Protein AF-A0A6J4IC60-F1 (afdb_monomer)

Mean predicted aligned error: 7.6 Å

Sequence (404 aa):
MDLVFTTGAVGAVRIEGGGDAAIGLRSAAPAVGDGVALHFEGAGRDWSAGQCLAFTLRANGAHRLRVRIEHGRGHWVLYLVPRPGLSARVVLPFADLRERPHNSSHPGYSRFGGGPHPVDLADVHSLTLTFNQVSPEDKTLTLADFGLHDTVMESAVLDPRVVVDAWGQWTGERGALLAEAQVRAAWAAEPAAFDGFPGHTDATGAEAAARLGEGTGFFRVARDGGRWWLVDPEGYRFFSAGCDCVRPKSEGPLDGRETLFADLTHAEEREPTVAGRWHSRLWADFHARNLRRRHGEDGDWHERWSRHTAARLRRWGFNTIANWSEDTLTRRGLMPYVTNIQSLGPLCGHLPDVFAPDFPRRVRDLVEPEVAPYRGDRMLIGFFVGNEPHWTFGGVAHPFNAVF

Secondary structure (DSSP, 8-state):
-B--EEEEEESS-EEE--SSSEEEEEESSPPTT-EEEEEESSS-B--TT-SEEEEEEEESS---EEEEEEETTEEEEEEEEEPTT-EEEEEEESHHHHS-PPPEEETTEEEEE--SS---TTSEEEEEEEE-S--SS-EEEEEEEEEEESS-PPPEESS----B-TTS-B-STT-PPPPHHHHHHHHHHS-------TT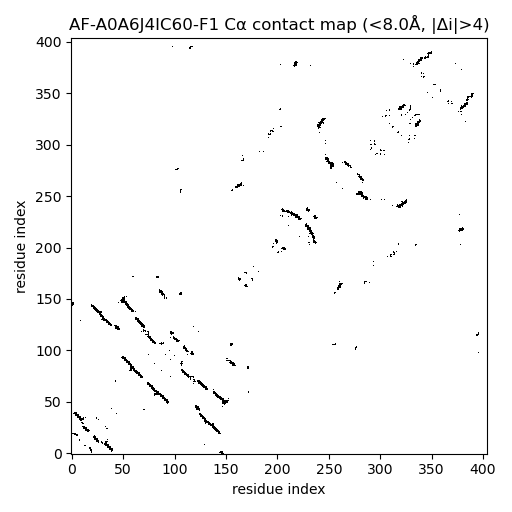B-TTT--BTT-B-SS--SS-EEEEETTEEEEE-TTSBEE-----S---S---EE-TTTGGGBS--TT-EE----TT-SS--SEEE-HHHHHHHHHH-SSTTHHHHHHHHHHHHHHHTT---B-TT--HHHHTTTSS-EEEEEGGGGGGGT----TTSTTHHHHHHHHHHHHHGGGTT-TTEEEEEESSS---S--SS--TTTT--

Solvent-accessible surface area (backbone atoms only — not comparable to full-atom values): 22034 Å² total; per-residue (Å²): 86,78,55,70,52,49,81,42,72,29,71,83,37,46,76,44,72,76,58,75,69,39,40,33,37,43,23,76,40,36,51,65,55,23,27,42,34,38,39,41,72,68,97,39,40,69,48,65,84,39,33,19,44,35,28,37,41,32,26,66,41,70,49,45,29,37,38,36,39,39,27,81,84,48,60,29,40,36,34,41,29,41,40,41,62,40,36,12,40,46,60,45,45,47,66,52,44,55,42,72,50,74,57,38,77,48,49,26,32,35,39,36,63,48,40,66,47,54,59,41,42,66,27,32,38,33,43,31,45,19,34,65,49,78,41,91,54,70,46,45,39,39,40,28,59,46,28,43,30,77,53,72,70,81,53,30,48,73,64,77,48,69,36,23,44,81,71,60,50,68,57,40,82,81,54,84,77,80,53,70,71,55,55,52,48,54,61,72,70,51,80,82,77,61,93,65,43,90,75,27,33,68,78,53,47,22,36,64,86,42,67,78,56,80,42,79,56,38,45,45,78,48,74,56,97,93,41,83,37,39,25,38,27,71,12,23,38,28,74,90,36,55,56,61,57,52,51,82,59,58,73,42,76,31,60,75,38,64,62,30,43,67,56,64,91,76,47,43,80,46,83,66,54,93,85,46,75,63,86,36,45,34,33,38,37,44,52,32,53,50,47,28,73,71,48,41,85,56,97,57,20,68,56,52,47,38,56,51,49,54,34,50,40,45,66,73,67,30,35,27,47,24,43,72,37,41,63,76,46,48,82,64,50,78,35,24,20,40,41,62,45,67,85,43,44,62,37,29,80,47,80,74,69,80,79,45,91,58,37,71,58,54,53,45,73,59,44,47,80,70,53,57,84,54,68,86,51,47,36,48,60,50,73,43,76,41,57,84,44,66,87,59,84,63,73,60,90,58,93,61,78,80,76,118

pLDDT: mean 87.03, std 12.75, range [31.19, 98.44]

Structure (mmCIF, N/CA/C/O backbone):
data_AF-A0A6J4IC60-F1
#
_entry.id   AF-A0A6J4IC60-F1
#
loop_
_atom_site.group_PDB
_atom_site.id
_atom_site.type_symbol
_atom_site.label_atom_id
_atom_site.label_alt_id
_atom_site.label_comp_id
_atom_site.label_asym_id
_atom_site.label_entity_id
_atom_site.label_seq_id
_atom_site.pdbx_PDB_ins_code
_atom_site.Cartn_x
_atom_site.Cartn_y
_atom_site.Cartn_z
_atom_site.occupancy
_atom_site.B_iso_or_equiv
_atom_site.auth_seq_id
_atom_site.auth_comp_id
_atom_site.auth_asym_id
_atom_site.auth_atom_id
_atom_site.pdbx_PDB_model_num
ATOM 1 N N . MET A 1 1 ? 21.496 -11.148 -26.495 1.00 74.56 1 MET A N 1
ATOM 2 C CA . MET A 1 1 ? 20.948 -11.348 -27.851 1.00 74.56 1 MET A CA 1
ATOM 3 C C . MET A 1 1 ? 19.733 -10.461 -27.990 1.00 74.56 1 MET A C 1
ATOM 5 O O . MET A 1 1 ? 18.814 -10.605 -27.186 1.00 74.56 1 MET A O 1
ATOM 9 N N . ASP A 1 2 ? 19.743 -9.567 -28.973 1.00 75.25 2 ASP A N 1
ATOM 10 C CA . ASP A 1 2 ? 18.616 -8.668 -29.221 1.00 75.25 2 ASP A CA 1
ATOM 11 C C . ASP A 1 2 ? 17.401 -9.462 -29.719 1.00 75.25 2 ASP A C 1
ATOM 13 O O . ASP A 1 2 ? 17.513 -10.465 -30.441 1.00 75.25 2 ASP A O 1
ATOM 17 N N . LEU A 1 3 ? 16.219 -9.061 -29.257 1.00 76.75 3 LEU A N 1
ATOM 18 C CA . LEU A 1 3 ? 14.969 -9.723 -29.598 1.00 76.75 3 LEU A CA 1
ATOM 19 C C . LEU A 1 3 ? 14.316 -9.050 -30.803 1.00 76.75 3 LEU A C 1
ATOM 21 O O . LEU A 1 3 ? 13.778 -7.964 -30.672 1.00 76.75 3 LEU A O 1
ATOM 25 N N . VAL A 1 4 ? 14.265 -9.757 -31.933 1.00 76.88 4 VAL A N 1
ATOM 26 C CA . VAL A 1 4 ? 13.402 -9.392 -33.070 1.00 76.88 4 VAL A CA 1
ATOM 27 C C . VAL A 1 4 ? 11.936 -9.748 -32.779 1.00 76.88 4 VAL A C 1
ATOM 29 O O . VAL A 1 4 ? 11.639 -10.886 -32.388 1.00 76.88 4 VAL A O 1
ATOM 32 N N . PHE A 1 5 ? 11.021 -8.793 -32.963 1.00 79.69 5 PHE A N 1
ATOM 33 C CA . PHE A 1 5 ? 9.572 -8.970 -32.801 1.00 79.69 5 PHE A CA 1
ATOM 34 C C . PHE A 1 5 ? 8.766 -7.978 -33.655 1.00 79.69 5 PHE A C 1
ATOM 36 O O . PHE A 1 5 ? 9.258 -6.931 -34.071 1.00 79.69 5 PHE A O 1
ATOM 43 N N . THR A 1 6 ? 7.482 -8.277 -33.856 1.00 81.56 6 THR A N 1
ATOM 44 C CA . THR A 1 6 ? 6.499 -7.335 -34.415 1.00 81.56 6 THR A CA 1
ATOM 45 C C . THR A 1 6 ? 5.609 -6.764 -33.313 1.00 81.56 6 THR A C 1
ATOM 47 O O . THR A 1 6 ? 5.351 -7.425 -32.304 1.00 81.56 6 THR A O 1
ATOM 50 N N . THR A 1 7 ? 5.151 -5.521 -33.479 1.00 84.81 7 THR A N 1
ATOM 51 C CA . THR A 1 7 ? 4.297 -4.834 -32.501 1.00 84.81 7 THR A CA 1
ATOM 52 C C . THR A 1 7 ? 2.845 -4.781 -32.969 1.00 84.81 7 THR A C 1
ATOM 54 O O . THR A 1 7 ? 2.555 -4.496 -34.129 1.00 84.81 7 THR A O 1
ATOM 57 N N . GLY A 1 8 ? 1.918 -5.031 -32.047 1.00 82.62 8 GLY A N 1
ATOM 58 C CA . GLY A 1 8 ? 0.478 -4.909 -32.262 1.00 82.62 8 GLY A CA 1
ATOM 59 C C . GLY A 1 8 ? -0.169 -4.082 -31.158 1.00 82.62 8 GLY A C 1
ATOM 60 O O . GLY A 1 8 ? 0.149 -4.251 -29.980 1.00 82.62 8 GLY A O 1
ATOM 61 N N . ALA A 1 9 ? -1.073 -3.174 -31.522 1.00 83.31 9 ALA A N 1
ATOM 62 C CA . ALA A 1 9 ? -1.873 -2.455 -30.537 1.00 83.31 9 ALA A CA 1
ATOM 63 C C . ALA A 1 9 ? -2.918 -3.399 -29.929 1.00 83.31 9 ALA A C 1
ATOM 65 O O . ALA A 1 9 ? -3.572 -4.163 -30.640 1.00 83.31 9 ALA A O 1
ATOM 66 N N . VAL A 1 10 ? -3.092 -3.318 -28.615 1.00 82.12 10 VAL A N 1
ATOM 67 C CA . VAL A 1 10 ? -4.183 -3.959 -27.885 1.00 82.12 10 VAL A CA 1
ATOM 68 C C . VAL A 1 10 ? -5.088 -2.845 -27.385 1.00 82.12 10 VAL A C 1
ATOM 70 O O . VAL A 1 10 ? -4.645 -1.982 -26.632 1.00 82.12 10 VAL A O 1
ATOM 73 N N . GLY A 1 11 ? -6.342 -2.833 -27.831 1.00 80.00 11 GLY A N 1
ATOM 74 C CA . GLY A 1 11 ? -7.282 -1.770 -27.481 1.00 80.00 11 GLY A CA 1
ATOM 75 C C . GLY A 1 11 ? -6.927 -0.410 -28.097 1.00 80.00 11 GLY A C 1
ATOM 76 O O . GLY A 1 11 ? -6.337 -0.333 -29.176 1.00 80.00 11 GLY A O 1
ATOM 77 N N . ALA A 1 12 ? -7.332 0.672 -27.435 1.00 79.00 12 ALA A N 1
ATOM 78 C CA . ALA A 1 12 ? -7.324 2.025 -27.991 1.00 79.00 12 ALA A CA 1
ATOM 79 C C . ALA A 1 12 ? -6.014 2.791 -27.719 1.00 79.00 12 ALA A C 1
ATOM 81 O O . ALA A 1 12 ? -6.036 3.928 -27.249 1.00 79.00 12 ALA A O 1
ATOM 82 N N . VAL A 1 13 ? -4.862 2.191 -28.038 1.00 80.62 13 VAL A N 1
ATOM 83 C CA . VAL A 1 13 ? -3.557 2.868 -27.932 1.00 80.62 13 VAL A CA 1
ATOM 84 C C . VAL A 1 13 ? -2.986 3.246 -29.289 1.00 80.62 13 VAL A C 1
ATOM 86 O O . VAL A 1 13 ? -3.130 2.527 -30.278 1.00 80.62 13 VAL A O 1
ATOM 89 N N . ARG A 1 14 ? -2.250 4.358 -29.320 1.00 79.94 14 ARG A N 1
ATOM 90 C CA . ARG A 1 14 ? -1.396 4.708 -30.451 1.00 79.94 14 ARG A CA 1
ATOM 91 C C . ARG A 1 14 ? 0.027 4.243 -30.170 1.00 79.94 14 ARG A C 1
ATOM 93 O O . ARG A 1 14 ? 0.624 4.667 -29.182 1.00 79.94 14 ARG A O 1
ATOM 100 N N . ILE A 1 15 ? 0.562 3.408 -31.057 1.00 81.19 15 ILE A N 1
ATOM 101 C CA . ILE A 1 15 ? 1.980 3.038 -31.068 1.00 81.19 15 ILE A CA 1
ATOM 102 C C . ILE A 1 15 ? 2.749 4.093 -31.875 1.00 81.19 15 ILE A C 1
ATOM 104 O O . ILE A 1 15 ? 2.363 4.439 -32.992 1.00 81.19 15 ILE A O 1
ATOM 108 N N . GLU A 1 16 ? 3.816 4.629 -31.295 1.00 80.75 16 GLU A N 1
ATOM 109 C CA . GLU A 1 16 ? 4.742 5.587 -31.897 1.00 80.75 16 GLU A CA 1
ATOM 110 C C . GLU A 1 16 ? 6.129 4.927 -31.998 1.00 80.75 16 GLU A C 1
ATOM 112 O O . GLU A 1 16 ? 6.705 4.545 -30.983 1.00 80.75 16 GLU A O 1
ATOM 117 N N . GLY A 1 17 ? 6.667 4.774 -33.213 1.00 67.12 17 GLY A N 1
ATOM 118 C CA . GLY A 1 17 ? 7.867 3.956 -33.466 1.00 67.12 17 GLY A CA 1
ATOM 119 C C . GLY A 1 17 ? 7.556 2.464 -33.679 1.00 67.12 17 GLY A C 1
ATOM 120 O O . GLY A 1 17 ? 6.417 2.030 -33.513 1.00 67.12 17 GLY A O 1
ATOM 121 N N . GLY A 1 18 ? 8.552 1.677 -34.099 1.00 53.69 18 GLY A N 1
ATOM 122 C CA . GLY A 1 18 ? 8.403 0.237 -34.346 1.00 53.69 18 GLY A CA 1
ATOM 123 C C . GLY A 1 18 ? 9.704 -0.425 -34.817 1.00 53.69 18 GLY A C 1
ATOM 124 O O . GLY A 1 18 ? 10.389 0.122 -35.678 1.00 53.69 18 GLY A O 1
ATOM 125 N N . GLY A 1 19 ? 10.035 -1.581 -34.230 1.00 55.31 19 GLY A N 1
ATOM 126 C CA . GLY A 1 19 ? 11.294 -2.320 -34.423 1.00 55.31 19 GLY A CA 1
ATOM 127 C C . GLY A 1 19 ? 12.190 -2.328 -33.172 1.00 55.31 19 GLY A C 1
ATOM 128 O O . GLY A 1 19 ? 11.787 -1.827 -32.122 1.00 55.31 19 GLY A O 1
ATOM 129 N N . ASP A 1 20 ? 13.408 -2.868 -33.293 1.00 54.16 20 ASP A N 1
ATOM 130 C CA . ASP A 1 20 ? 14.311 -3.226 -32.176 1.00 54.16 20 ASP A CA 1
ATOM 131 C C . ASP A 1 20 ? 14.808 -2.046 -31.300 1.00 54.16 20 ASP A C 1
ATOM 133 O O . ASP A 1 20 ? 15.417 -2.272 -30.258 1.00 54.16 20 ASP A O 1
ATOM 137 N N . ALA A 1 21 ? 14.553 -0.784 -31.678 1.00 64.69 21 ALA A N 1
ATOM 138 C CA . ALA A 1 21 ? 15.148 0.389 -31.023 1.00 64.69 21 ALA A CA 1
ATOM 139 C C . ALA A 1 21 ? 14.300 1.000 -29.886 1.00 64.69 21 ALA A C 1
ATOM 141 O O . ALA A 1 21 ? 14.810 1.206 -28.789 1.00 64.69 21 ALA A O 1
ATOM 142 N N . ALA A 1 22 ? 13.023 1.331 -30.124 1.00 83.69 22 ALA A N 1
ATOM 143 C CA . ALA A 1 22 ? 12.124 1.885 -29.103 1.00 83.69 22 ALA A CA 1
ATOM 144 C C . ALA A 1 22 ? 10.651 1.858 -29.549 1.00 83.69 22 ALA A C 1
ATOM 146 O O . ALA A 1 22 ? 10.323 2.153 -30.699 1.00 83.69 22 ALA A O 1
ATOM 147 N N . ILE A 1 23 ? 9.756 1.581 -28.603 1.00 87.44 23 ILE A N 1
ATOM 148 C CA . ILE A 1 23 ? 8.301 1.573 -28.743 1.00 87.44 23 ILE A CA 1
ATOM 149 C C . ILE A 1 23 ? 7.727 2.638 -27.811 1.00 87.44 23 ILE A C 1
ATOM 151 O O . ILE A 1 23 ? 7.794 2.510 -26.588 1.00 87.44 23 ILE A O 1
ATOM 155 N N . GLY A 1 24 ? 7.127 3.676 -28.377 1.00 87.69 24 GLY A N 1
ATOM 156 C CA . GLY A 1 24 ? 6.281 4.618 -27.657 1.00 87.69 24 GLY A CA 1
ATOM 157 C C . GLY A 1 24 ? 4.825 4.163 -27.679 1.00 87.69 24 GLY A C 1
ATOM 158 O O . GLY A 1 24 ? 4.324 3.745 -28.716 1.00 87.69 24 GLY A O 1
ATOM 159 N N . LEU A 1 25 ? 4.120 4.277 -26.558 1.00 87.44 25 LEU A N 1
ATOM 160 C CA . LEU A 1 25 ? 2.666 4.175 -26.495 1.00 87.44 25 LEU A CA 1
ATOM 161 C C . LEU A 1 25 ? 2.103 5.469 -25.936 1.00 87.44 25 LEU A C 1
ATOM 163 O O . LEU A 1 25 ? 2.593 5.980 -24.925 1.00 87.44 25 LEU A O 1
ATOM 167 N N . ARG A 1 26 ? 1.025 5.951 -26.549 1.00 86.25 26 ARG A N 1
ATOM 168 C CA . ARG A 1 26 ? 0.187 7.014 -25.997 1.00 86.25 26 ARG A CA 1
ATOM 169 C C . ARG A 1 26 ? -1.260 6.567 -25.967 1.00 86.25 26 ARG A C 1
ATOM 171 O O . ARG A 1 26 ? -1.766 6.020 -26.946 1.00 86.25 26 ARG A O 1
ATOM 178 N N . SER A 1 27 ? -1.923 6.839 -24.853 1.00 81.06 27 SER A N 1
ATOM 179 C CA . SER A 1 27 ? -3.356 6.626 -24.703 1.00 81.06 27 SER A CA 1
ATOM 180 C C . SER A 1 27 ? -3.966 7.776 -23.926 1.00 81.06 27 SER A C 1
ATOM 182 O O . SER A 1 27 ? -3.519 8.068 -22.816 1.00 81.06 27 SER A O 1
ATOM 184 N N . ALA A 1 28 ? -5.002 8.390 -24.491 1.00 80.75 28 ALA A N 1
ATOM 185 C CA . ALA A 1 28 ? -5.852 9.307 -23.749 1.00 80.75 28 ALA A CA 1
ATOM 186 C C . ALA A 1 28 ? -6.798 8.477 -22.875 1.00 80.75 28 ALA A C 1
ATOM 188 O O . ALA A 1 28 ? -7.523 7.642 -23.411 1.00 80.75 28 ALA A O 1
ATOM 189 N N . ALA A 1 29 ? -6.732 8.646 -21.552 1.00 74.56 29 ALA A N 1
ATOM 190 C CA . ALA A 1 29 ? -7.558 7.927 -20.573 1.00 74.56 29 ALA A CA 1
ATOM 191 C C . ALA A 1 29 ? -7.764 6.412 -20.869 1.00 74.56 29 ALA A C 1
ATOM 193 O O . ALA A 1 29 ? -8.896 5.978 -21.097 1.00 74.56 29 ALA A O 1
ATOM 194 N N . PRO A 1 30 ? -6.693 5.589 -20.893 1.00 75.56 30 PRO A N 1
ATOM 195 C CA . PRO A 1 30 ? -6.789 4.185 -21.294 1.00 75.56 30 PRO A CA 1
ATOM 196 C C . PRO A 1 30 ? -7.757 3.387 -20.424 1.00 75.56 30 PRO A C 1
ATOM 198 O O . PRO A 1 30 ? -7.740 3.477 -19.187 1.00 75.56 30 PRO A O 1
ATOM 201 N N . ALA A 1 31 ? -8.520 2.524 -21.085 1.00 81.31 31 ALA A N 1
ATOM 202 C CA . ALA A 1 31 ? -9.281 1.470 -20.449 1.00 81.31 31 ALA A CA 1
ATOM 203 C C . ALA A 1 31 ? -8.347 0.374 -19.911 1.00 81.31 31 ALA A C 1
ATOM 205 O O . ALA A 1 31 ? -7.180 0.233 -20.289 1.00 81.31 31 ALA A O 1
ATOM 206 N N . VAL A 1 32 ? -8.873 -0.443 -18.998 1.00 84.94 32 VAL A N 1
ATOM 207 C CA . VAL A 1 32 ? -8.181 -1.666 -18.580 1.00 84.94 32 VAL A CA 1
ATOM 208 C C . VAL A 1 32 ? -8.055 -2.591 -19.793 1.00 84.94 32 VAL A C 1
ATOM 210 O O . VAL A 1 32 ? -9.062 -2.935 -20.405 1.00 84.94 32 VAL A O 1
ATOM 213 N N . GLY A 1 33 ? -6.829 -3.014 -20.107 1.00 85.00 33 GLY A N 1
ATOM 214 C CA . GLY A 1 33 ? -6.522 -3.876 -21.254 1.00 85.00 33 GLY A CA 1
ATOM 215 C C . GLY A 1 33 ? -5.870 -3.159 -22.438 1.00 85.00 33 GLY A C 1
ATOM 216 O O . GLY A 1 33 ? -5.273 -3.834 -23.269 1.00 85.00 33 GLY A O 1
ATOM 217 N N . ASP A 1 34 ? -5.892 -1.826 -22.477 1.00 87.94 34 ASP A N 1
ATOM 218 C CA . ASP A 1 34 ? -5.198 -1.047 -23.507 1.00 87.94 34 ASP A CA 1
ATOM 219 C C . ASP A 1 34 ? -3.671 -1.198 -23.375 1.00 87.94 34 ASP A C 1
ATOM 221 O O . ASP A 1 34 ? -3.129 -1.117 -22.269 1.00 87.94 34 ASP A O 1
ATOM 225 N N . GLY A 1 35 ? -2.946 -1.415 -24.474 1.00 89.69 35 GLY A N 1
ATOM 226 C CA . GLY A 1 35 ? -1.499 -1.620 -24.439 1.00 89.69 35 GLY A CA 1
ATOM 227 C C . GLY A 1 35 ? -0.880 -2.143 -25.730 1.00 89.69 35 GLY A C 1
ATOM 228 O O . GLY A 1 35 ? -1.400 -1.940 -26.820 1.00 89.69 35 GLY A O 1
ATOM 229 N N . VAL A 1 36 ? 0.254 -2.826 -25.606 1.00 89.44 36 VAL A N 1
ATOM 230 C CA . VAL A 1 36 ? 1.028 -3.344 -26.741 1.00 89.44 36 VAL A CA 1
ATOM 231 C C . VAL A 1 36 ? 1.294 -4.834 -26.595 1.00 89.44 36 VAL A C 1
ATOM 233 O O . VAL A 1 36 ? 1.626 -5.310 -25.511 1.00 89.44 36 VAL A O 1
ATOM 236 N N . ALA A 1 37 ? 1.173 -5.562 -27.697 1.00 89.06 37 ALA A N 1
ATOM 237 C CA . ALA A 1 37 ? 1.627 -6.935 -27.842 1.00 89.06 37 ALA A CA 1
ATOM 238 C C . ALA A 1 37 ? 2.909 -6.968 -28.679 1.00 89.06 37 ALA A C 1
ATOM 240 O O . ALA A 1 37 ? 2.988 -6.327 -29.727 1.00 89.06 37 ALA A O 1
ATOM 241 N N . LEU A 1 38 ? 3.905 -7.714 -28.207 1.00 87.31 38 LEU A N 1
ATOM 242 C CA . LEU A 1 38 ? 5.136 -8.036 -28.917 1.00 87.31 38 LEU A CA 1
ATOM 243 C C . LEU A 1 38 ? 5.059 -9.508 -29.327 1.00 87.31 38 LEU A C 1
ATOM 245 O O . LEU A 1 38 ? 5.005 -10.389 -28.464 1.00 87.31 38 LEU A O 1
ATOM 249 N N . HIS A 1 39 ? 5.026 -9.768 -30.631 1.00 84.50 39 HIS A N 1
ATOM 250 C CA . HIS A 1 39 ? 4.991 -11.115 -31.198 1.00 84.50 39 HIS A CA 1
ATOM 251 C C . HIS A 1 39 ? 6.379 -11.479 -31.723 1.00 84.50 39 HIS A C 1
ATOM 253 O O . HIS A 1 39 ? 6.900 -10.805 -32.614 1.00 84.50 39 HIS A O 1
ATOM 259 N N . PHE A 1 40 ? 6.984 -12.527 -31.164 1.00 81.06 40 PHE A N 1
ATOM 260 C CA . PHE A 1 40 ? 8.301 -12.998 -31.593 1.00 81.06 40 PHE A CA 1
ATOM 261 C C . PHE A 1 40 ? 8.187 -13.763 -32.919 1.00 81.06 40 PHE A C 1
ATOM 263 O O . PHE A 1 40 ? 7.173 -14.406 -33.178 1.00 81.06 40 PHE A O 1
ATOM 270 N N . GLU A 1 41 ? 9.204 -13.680 -33.779 1.00 70.25 41 GLU A N 1
ATOM 271 C CA . GLU A 1 41 ? 9.197 -14.407 -35.055 1.00 70.25 41 GLU A CA 1
ATOM 272 C C . GLU A 1 41 ? 9.237 -15.935 -34.841 1.00 70.25 41 GLU A C 1
ATOM 274 O O . GLU A 1 41 ? 10.085 -16.438 -34.103 1.00 70.25 41 GLU A O 1
ATOM 279 N N . GLY A 1 42 ? 8.340 -16.673 -35.515 1.00 63.91 42 GLY A N 1
ATOM 280 C CA . GLY A 1 42 ? 8.216 -18.138 -35.438 1.00 63.91 42 GLY A CA 1
ATOM 281 C C . GLY A 1 42 ? 6.997 -18.629 -34.640 1.00 63.91 42 GLY A C 1
ATOM 282 O O . GLY A 1 42 ? 6.267 -17.843 -34.048 1.00 63.91 42 GLY A O 1
ATOM 283 N N . ALA A 1 43 ? 6.753 -19.948 -34.636 1.00 61.28 43 ALA A N 1
ATOM 284 C CA . ALA A 1 43 ? 5.673 -20.571 -33.850 1.00 61.28 43 ALA A CA 1
ATOM 285 C C . ALA A 1 43 ? 5.937 -20.554 -32.326 1.00 61.28 43 ALA A C 1
ATOM 287 O O . ALA A 1 43 ? 5.033 -20.843 -31.551 1.00 61.28 43 ALA A O 1
ATOM 288 N N . GLY A 1 44 ? 7.158 -20.182 -31.927 1.00 73.81 44 GLY A N 1
ATOM 289 C CA . GLY A 1 44 ? 7.633 -19.995 -30.561 1.00 73.81 44 GLY A CA 1
ATOM 290 C C . GLY A 1 44 ? 9.137 -19.712 -30.557 1.00 73.81 44 GLY A C 1
ATOM 291 O O . GLY A 1 44 ? 9.847 -20.101 -31.488 1.00 73.81 44 GLY A O 1
ATOM 292 N N . ARG A 1 45 ? 9.623 -18.989 -29.542 1.00 85.62 45 ARG A N 1
ATOM 293 C CA . ARG A 1 45 ? 11.032 -18.612 -29.386 1.00 85.62 45 ARG A CA 1
ATOM 294 C C . ARG A 1 45 ? 11.622 -19.251 -28.138 1.00 85.62 45 ARG A C 1
ATOM 296 O O . ARG A 1 45 ? 11.080 -19.105 -27.044 1.00 85.62 45 ARG A O 1
ATOM 303 N N . ASP A 1 46 ? 12.771 -19.891 -28.317 1.00 90.62 46 ASP A N 1
ATOM 304 C CA . ASP A 1 46 ? 13.525 -20.508 -27.233 1.00 90.62 46 ASP A CA 1
ATOM 305 C C . ASP A 1 46 ? 14.320 -19.448 -26.451 1.00 90.62 46 ASP A C 1
ATOM 307 O O . ASP A 1 46 ? 15.206 -18.771 -26.980 1.00 90.62 46 ASP A O 1
ATOM 311 N N . TRP A 1 47 ? 13.962 -19.275 -25.183 1.00 92.50 47 TRP A N 1
ATOM 312 C CA . TRP A 1 47 ? 14.631 -18.428 -24.197 1.00 92.50 47 TRP A CA 1
ATOM 313 C C . TRP A 1 47 ? 15.543 -19.240 -23.267 1.00 92.50 47 TRP A C 1
ATOM 315 O O . TRP A 1 47 ? 16.241 -18.656 -22.444 1.00 92.50 47 TRP A O 1
ATOM 325 N N . SER A 1 48 ? 15.564 -20.572 -23.361 1.00 90.12 48 SER A N 1
ATOM 326 C CA . SER A 1 48 ? 16.214 -21.458 -22.385 1.00 90.12 48 SER A CA 1
ATOM 327 C C . SER A 1 48 ? 17.729 -21.269 -22.258 1.00 90.12 48 SER A C 1
ATOM 329 O O . SER A 1 48 ? 18.282 -21.557 -21.198 1.00 90.12 48 SER A O 1
ATOM 331 N N . ALA A 1 49 ? 18.388 -20.740 -23.294 1.00 88.56 49 ALA A N 1
ATOM 332 C CA . ALA A 1 49 ? 19.815 -20.418 -23.281 1.00 88.56 49 ALA A CA 1
ATOM 333 C C . ALA A 1 49 ? 20.163 -19.158 -22.458 1.00 88.56 49 ALA A C 1
ATOM 335 O O . ALA A 1 49 ? 21.332 -18.934 -22.150 1.00 88.56 49 ALA A O 1
ATOM 336 N N . GLY A 1 50 ? 19.175 -18.320 -22.124 1.00 92.62 50 GLY A N 1
ATOM 337 C CA . GLY A 1 50 ? 19.356 -17.122 -21.303 1.00 92.62 50 GLY A CA 1
ATOM 338 C C . GLY A 1 50 ? 19.109 -17.360 -19.811 1.00 92.62 50 GLY A C 1
ATOM 339 O O . GLY A 1 50 ? 18.635 -18.409 -19.377 1.00 92.62 50 GLY A O 1
ATOM 340 N N . GLN A 1 51 ? 19.384 -16.333 -19.015 1.00 95.62 51 GLN A N 1
ATOM 341 C CA . GLN A 1 51 ? 19.089 -16.249 -17.586 1.00 95.62 51 GLN A CA 1
ATOM 342 C C . GLN A 1 51 ? 18.108 -15.123 -17.243 1.00 95.62 51 GLN A C 1
ATOM 344 O O . GLN A 1 51 ? 17.443 -15.199 -16.206 1.00 95.62 51 GLN A O 1
ATOM 349 N N . CYS A 1 52 ? 17.974 -14.095 -18.086 1.00 95.75 52 CYS A N 1
ATOM 350 C CA . CYS A 1 52 ? 16.936 -13.082 -17.923 1.00 95.75 52 CYS A CA 1
ATOM 351 C C . CYS A 1 52 ? 16.510 -12.425 -19.243 1.00 95.75 52 CYS A C 1
ATOM 353 O O . CYS A 1 52 ? 17.242 -12.424 -20.236 1.00 95.75 52 CYS A O 1
ATOM 355 N N . LEU A 1 53 ? 15.319 -11.822 -19.205 1.00 95.12 53 LEU A N 1
ATOM 356 C CA . LEU A 1 53 ? 14.890 -10.784 -20.140 1.00 95.12 53 LEU A CA 1
ATOM 357 C C . LEU A 1 53 ? 15.161 -9.421 -19.495 1.00 95.12 53 LEU A C 1
ATOM 359 O O . LEU A 1 53 ? 14.728 -9.192 -18.361 1.00 95.12 53 LEU A O 1
ATOM 363 N N . ALA A 1 54 ? 15.814 -8.513 -20.215 1.00 96.00 54 ALA A N 1
ATOM 364 C CA . ALA A 1 54 ? 15.962 -7.122 -19.804 1.00 96.00 54 ALA A CA 1
ATOM 365 C C . ALA A 1 54 ? 15.428 -6.169 -20.877 1.00 96.00 54 ALA A C 1
ATOM 367 O O . ALA A 1 54 ? 15.454 -6.489 -22.064 1.00 96.00 54 ALA A O 1
ATOM 368 N N . PHE A 1 55 ? 14.902 -5.025 -20.444 1.00 95.69 55 PHE A N 1
ATOM 369 C CA . PHE A 1 55 ? 14.466 -3.941 -21.325 1.00 95.69 55 PHE A CA 1
ATOM 370 C C . PHE A 1 55 ? 14.401 -2.613 -20.569 1.00 95.69 55 PHE A C 1
ATOM 372 O O . PHE A 1 55 ? 14.283 -2.574 -19.341 1.00 95.69 55 PHE A O 1
ATOM 379 N N . THR A 1 56 ? 14.452 -1.512 -21.303 1.00 96.12 56 THR A N 1
ATOM 380 C CA . THR A 1 56 ? 14.258 -0.160 -20.784 1.00 96.12 56 THR A CA 1
ATOM 381 C C . THR A 1 56 ? 12.767 0.170 -20.726 1.00 96.12 56 THR A C 1
ATOM 383 O O . THR A 1 56 ? 12.033 -0.057 -21.683 1.00 96.12 56 THR A O 1
ATOM 386 N N . LEU A 1 57 ? 12.314 0.734 -19.607 1.00 96.38 57 LEU A N 1
ATOM 387 C CA . LEU A 1 57 ? 10.939 1.169 -19.368 1.00 96.38 57 LEU A CA 1
ATOM 388 C C . LEU A 1 57 ? 10.924 2.604 -18.835 1.00 96.38 57 LEU A C 1
ATOM 390 O O . LEU A 1 57 ? 11.538 2.885 -17.808 1.00 96.38 57 LEU A O 1
ATOM 394 N N . ARG A 1 58 ? 10.145 3.485 -19.466 1.00 94.56 58 ARG A N 1
ATOM 395 C CA . ARG A 1 58 ? 9.781 4.803 -18.927 1.00 94.56 58 ARG A CA 1
ATOM 396 C C . ARG A 1 58 ? 8.279 5.026 -19.038 1.00 94.56 58 ARG A C 1
ATOM 398 O O . ARG A 1 58 ? 7.663 4.649 -20.029 1.00 94.56 58 ARG A O 1
ATOM 405 N N . ALA A 1 59 ? 7.688 5.670 -18.039 1.00 92.75 59 ALA A N 1
ATOM 406 C CA . ALA A 1 59 ? 6.277 6.042 -18.044 1.00 92.75 59 ALA A CA 1
ATOM 407 C C . ALA A 1 59 ? 6.054 7.394 -17.364 1.00 92.75 59 ALA A C 1
ATOM 409 O O . ALA A 1 59 ? 6.754 7.708 -16.405 1.00 92.75 59 ALA A O 1
ATOM 410 N N . ASN A 1 60 ? 5.039 8.154 -17.782 1.00 90.25 60 ASN A N 1
ATOM 411 C CA . ASN A 1 60 ? 4.681 9.437 -17.148 1.00 90.25 60 ASN A CA 1
ATOM 412 C C . ASN A 1 60 ? 3.937 9.312 -15.800 1.00 90.25 60 ASN A C 1
ATOM 414 O O . ASN A 1 60 ? 3.555 10.298 -15.166 1.00 90.25 60 ASN A O 1
ATOM 418 N N . GLY A 1 61 ? 3.670 8.091 -15.345 1.00 88.75 61 GLY A N 1
ATOM 419 C CA . GLY A 1 61 ? 2.910 7.827 -14.132 1.00 88.75 61 GLY A CA 1
ATOM 420 C C . GLY A 1 61 ? 3.254 6.476 -13.532 1.00 88.75 61 GLY A C 1
ATOM 421 O O . GLY A 1 61 ? 3.944 5.662 -14.145 1.00 88.75 61 GLY A O 1
ATOM 422 N N . ALA A 1 62 ? 2.746 6.234 -12.325 1.00 89.06 62 ALA A N 1
ATOM 423 C CA . ALA A 1 62 ? 2.901 4.968 -11.615 1.00 89.06 62 ALA A CA 1
ATOM 424 C C . ALA A 1 62 ? 1.901 3.942 -12.171 1.00 89.06 62 ALA A C 1
ATOM 426 O O . ALA A 1 62 ? 1.036 3.431 -11.461 1.00 89.06 62 ALA A O 1
ATOM 427 N N . HIS A 1 63 ? 1.977 3.695 -13.477 1.00 90.12 63 HIS A N 1
ATOM 428 C CA . HIS A 1 63 ? 1.019 2.865 -14.190 1.00 90.12 63 HIS A CA 1
ATOM 429 C C . HIS A 1 63 ? 1.150 1.422 -13.737 1.00 90.12 63 HIS A C 1
ATOM 431 O O . HIS A 1 63 ? 2.214 0.827 -13.880 1.00 90.12 63 HIS A O 1
ATOM 437 N N . ARG A 1 64 ? 0.064 0.809 -13.262 1.00 92.19 64 ARG A N 1
ATOM 438 C CA . ARG A 1 64 ? 0.039 -0.647 -13.113 1.00 92.19 64 ARG A CA 1
ATOM 439 C C . ARG A 1 64 ? -0.039 -1.294 -14.491 1.00 92.19 64 ARG A C 1
ATOM 441 O O . ARG A 1 64 ? -1.118 -1.378 -15.075 1.00 92.19 64 ARG A O 1
ATOM 448 N N . LEU A 1 65 ? 1.100 -1.750 -14.994 1.00 93.62 65 LEU A N 1
ATOM 449 C CA . LEU A 1 65 ? 1.220 -2.495 -16.240 1.00 93.62 65 LEU A CA 1
ATOM 450 C C . LEU A 1 65 ? 1.062 -3.980 -15.938 1.00 93.62 65 LEU A C 1
ATOM 452 O O . LEU A 1 65 ? 1.795 -4.528 -15.121 1.00 93.62 65 LEU A O 1
ATOM 456 N N . ARG A 1 66 ? 0.105 -4.637 -16.583 1.00 93.25 66 ARG A N 1
ATOM 457 C CA . ARG A 1 66 ? 0.002 -6.092 -16.636 1.00 93.25 66 ARG A CA 1
ATOM 458 C C . ARG A 1 66 ? 0.904 -6.581 -17.758 1.00 93.25 66 ARG A C 1
ATOM 460 O O . ARG A 1 66 ? 0.715 -6.193 -18.903 1.00 93.25 66 ARG A O 1
ATOM 467 N N . VAL A 1 67 ? 1.851 -7.438 -17.415 1.00 93.88 67 VAL A N 1
ATOM 468 C CA . VAL A 1 67 ? 2.729 -8.129 -18.352 1.00 93.88 67 VAL A CA 1
ATOM 469 C C . VAL A 1 67 ? 2.250 -9.567 -18.462 1.00 93.88 67 VAL A C 1
ATOM 471 O O . VAL A 1 67 ? 2.216 -10.289 -17.463 1.00 93.88 67 VAL A O 1
ATOM 474 N N . ARG A 1 68 ? 1.849 -9.970 -19.662 1.00 93.38 68 ARG A N 1
ATOM 475 C CA . ARG A 1 68 ? 1.398 -11.320 -19.988 1.00 93.38 68 ARG A CA 1
ATOM 476 C C . ARG A 1 68 ? 2.414 -11.976 -20.913 1.00 93.38 68 ARG A C 1
ATOM 478 O O . ARG A 1 68 ? 2.759 -11.389 -21.930 1.00 93.38 68 ARG A O 1
ATOM 485 N N . ILE A 1 69 ? 2.875 -13.168 -20.554 1.00 92.94 69 ILE A N 1
ATOM 486 C CA . ILE A 1 69 ? 3.749 -13.999 -21.386 1.00 92.94 69 ILE A CA 1
ATOM 487 C C . ILE A 1 69 ? 2.919 -15.196 -21.841 1.00 92.94 69 ILE A C 1
ATOM 489 O O . ILE A 1 69 ? 2.453 -15.950 -20.988 1.00 92.94 69 ILE A O 1
ATOM 493 N N . GLU A 1 70 ? 2.718 -15.350 -23.146 1.00 92.75 70 GLU A N 1
ATOM 494 C CA . GLU A 1 70 ? 2.126 -16.561 -23.734 1.00 92.75 70 GLU A CA 1
ATOM 495 C C . GLU A 1 70 ? 3.240 -17.562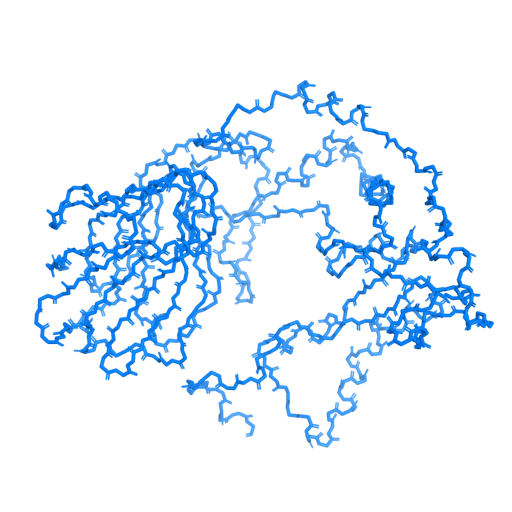 -24.046 1.00 92.75 70 GLU A C 1
ATOM 497 O O . GLU A 1 70 ? 4.286 -17.172 -24.572 1.00 92.75 70 GLU A O 1
ATOM 502 N N . HIS A 1 71 ? 3.029 -18.833 -23.717 1.00 91.56 71 HIS A N 1
ATOM 503 C CA . HIS A 1 71 ? 3.994 -19.910 -23.939 1.00 91.56 71 HIS A CA 1
ATOM 504 C C . HIS A 1 71 ? 3.292 -21.260 -24.160 1.00 91.56 71 HIS A C 1
ATOM 506 O O . HIS A 1 71 ? 2.100 -21.402 -23.887 1.00 91.56 71 HIS A O 1
ATOM 512 N N . GLY A 1 72 ? 4.033 -22.296 -24.559 1.00 89.62 72 GLY A N 1
ATOM 513 C CA . GLY A 1 72 ? 3.497 -23.621 -24.923 1.00 89.62 72 GLY A CA 1
ATOM 514 C C . GLY A 1 72 ? 2.627 -24.338 -23.880 1.00 89.62 72 GLY A C 1
ATOM 515 O O . GLY A 1 72 ? 1.892 -25.268 -24.207 1.00 89.62 72 GLY A O 1
ATOM 516 N N . ARG A 1 73 ? 2.656 -23.896 -22.615 1.00 86.50 73 ARG A N 1
ATOM 517 C CA . ARG A 1 73 ? 1.865 -24.463 -21.502 1.00 86.50 73 ARG A CA 1
ATOM 518 C C . ARG A 1 73 ? 0.765 -23.529 -20.986 1.00 86.50 73 ARG A C 1
ATOM 520 O O . ARG A 1 73 ? 0.178 -23.799 -19.941 1.00 86.50 73 ARG A O 1
ATOM 527 N N . GLY A 1 74 ? 0.493 -22.427 -21.682 1.00 89.12 74 GLY A N 1
ATOM 528 C CA . GLY A 1 74 ? -0.503 -21.433 -21.299 1.00 89.12 74 GLY A CA 1
ATOM 529 C C . GLY A 1 74 ? 0.113 -20.051 -21.143 1.00 89.12 74 GLY A C 1
ATOM 530 O O . GLY A 1 74 ? 0.756 -19.545 -22.055 1.00 89.12 74 GLY A O 1
ATOM 531 N N . HIS A 1 75 ? -0.121 -19.411 -19.997 1.00 88.88 75 HIS A N 1
ATOM 532 C CA . HIS A 1 75 ? 0.308 -18.033 -19.804 1.00 88.88 75 HIS A CA 1
ATOM 533 C C . HIS A 1 75 ? 0.783 -17.719 -18.393 1.00 88.88 75 HIS A C 1
ATOM 535 O O . HIS A 1 75 ? 0.277 -18.241 -17.397 1.00 88.88 75 HIS A O 1
ATOM 541 N N . TRP A 1 76 ? 1.663 -16.728 -18.320 1.00 88.31 76 TRP A N 1
ATOM 542 C CA . TRP A 1 76 ? 2.123 -16.113 -17.085 1.00 88.31 76 TRP A CA 1
ATOM 543 C C . TRP A 1 76 ? 1.702 -14.653 -17.022 1.00 88.31 76 TRP A C 1
ATOM 545 O O . TRP A 1 76 ? 1.716 -13.954 -18.034 1.00 88.31 76 TRP A O 1
ATOM 555 N N . VAL A 1 77 ? 1.322 -14.178 -15.834 1.00 89.12 77 VAL A N 1
ATOM 556 C CA . VAL A 1 77 ? 0.975 -12.770 -15.616 1.00 89.12 77 VAL A CA 1
ATOM 557 C C . VAL A 1 77 ? 1.738 -12.230 -14.423 1.00 89.12 77 VAL A C 1
ATOM 559 O O . VAL A 1 77 ? 1.620 -12.742 -13.313 1.00 89.12 77 VAL A O 1
ATOM 562 N N . LEU A 1 78 ? 2.448 -11.132 -14.648 1.00 90.88 78 LEU A N 1
ATOM 563 C CA . LEU A 1 78 ? 3.031 -10.302 -13.603 1.00 90.88 78 LEU A CA 1
ATOM 564 C C . LEU A 1 78 ? 2.623 -8.847 -13.812 1.00 90.88 78 LEU A C 1
ATOM 566 O O . LEU A 1 78 ? 2.071 -8.476 -14.847 1.00 90.88 78 LEU A O 1
ATOM 570 N N . TYR A 1 79 ? 2.883 -8.016 -12.815 1.00 92.88 79 TYR A N 1
ATOM 571 C CA . TYR A 1 79 ? 2.632 -6.589 -12.875 1.00 92.88 79 TYR A CA 1
ATOM 572 C C . TYR A 1 79 ? 3.922 -5.815 -12.652 1.00 92.88 79 TYR A C 1
ATOM 574 O O . TYR A 1 79 ? 4.718 -6.173 -11.784 1.00 92.88 79 TYR A O 1
ATOM 582 N N . LEU A 1 80 ? 4.084 -4.734 -13.408 1.00 95.12 80 LEU A N 1
ATOM 583 C CA . LEU A 1 80 ? 5.135 -3.742 -13.237 1.00 95.12 80 LEU A CA 1
ATOM 584 C C . LEU A 1 80 ? 4.498 -2.396 -12.893 1.00 95.12 80 LEU A C 1
ATOM 586 O O . LEU A 1 80 ? 3.475 -2.024 -13.465 1.00 95.12 80 LEU A O 1
ATOM 590 N N . VAL A 1 81 ? 5.110 -1.664 -11.968 1.00 94.75 81 VAL A N 1
ATOM 591 C CA . VAL A 1 81 ? 4.765 -0.273 -11.653 1.00 94.75 81 VAL A CA 1
ATOM 592 C C . VAL A 1 81 ? 6.047 0.556 -11.742 1.00 94.75 81 VAL A C 1
ATOM 594 O O . VAL A 1 81 ? 6.872 0.472 -10.829 1.00 94.75 81 VAL A O 1
ATOM 597 N N . PRO A 1 82 ? 6.267 1.313 -12.831 1.00 94.25 82 PRO A N 1
ATOM 598 C CA . PRO A 1 82 ? 7.453 2.148 -12.992 1.00 94.25 82 PRO A CA 1
ATOM 599 C C . PRO A 1 82 ? 7.430 3.353 -12.046 1.00 94.25 82 PRO A C 1
ATOM 601 O O . PRO A 1 82 ? 6.368 3.808 -11.608 1.00 94.25 82 PRO A O 1
ATOM 604 N N . ARG A 1 83 ? 8.611 3.903 -11.749 1.00 92.56 83 ARG A N 1
ATOM 605 C CA . ARG A 1 83 ? 8.722 5.203 -11.076 1.00 92.56 83 ARG A CA 1
ATOM 606 C C . ARG A 1 83 ? 8.380 6.325 -12.073 1.00 92.56 83 ARG A C 1
ATOM 608 O O . ARG A 1 83 ? 9.008 6.382 -13.130 1.00 92.56 83 ARG A O 1
ATOM 615 N N . PRO A 1 84 ? 7.410 7.211 -11.772 1.00 91.00 84 PRO A N 1
ATOM 616 C CA . PRO A 1 84 ? 6.939 8.219 -12.725 1.00 91.00 84 PRO A CA 1
ATOM 617 C C . PRO A 1 84 ? 8.056 9.124 -13.258 1.00 91.00 84 PRO A C 1
ATOM 619 O O . PRO A 1 84 ? 8.700 9.840 -12.499 1.00 91.00 84 PRO A O 1
ATOM 622 N N . GLY A 1 85 ? 8.249 9.148 -14.571 1.00 90.75 85 GLY A N 1
ATOM 623 C CA . GLY A 1 85 ? 9.191 10.032 -15.254 1.00 90.75 85 GLY A CA 1
ATOM 624 C C . GLY A 1 85 ? 10.654 9.592 -15.225 1.00 90.75 85 GLY A C 1
ATOM 625 O O . GLY A 1 85 ? 11.491 10.312 -15.770 1.00 90.75 85 GLY A O 1
ATOM 626 N N . LEU A 1 86 ? 10.971 8.439 -14.631 1.00 93.12 86 LEU A N 1
ATOM 627 C CA . LEU A 1 86 ? 12.301 7.833 -14.693 1.00 93.12 86 LEU A CA 1
ATOM 628 C C . LEU A 1 86 ? 12.337 6.714 -15.735 1.00 93.12 86 LEU A C 1
ATOM 630 O O . LEU A 1 86 ? 11.354 6.003 -15.950 1.00 93.12 86 LEU A O 1
ATOM 634 N N . SER A 1 87 ? 13.497 6.556 -16.354 1.00 95.44 87 SER A N 1
ATOM 635 C CA . SER A 1 87 ? 13.855 5.426 -17.200 1.00 95.44 87 SER A CA 1
ATOM 636 C C . SER A 1 87 ? 14.491 4.348 -16.331 1.00 95.44 87 SER A C 1
ATOM 638 O O . SER A 1 87 ? 15.413 4.610 -15.559 1.00 95.44 87 SER A O 1
ATOM 640 N N . ALA A 1 88 ? 14.006 3.120 -16.444 1.00 96.50 88 ALA A N 1
ATOM 641 C CA . ALA A 1 88 ? 14.463 1.997 -15.645 1.00 96.50 88 ALA A CA 1
ATOM 642 C C . ALA A 1 88 ? 14.882 0.834 -16.536 1.00 96.50 88 ALA A C 1
ATOM 644 O O . ALA A 1 88 ? 14.159 0.489 -17.468 1.00 96.50 88 ALA A O 1
ATOM 645 N N . ARG A 1 89 ? 15.990 0.171 -16.195 1.00 97.50 89 ARG A N 1
ATOM 646 C CA . ARG A 1 89 ? 16.256 -1.180 -16.691 1.00 97.50 89 ARG A CA 1
ATOM 647 C C . ARG A 1 89 ? 15.395 -2.148 -15.898 1.00 97.50 89 ARG A C 1
ATOM 649 O O . ARG A 1 89 ? 15.649 -2.388 -14.715 1.00 97.50 89 ARG A O 1
ATOM 656 N N . VAL A 1 90 ? 14.373 -2.680 -16.552 1.00 97.06 90 VAL A N 1
ATOM 657 C CA . VAL A 1 90 ? 13.562 -3.780 -16.046 1.00 97.06 90 VAL A CA 1
ATOM 658 C C . VAL A 1 90 ? 14.293 -5.077 -16.321 1.00 97.06 90 VAL A C 1
ATOM 660 O O . VAL A 1 90 ? 14.739 -5.309 -17.439 1.00 97.06 90 VAL A O 1
ATOM 663 N N . VAL A 1 91 ? 14.391 -5.923 -15.301 1.00 95.75 91 VAL A N 1
ATOM 664 C CA . VAL A 1 91 ? 14.952 -7.267 -15.411 1.00 95.75 91 VAL A CA 1
ATOM 665 C C . VAL A 1 91 ? 13.915 -8.275 -14.932 1.00 95.75 91 VAL A C 1
ATOM 667 O O . VAL A 1 91 ? 13.340 -8.141 -13.847 1.00 95.75 91 VAL A O 1
ATOM 670 N N . LEU A 1 92 ? 13.676 -9.295 -15.751 1.00 93.44 92 LEU A N 1
ATOM 671 C CA . LEU A 1 92 ? 12.885 -10.472 -15.419 1.00 93.44 92 LEU A CA 1
ATOM 672 C C . LEU A 1 92 ? 13.821 -11.690 -15.395 1.00 93.44 92 LEU A C 1
ATOM 674 O O . LEU A 1 92 ? 14.061 -12.292 -16.447 1.00 93.44 92 LEU A O 1
ATOM 678 N N . PRO A 1 93 ? 14.378 -12.047 -14.222 1.00 93.31 93 PRO A N 1
ATOM 679 C CA . PRO A 1 93 ? 15.132 -13.283 -14.060 1.00 93.31 93 PRO A CA 1
ATOM 680 C C . PRO A 1 93 ? 14.263 -14.490 -14.411 1.00 93.31 93 PRO A C 1
ATOM 682 O O . PRO A 1 93 ? 13.108 -14.577 -14.003 1.00 93.31 93 PRO A O 1
ATOM 685 N N . PHE A 1 94 ? 14.813 -15.454 -15.140 1.00 92.44 94 PHE A N 1
ATOM 686 C CA . PHE A 1 94 ? 14.069 -16.648 -15.543 1.00 92.44 94 PHE A CA 1
ATOM 687 C C . PHE A 1 94 ? 13.783 -17.604 -14.389 1.00 92.44 94 PHE A C 1
ATOM 689 O O . PHE A 1 94 ? 12.809 -18.351 -14.462 1.00 92.44 94 PHE A O 1
ATOM 696 N N . ALA A 1 95 ? 14.560 -17.538 -13.304 1.00 88.12 95 ALA A N 1
ATOM 697 C CA . ALA A 1 95 ? 14.218 -18.200 -12.046 1.00 88.12 95 ALA A CA 1
ATOM 698 C C . ALA A 1 95 ? 12.837 -17.741 -11.535 1.00 88.12 95 ALA A C 1
ATOM 700 O O . ALA A 1 95 ? 11.985 -18.573 -11.236 1.00 88.12 95 ALA A O 1
ATOM 701 N N . ASP A 1 96 ? 12.555 -16.437 -11.595 1.00 86.12 96 ASP A N 1
ATOM 702 C CA . ASP A 1 96 ? 11.276 -15.842 -11.175 1.00 86.12 96 ASP A CA 1
ATOM 703 C C . ASP A 1 96 ? 10.109 -16.136 -12.134 1.00 86.12 96 ASP A C 1
ATOM 705 O O . ASP A 1 96 ? 8.948 -15.863 -11.835 1.00 86.12 96 ASP A O 1
ATOM 709 N N . LEU A 1 97 ? 10.401 -16.631 -13.338 1.00 87.38 97 LEU A N 1
ATOM 710 C CA . LEU A 1 97 ? 9.376 -17.109 -14.268 1.00 87.38 97 LEU A CA 1
ATOM 711 C C . LEU A 1 97 ? 9.063 -18.595 -14.051 1.00 87.38 97 LEU A C 1
ATOM 713 O O . LEU A 1 97 ? 8.078 -19.099 -14.590 1.00 87.38 97 LEU A O 1
ATOM 717 N N . ARG A 1 98 ? 9.889 -19.298 -13.267 1.00 82.31 98 ARG A N 1
ATOM 718 C CA . ARG A 1 98 ? 9.683 -20.700 -12.884 1.00 82.31 98 ARG A CA 1
ATOM 719 C C . ARG A 1 98 ? 9.084 -20.824 -11.489 1.00 82.31 98 ARG A C 1
ATOM 721 O O . ARG A 1 98 ? 8.250 -21.693 -11.261 1.00 82.31 98 ARG A O 1
ATOM 728 N N . GLU A 1 99 ? 9.470 -19.932 -10.588 1.00 74.81 99 GLU A N 1
ATOM 729 C CA . GLU A 1 99 ? 8.970 -19.846 -9.222 1.00 74.81 99 GLU A CA 1
ATOM 730 C C . GLU A 1 99 ? 8.278 -18.499 -9.044 1.00 74.81 99 GLU A C 1
ATOM 732 O O . GLU A 1 99 ? 8.826 -17.469 -9.420 1.00 74.81 99 GLU A O 1
ATOM 737 N N . ARG A 1 100 ? 7.056 -18.479 -8.495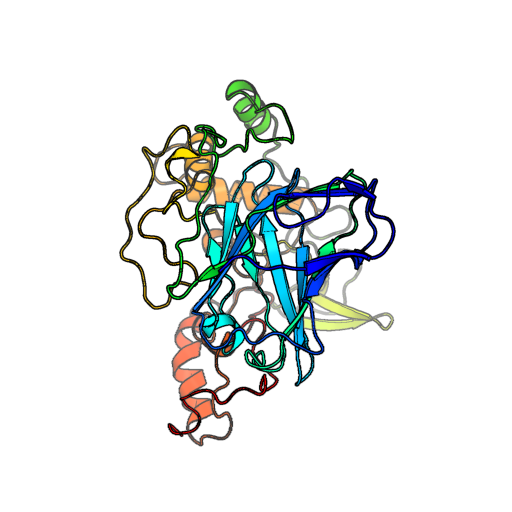 1.00 71.56 100 ARG A N 1
ATOM 738 C CA . ARG A 1 100 ? 6.349 -17.215 -8.247 1.00 71.56 100 ARG A CA 1
ATOM 739 C C . ARG A 1 100 ? 7.179 -16.371 -7.266 1.00 71.56 100 ARG A C 1
ATOM 741 O O . ARG A 1 100 ? 7.255 -16.750 -6.096 1.00 71.56 100 ARG A O 1
ATOM 748 N N . PRO A 1 101 ? 7.746 -15.224 -7.683 1.00 69.50 101 PRO A N 1
ATOM 749 C CA . PRO A 1 101 ? 8.613 -14.450 -6.817 1.00 69.50 101 PRO A CA 1
ATOM 750 C C . PRO A 1 101 ? 7.777 -13.679 -5.795 1.00 69.50 101 PRO A C 1
ATOM 752 O O . PRO A 1 101 ? 6.595 -13.376 -6.009 1.00 69.50 101 PRO A O 1
ATOM 755 N N . HIS A 1 102 ? 8.409 -13.284 -4.693 1.00 72.06 102 HIS A N 1
ATOM 756 C CA . HIS A 1 102 ? 7.821 -12.298 -3.797 1.00 72.06 102 HIS A CA 1
ATOM 757 C C . HIS A 1 102 ? 7.636 -10.954 -4.516 1.00 72.06 102 HIS A C 1
ATOM 759 O O . HIS A 1 102 ? 8.389 -10.587 -5.426 1.00 72.06 102 HIS A O 1
ATOM 765 N N . ASN A 1 103 ? 6.649 -10.176 -4.067 1.00 80.94 103 ASN A N 1
ATOM 766 C CA . ASN A 1 103 ? 6.524 -8.782 -4.484 1.00 80.94 103 ASN A CA 1
ATOM 767 C C . ASN A 1 103 ? 7.839 -8.051 -4.169 1.00 80.94 103 ASN A C 1
ATOM 769 O O . ASN A 1 103 ? 8.319 -8.114 -3.043 1.00 80.94 103 ASN A O 1
ATOM 773 N N . SER A 1 104 ? 8.421 -7.396 -5.171 1.00 82.56 104 SER A N 1
ATOM 774 C CA . SER A 1 104 ? 9.791 -6.877 -5.138 1.00 82.56 104 SER A CA 1
ATOM 775 C C . SER A 1 104 ? 9.842 -5.417 -5.585 1.00 82.56 104 SER A C 1
ATOM 777 O O . SER A 1 104 ? 9.057 -4.973 -6.427 1.00 82.56 104 SER A O 1
ATOM 779 N N . SER A 1 105 ? 10.748 -4.635 -4.994 1.00 87.19 105 SER A N 1
ATOM 780 C CA . SER A 1 105 ? 10.926 -3.212 -5.300 1.00 87.19 105 SER A CA 1
ATOM 781 C C . SER A 1 105 ? 12.334 -3.042 -5.821 1.00 87.19 105 SER A C 1
ATOM 783 O O . SER A 1 105 ? 13.299 -3.093 -5.063 1.00 87.19 105 SER A O 1
ATOM 785 N N . HIS A 1 106 ? 12.433 -2.804 -7.120 1.00 91.19 106 HIS A N 1
ATOM 786 C CA . HIS A 1 106 ? 13.673 -2.537 -7.832 1.00 91.19 106 HIS A CA 1
ATOM 787 C C . HIS A 1 106 ? 13.883 -1.021 -7.962 1.00 91.19 106 HIS A C 1
ATOM 789 O O . HIS A 1 106 ? 12.911 -0.260 -7.812 1.00 91.19 106 HIS A O 1
ATOM 795 N N . PRO A 1 107 ? 15.124 -0.548 -8.178 1.00 91.88 107 PRO A N 1
ATOM 796 C CA . PRO A 1 107 ? 15.447 0.876 -8.244 1.00 91.88 107 PRO A CA 1
ATOM 797 C C . PRO A 1 107 ? 14.425 1.734 -9.004 1.00 91.88 107 PRO A C 1
ATOM 799 O O . PRO A 1 107 ? 13.851 2.662 -8.433 1.00 91.88 107 PRO A O 1
ATOM 802 N N . GLY A 1 108 ? 14.093 1.343 -10.238 1.00 92.94 108 GLY A N 1
ATOM 803 C CA . GLY A 1 108 ? 13.188 2.091 -11.115 1.00 92.94 108 GLY A CA 1
ATOM 804 C C . GLY A 1 108 ? 11.760 1.548 -11.264 1.00 92.94 108 GLY A C 1
ATOM 805 O O . GLY A 1 108 ? 10.963 2.151 -11.982 1.00 92.94 108 GLY A O 1
ATOM 806 N N . TYR A 1 109 ? 11.393 0.444 -10.603 1.00 94.06 109 TYR A N 1
ATOM 807 C CA . TYR A 1 109 ? 10.045 -0.131 -10.703 1.00 94.06 109 TYR A CA 1
ATOM 808 C C . TYR A 1 109 ? 9.723 -1.085 -9.547 1.00 94.06 109 TYR A C 1
ATOM 810 O O . TYR A 1 109 ? 10.605 -1.671 -8.925 1.00 94.06 109 TYR A O 1
ATOM 818 N N . SER A 1 110 ? 8.440 -1.286 -9.273 1.00 92.69 110 SER A N 1
ATOM 819 C CA . SER A 1 110 ? 7.959 -2.386 -8.435 1.00 92.69 110 SER A CA 1
ATOM 820 C C . SER A 1 110 ? 7.415 -3.511 -9.305 1.00 92.69 110 SER A C 1
ATOM 822 O O . SER A 1 110 ? 6.836 -3.259 -10.362 1.00 92.69 110 SER A O 1
ATOM 824 N N . ARG A 1 111 ? 7.579 -4.752 -8.845 1.00 90.75 111 ARG A N 1
ATOM 825 C CA . ARG A 1 111 ? 7.085 -5.958 -9.509 1.00 90.75 111 ARG A CA 1
ATOM 826 C C . ARG A 1 111 ? 6.284 -6.805 -8.534 1.00 90.75 111 ARG A C 1
ATOM 828 O O . ARG A 1 111 ? 6.704 -7.004 -7.398 1.00 90.75 111 ARG A O 1
ATOM 835 N N . PHE A 1 112 ? 5.146 -7.322 -8.974 1.00 86.25 112 PHE A N 1
ATOM 836 C CA . PHE A 1 112 ? 4.318 -8.219 -8.169 1.00 86.25 112 PHE A CA 1
ATOM 837 C C . PHE A 1 112 ? 3.487 -9.155 -9.040 1.00 86.25 112 PHE A C 1
ATOM 839 O O . PHE A 1 112 ? 3.299 -8.918 -10.232 1.00 86.25 112 PHE A O 1
ATOM 846 N N . GLY A 1 113 ? 2.948 -10.206 -8.430 1.00 78.38 113 GLY A N 1
ATOM 847 C CA . GLY A 1 113 ? 2.174 -11.232 -9.129 1.00 78.38 113 GLY A CA 1
ATOM 848 C C . GLY A 1 113 ? 3.023 -12.407 -9.618 1.00 78.38 113 GLY A C 1
ATOM 849 O O . GLY A 1 113 ? 4.172 -12.572 -9.226 1.00 78.38 113 GLY A O 1
ATOM 850 N N . GLY A 1 114 ? 2.402 -13.254 -10.429 1.00 70.12 114 GLY A N 1
ATOM 851 C CA . GLY A 1 114 ? 2.937 -14.508 -10.949 1.00 70.12 114 GLY A CA 1
ATOM 852 C C . GLY A 1 114 ? 1.791 -15.354 -11.502 1.00 70.12 114 GLY A C 1
ATOM 853 O O . GLY A 1 114 ? 0.645 -15.209 -11.066 1.00 70.12 114 GLY A O 1
ATOM 854 N N . GLY A 1 115 ? 2.081 -16.185 -12.498 1.00 65.06 115 GLY A N 1
ATOM 855 C CA . GLY A 1 115 ? 1.103 -17.075 -13.116 1.00 65.06 115 GLY A CA 1
ATOM 856 C C . GLY A 1 115 ? 0.876 -18.356 -12.304 1.00 65.06 115 GLY A C 1
ATOM 857 O O . GLY A 1 115 ? 1.601 -18.626 -11.345 1.00 65.06 115 GLY A O 1
ATOM 858 N N . PRO A 1 116 ? -0.136 -19.158 -12.675 1.00 60.84 116 PRO A N 1
ATOM 859 C CA . PRO A 1 116 ? -0.426 -20.423 -12.002 1.00 60.84 116 PRO A CA 1
ATOM 860 C C . PRO A 1 116 ? 0.609 -21.519 -12.301 1.00 60.84 116 PRO A C 1
ATOM 862 O O . PRO A 1 116 ? 0.720 -22.467 -11.525 1.00 60.84 116 PRO A O 1
ATOM 865 N N . HIS A 1 117 ? 1.354 -21.401 -13.407 1.00 69.44 117 HIS A N 1
ATOM 866 C CA . HIS A 1 117 ? 2.282 -22.421 -13.897 1.00 69.44 117 HIS A CA 1
ATOM 867 C C . HIS A 1 117 ? 3.612 -21.807 -14.328 1.00 69.44 117 HIS A C 1
ATOM 869 O O . HIS A 1 117 ? 3.578 -20.752 -14.949 1.00 69.44 117 HIS A O 1
ATOM 875 N N . PRO A 1 118 ? 4.756 -22.470 -14.092 1.00 84.56 118 PRO A N 1
ATOM 876 C CA . PRO A 1 118 ? 6.058 -22.024 -14.586 1.00 84.56 118 PRO A CA 1
ATOM 877 C C . PRO A 1 118 ? 6.035 -21.734 -16.096 1.00 84.56 118 PRO A C 1
ATOM 879 O O . PRO A 1 118 ? 5.513 -22.540 -16.877 1.00 84.56 118 PRO A O 1
ATOM 882 N N . VAL A 1 119 ? 6.655 -20.635 -16.526 1.00 89.06 119 VAL A N 1
ATOM 883 C CA . VAL A 1 119 ? 6.820 -20.322 -17.954 1.00 89.06 119 VAL A CA 1
ATOM 884 C C . VAL A 1 119 ? 7.604 -21.443 -18.634 1.00 89.06 119 VAL A C 1
ATOM 886 O O . VAL A 1 119 ? 8.616 -21.918 -18.116 1.00 89.06 119 VAL A O 1
ATOM 889 N N . ASP A 1 120 ? 7.118 -21.892 -19.790 1.00 91.56 120 ASP A N 1
ATOM 890 C CA . ASP A 1 120 ? 7.882 -22.772 -20.672 1.00 91.56 120 ASP A CA 1
ATOM 891 C C . ASP A 1 120 ? 8.861 -21.931 -21.493 1.00 91.56 120 ASP A C 1
ATOM 893 O O . ASP A 1 120 ? 8.482 -21.304 -22.477 1.00 91.56 120 ASP A O 1
ATOM 897 N N . LEU A 1 121 ? 10.110 -21.857 -21.036 1.00 92.75 121 LEU A N 1
ATOM 898 C CA . LEU A 1 121 ? 11.124 -21.020 -21.675 1.00 92.75 121 LEU A CA 1
ATOM 899 C C . LEU A 1 121 ? 11.576 -21.569 -23.030 1.00 92.75 121 LEU A C 1
ATOM 901 O O . LEU A 1 121 ? 12.179 -20.815 -23.778 1.00 92.75 121 LEU A O 1
ATOM 905 N N . ALA A 1 122 ? 11.311 -22.838 -23.352 1.00 92.75 122 ALA A N 1
ATOM 906 C CA . ALA A 1 122 ? 11.654 -23.392 -24.661 1.00 92.75 122 ALA A CA 1
ATOM 907 C C . ALA A 1 122 ? 10.660 -22.966 -25.756 1.00 92.75 122 ALA A C 1
ATOM 909 O O . ALA A 1 122 ? 10.980 -23.052 -26.939 1.00 92.75 122 ALA A O 1
ATOM 910 N N . ASP A 1 123 ? 9.468 -22.502 -25.367 1.00 92.31 123 ASP A N 1
ATOM 911 C CA . ASP A 1 123 ? 8.364 -22.221 -26.282 1.00 92.31 123 ASP A CA 1
ATOM 912 C C . ASP A 1 123 ? 7.602 -20.947 -25.877 1.00 92.31 123 ASP A C 1
ATOM 914 O O . ASP A 1 123 ? 6.456 -21.005 -25.429 1.00 92.31 123 ASP A O 1
ATOM 918 N N . VAL A 1 124 ? 8.250 -19.779 -25.985 1.00 92.50 124 VAL A N 1
ATOM 919 C CA . VAL A 1 124 ? 7.633 -18.473 -25.684 1.00 92.50 124 VAL A CA 1
ATOM 920 C C . VAL A 1 124 ? 7.065 -17.838 -26.953 1.00 92.50 124 VAL A C 1
ATOM 922 O O . VAL A 1 124 ? 7.786 -17.618 -27.923 1.00 92.50 124 VAL A O 1
ATOM 925 N N . HIS A 1 125 ? 5.775 -17.496 -26.950 1.00 91.44 125 HIS A N 1
ATOM 926 C CA . HIS A 1 125 ? 5.057 -17.017 -28.141 1.00 91.44 125 HIS A CA 1
ATOM 927 C C . HIS A 1 125 ? 4.949 -15.493 -28.205 1.00 91.44 125 HIS A C 1
ATOM 929 O O . HIS A 1 125 ? 5.144 -14.895 -29.262 1.00 91.44 125 HIS A O 1
ATOM 935 N N . SER A 1 126 ? 4.615 -14.837 -27.089 1.00 91.62 126 SER A N 1
ATOM 936 C CA . SER A 1 126 ? 4.412 -13.381 -27.080 1.00 91.62 126 SER A CA 1
ATOM 937 C C . SER A 1 126 ? 4.555 -12.747 -25.698 1.00 91.62 126 SER A C 1
ATOM 939 O O . SER A 1 126 ? 4.426 -13.413 -24.668 1.00 91.62 126 SER A O 1
ATOM 941 N N . LEU A 1 127 ? 4.801 -11.435 -25.696 1.00 93.00 127 LEU A N 1
ATOM 942 C CA . LEU A 1 127 ? 4.820 -10.577 -24.514 1.00 93.00 127 LEU A CA 1
ATOM 943 C C . LEU A 1 127 ? 3.814 -9.437 -24.700 1.00 93.00 127 LEU A C 1
ATOM 945 O O . LEU A 1 127 ? 3.983 -8.597 -25.578 1.00 93.00 127 LEU A O 1
ATOM 949 N N . THR A 1 128 ? 2.782 -9.361 -23.866 1.00 93.25 128 THR A N 1
ATOM 950 C CA . THR A 1 128 ? 1.806 -8.261 -23.888 1.00 93.25 128 THR A CA 1
ATOM 951 C C . THR A 1 128 ? 1.950 -7.385 -22.652 1.00 93.25 128 THR A C 1
ATOM 953 O O . THR A 1 128 ? 1.920 -7.892 -21.533 1.00 93.25 128 THR A O 1
ATOM 956 N N . LEU A 1 129 ? 2.055 -6.069 -22.836 1.00 93.56 129 LEU A N 1
ATOM 957 C CA . LEU A 1 129 ? 2.063 -5.075 -21.766 1.00 93.56 129 LEU A CA 1
ATOM 958 C C . LEU A 1 129 ? 0.810 -4.202 -21.875 1.00 93.56 129 LEU A C 1
ATOM 960 O O . LEU A 1 129 ? 0.688 -3.418 -22.812 1.00 93.56 129 LEU A O 1
ATOM 964 N N . THR A 1 130 ? -0.105 -4.307 -20.909 1.00 92.69 130 THR A N 1
ATOM 965 C CA . THR A 1 130 ? -1.372 -3.554 -20.895 1.00 92.69 130 THR A CA 1
ATOM 966 C C . THR A 1 130 ? -1.561 -2.751 -19.619 1.00 92.69 130 THR A C 1
ATOM 968 O O . THR A 1 130 ? -1.198 -3.194 -18.530 1.00 92.69 130 THR A O 1
ATOM 971 N N . PHE A 1 131 ? -2.221 -1.601 -19.697 1.00 91.19 131 PHE A N 1
ATOM 972 C CA . PHE A 1 131 ? -2.667 -0.866 -18.522 1.00 91.19 131 PHE A CA 1
ATOM 973 C C . PHE A 1 131 ? -3.718 -1.673 -17.746 1.00 91.19 131 PHE A C 1
ATOM 975 O O . PHE A 1 131 ? -4.679 -2.191 -18.309 1.00 91.19 131 PHE A O 1
ATOM 982 N N . ASN A 1 132 ? -3.547 -1.773 -16.428 1.00 89.00 132 ASN A N 1
ATOM 983 C CA . ASN A 1 132 ? -4.424 -2.528 -15.527 1.00 89.00 132 ASN A CA 1
ATOM 984 C C . ASN A 1 132 ? -5.062 -1.634 -14.455 1.00 89.00 132 ASN A C 1
ATOM 986 O O . ASN A 1 132 ? -5.240 -2.042 -13.308 1.00 89.00 132 ASN A O 1
ATOM 990 N N . GLN A 1 133 ? -5.338 -0.385 -14.816 1.00 82.25 133 GLN A N 1
ATOM 991 C CA . GLN A 1 133 ? -5.974 0.618 -13.968 1.00 82.25 133 GLN A CA 1
ATOM 992 C C . GLN A 1 133 ? -6.733 1.595 -14.856 1.00 82.25 133 GLN A C 1
ATOM 994 O O . GLN A 1 133 ? -6.151 2.134 -15.803 1.00 82.25 133 GLN A O 1
ATOM 999 N N . VAL A 1 134 ? -7.985 1.868 -14.496 1.00 75.56 134 VAL A N 1
ATOM 1000 C CA . VAL A 1 134 ? -8.734 3.003 -15.041 1.00 75.56 134 VAL A CA 1
ATOM 1001 C C . VAL A 1 134 ? -8.041 4.285 -14.586 1.00 75.56 134 VAL A C 1
ATOM 1003 O O . VAL A 1 134 ? -7.675 4.410 -13.419 1.00 75.56 134 VAL A O 1
ATOM 1006 N N . SER A 1 135 ? -7.820 5.215 -15.509 1.00 74.31 135 SER A N 1
ATOM 1007 C CA . SER A 1 135 ? -7.227 6.519 -15.215 1.00 74.31 135 SER A CA 1
ATOM 1008 C C . SER A 1 135 ? -7.878 7.575 -16.096 1.00 74.31 135 SER A C 1
ATOM 1010 O O . SER A 1 135 ? -7.959 7.347 -17.302 1.00 74.31 135 SER A O 1
ATOM 1012 N N . PRO A 1 136 ? -8.295 8.722 -15.536 1.00 75.81 136 PRO A N 1
ATOM 1013 C CA . PRO A 1 136 ? -8.781 9.843 -16.334 1.00 75.81 136 PRO A CA 1
ATOM 1014 C C . PRO A 1 136 ? -7.646 10.582 -17.059 1.00 75.81 136 PRO A C 1
ATOM 1016 O O . PRO A 1 136 ? -7.904 11.395 -17.935 1.00 75.81 136 PRO A O 1
ATOM 1019 N N . GLU A 1 137 ? -6.393 10.326 -16.683 1.00 82.50 137 GLU A N 1
ATOM 1020 C CA . GLU A 1 137 ? -5.228 10.999 -17.246 1.00 82.50 137 GLU A CA 1
ATOM 1021 C C . GLU A 1 137 ? -4.613 10.235 -18.418 1.00 82.50 137 GLU A C 1
ATOM 1023 O O . GLU A 1 137 ? -4.584 8.996 -18.429 1.00 82.50 137 GLU A O 1
ATOM 1028 N N . ASP A 1 138 ? -4.027 10.998 -19.339 1.00 87.62 138 ASP A N 1
ATOM 1029 C CA . ASP A 1 138 ? -3.226 10.492 -20.446 1.00 87.62 138 ASP A CA 1
ATOM 1030 C C . ASP A 1 138 ? -2.022 9.696 -19.941 1.00 87.62 138 ASP A C 1
ATOM 1032 O O . ASP A 1 138 ? -1.270 10.120 -19.054 1.00 87.62 138 ASP A O 1
ATOM 1036 N N . LYS A 1 139 ? -1.800 8.533 -20.551 1.00 88.00 139 LYS A N 1
ATOM 1037 C CA . LYS A 1 139 ? -0.666 7.666 -20.239 1.00 88.00 139 LYS A CA 1
ATOM 1038 C C . LYS A 1 139 ? 0.288 7.608 -21.412 1.00 88.00 139 LYS A C 1
ATOM 1040 O O . LYS A 1 139 ? -0.118 7.363 -22.550 1.00 88.00 139 LYS A O 1
ATOM 1045 N N . THR A 1 140 ? 1.567 7.769 -21.104 1.00 89.31 140 THR A N 1
ATOM 1046 C CA . THR A 1 140 ? 2.663 7.494 -22.022 1.00 89.31 140 THR A CA 1
ATOM 1047 C C . THR A 1 140 ? 3.539 6.379 -21.471 1.00 89.31 140 THR A C 1
ATOM 1049 O O . THR A 1 140 ? 3.765 6.273 -20.260 1.00 89.31 140 THR A O 1
ATOM 1052 N N . LEU A 1 141 ? 4.005 5.528 -22.379 1.00 91.94 141 LEU A N 1
ATOM 1053 C CA . LEU A 1 141 ? 4.932 4.438 -22.112 1.00 91.94 141 LEU A CA 1
ATOM 1054 C C . LEU A 1 141 ? 6.027 4.474 -23.172 1.00 91.94 141 LEU A C 1
ATOM 1056 O O . LEU A 1 141 ? 5.727 4.624 -24.350 1.00 91.94 141 LEU A O 1
ATOM 1060 N N . THR A 1 142 ? 7.276 4.296 -22.775 1.00 93.19 142 THR A N 1
ATOM 1061 C CA . THR A 1 142 ? 8.377 4.014 -23.692 1.00 93.19 142 THR A CA 1
ATOM 1062 C C . THR A 1 142 ? 9.033 2.715 -23.263 1.00 93.19 142 THR A C 1
ATOM 1064 O O . THR A 1 142 ? 9.389 2.560 -22.094 1.00 93.19 142 THR A O 1
ATOM 1067 N N . LEU A 1 143 ? 9.165 1.789 -24.206 1.00 93.44 143 LEU A N 1
ATOM 1068 C CA . LEU A 1 143 ? 9.861 0.518 -24.052 1.00 93.44 143 LEU A CA 1
ATOM 1069 C C . LEU A 1 143 ? 11.018 0.480 -25.051 1.00 93.44 143 LEU A C 1
ATOM 1071 O O . LEU A 1 143 ? 10.818 0.864 -26.196 1.00 93.44 143 LEU A O 1
ATOM 1075 N N . ALA A 1 144 ? 12.204 0.036 -24.658 1.00 92.12 144 ALA A N 1
ATOM 1076 C CA . ALA A 1 144 ? 13.366 -0.036 -25.550 1.00 92.12 144 ALA A CA 1
ATOM 1077 C C . ALA A 1 144 ? 14.322 -1.154 -25.118 1.00 92.12 144 ALA A C 1
ATOM 1079 O O . ALA A 1 144 ? 14.145 -1.727 -24.045 1.00 92.12 144 ALA A O 1
ATOM 1080 N N . ASP A 1 145 ? 15.334 -1.443 -25.935 1.00 91.06 145 ASP A N 1
ATOM 1081 C CA . ASP A 1 145 ? 16.480 -2.292 -25.574 1.00 91.06 145 ASP A CA 1
ATOM 1082 C C . ASP A 1 145 ? 16.103 -3.706 -25.081 1.00 91.06 145 ASP A C 1
ATOM 1084 O O . ASP A 1 145 ? 16.629 -4.187 -24.076 1.00 91.06 145 ASP A O 1
ATOM 1088 N N . PHE A 1 146 ? 15.155 -4.375 -25.747 1.00 91.19 146 PHE A N 1
ATOM 1089 C CA . PHE A 1 146 ? 14.755 -5.736 -25.376 1.00 91.19 146 PHE A CA 1
ATOM 1090 C C . PHE A 1 146 ? 15.855 -6.751 -25.699 1.00 91.19 146 PHE A C 1
ATOM 1092 O O . PHE A 1 146 ? 16.174 -6.991 -26.866 1.00 91.19 146 PHE A O 1
ATOM 1099 N N . GLY A 1 147 ? 16.363 -7.423 -24.667 1.00 90.81 147 GLY A N 1
ATOM 1100 C CA . GLY A 1 147 ? 17.449 -8.385 -24.803 1.00 90.81 147 GLY A CA 1
ATOM 1101 C C . GLY A 1 147 ? 17.290 -9.618 -23.921 1.00 90.81 147 GLY A C 1
ATOM 1102 O O . GLY A 1 147 ? 16.859 -9.545 -22.769 1.00 90.81 147 GLY A O 1
ATOM 1103 N N . LEU A 1 148 ? 17.685 -10.768 -24.471 1.00 93.44 148 LEU A N 1
ATOM 1104 C CA . LEU A 1 148 ? 17.968 -11.975 -23.697 1.00 93.44 148 LEU A CA 1
ATOM 1105 C C . LEU A 1 148 ? 19.434 -11.975 -23.274 1.00 93.44 148 LEU A C 1
ATOM 1107 O O . LEU A 1 148 ? 20.318 -11.818 -24.123 1.00 93.44 148 LEU A O 1
ATOM 1111 N N . HIS A 1 149 ? 19.692 -12.193 -21.990 1.00 95.06 149 HIS A N 1
ATOM 1112 C CA . HIS A 1 149 ? 21.042 -12.178 -21.428 1.00 95.06 149 HIS A CA 1
ATOM 1113 C C . HIS A 1 149 ? 21.378 -13.525 -20.801 1.00 95.06 149 HIS A C 1
ATOM 1115 O O . HIS A 1 149 ? 20.519 -14.159 -20.197 1.00 95.06 149 HIS A O 1
ATOM 1121 N N . ASP A 1 150 ? 22.625 -13.960 -20.955 1.00 95.31 150 ASP A N 1
ATOM 1122 C CA . ASP A 1 150 ? 23.190 -15.198 -20.397 1.00 95.31 150 ASP A CA 1
ATOM 1123 C C . ASP A 1 150 ? 23.530 -15.091 -18.902 1.00 95.31 150 ASP A C 1
ATOM 1125 O O . ASP A 1 150 ? 23.819 -16.090 -18.250 1.00 95.31 150 ASP A O 1
ATOM 1129 N N . THR A 1 151 ? 23.456 -13.879 -18.357 1.00 95.31 151 THR A N 1
ATOM 1130 C CA . THR A 1 151 ? 23.662 -13.538 -16.952 1.00 95.31 151 THR A CA 1
ATOM 1131 C C . THR A 1 151 ? 22.509 -12.669 -16.461 1.00 95.31 151 THR A C 1
ATOM 1133 O O . THR A 1 151 ? 21.939 -11.877 -17.217 1.00 95.31 151 THR A O 1
ATOM 1136 N N . VAL A 1 152 ? 22.136 -12.811 -15.185 1.00 94.62 152 VAL A N 1
ATOM 1137 C CA . VAL A 1 152 ? 21.099 -11.958 -14.589 1.00 94.62 152 VAL A CA 1
ATOM 1138 C C . VAL A 1 152 ? 21.639 -10.536 -14.435 1.00 94.62 152 VAL A C 1
ATOM 1140 O O . VAL A 1 152 ? 22.472 -10.266 -13.575 1.00 94.62 152 VAL A O 1
ATOM 1143 N N . MET A 1 153 ? 21.146 -9.622 -15.272 1.00 94.94 153 MET A N 1
ATOM 1144 C CA . MET A 1 153 ? 21.469 -8.198 -15.177 1.00 94.94 153 MET A CA 1
ATOM 1145 C C . MET A 1 153 ? 20.945 -7.560 -13.884 1.00 94.94 153 MET A C 1
ATOM 1147 O O . MET A 1 153 ? 19.921 -7.964 -13.332 1.00 94.94 153 MET A O 1
ATOM 1151 N N . GLU A 1 154 ? 21.579 -6.468 -13.462 1.00 92.88 154 GLU A N 1
ATOM 1152 C CA . GLU A 1 154 ? 21.064 -5.630 -12.381 1.00 92.88 154 GLU A CA 1
ATOM 1153 C C . GLU A 1 154 ? 19.969 -4.678 -12.876 1.00 92.88 154 GLU A C 1
ATOM 1155 O O . GLU A 1 154 ? 20.090 -4.026 -13.919 1.00 92.88 154 GLU A O 1
ATOM 1160 N N . SER A 1 155 ? 18.894 -4.569 -12.093 1.00 94.44 155 SER A N 1
ATOM 1161 C CA . SER A 1 155 ? 17.883 -3.526 -12.282 1.00 94.44 155 SER A CA 1
ATOM 1162 C C . SER A 1 155 ? 18.440 -2.173 -11.848 1.00 94.44 155 SER A C 1
ATOM 1164 O O . SER A 1 155 ? 19.010 -2.070 -10.767 1.00 94.44 155 SER A O 1
ATOM 1166 N N . ALA A 1 156 ? 18.213 -1.122 -12.633 1.00 95.38 156 ALA A N 1
ATOM 1167 C CA . ALA A 1 156 ? 18.777 0.202 -12.363 1.00 95.38 156 ALA A CA 1
ATOM 1168 C C . ALA A 1 156 ? 17.847 1.330 -12.823 1.00 95.38 156 ALA A C 1
ATOM 1170 O O . ALA A 1 156 ? 16.997 1.127 -13.693 1.00 95.38 156 ALA A O 1
ATOM 1171 N N . VAL A 1 157 ? 18.035 2.526 -12.263 1.00 95.75 157 VAL A N 1
ATOM 1172 C CA . VAL A 1 157 ? 17.562 3.774 -12.880 1.00 95.75 157 VAL A CA 1
ATOM 1173 C C . VAL A 1 157 ? 18.614 4.226 -13.890 1.00 95.75 157 VAL A C 1
ATOM 1175 O O . VAL A 1 157 ? 19.793 4.289 -13.559 1.00 95.75 157 VAL A O 1
ATOM 1178 N N . LEU A 1 158 ? 18.195 4.509 -15.120 1.00 95.88 158 LEU A N 1
ATOM 1179 C CA . LEU A 1 158 ? 19.090 4.814 -16.242 1.00 95.88 158 LEU A CA 1
ATOM 1180 C C . LEU A 1 158 ? 19.321 6.316 -16.442 1.00 95.88 158 LEU A C 1
ATOM 1182 O O . LEU A 1 158 ? 20.303 6.710 -17.061 1.00 95.88 158 LEU A O 1
ATOM 1186 N N . ASP A 1 159 ? 18.442 7.156 -15.901 1.00 93.00 159 ASP A N 1
ATOM 1187 C CA . ASP A 1 159 ? 18.519 8.619 -15.930 1.00 93.00 159 ASP A CA 1
ATOM 1188 C C . ASP A 1 159 ? 18.524 9.216 -14.503 1.00 93.00 159 ASP A C 1
ATOM 1190 O O . ASP A 1 159 ? 17.637 10.007 -14.155 1.00 93.00 159 ASP A O 1
ATOM 1194 N N . PRO A 1 160 ? 19.499 8.832 -13.649 1.00 91.12 160 PRO A N 1
ATOM 1195 C CA . PRO A 1 160 ? 19.520 9.213 -12.244 1.00 91.12 160 PRO A CA 1
ATOM 1196 C C . PRO A 1 160 ? 19.596 10.734 -12.092 1.00 91.12 160 PRO A C 1
ATOM 1198 O O . PRO A 1 160 ? 20.493 11.398 -12.610 1.00 91.12 160 PRO A O 1
ATOM 1201 N N . ARG A 1 161 ? 18.638 11.284 -11.349 1.00 92.25 161 ARG A N 1
ATOM 1202 C CA . ARG A 1 161 ? 18.582 12.694 -10.962 1.00 92.25 161 ARG A CA 1
ATOM 1203 C C . ARG A 1 161 ? 17.816 12.822 -9.657 1.00 92.25 161 ARG A C 1
ATOM 1205 O O . ARG A 1 161 ? 16.977 11.973 -9.357 1.00 92.25 161 ARG A O 1
ATOM 1212 N N . VAL A 1 162 ? 18.051 13.909 -8.934 1.00 92.88 162 VAL A N 1
ATOM 1213 C CA . VAL A 1 162 ? 17.299 14.212 -7.716 1.00 92.88 162 VAL A CA 1
ATOM 1214 C C . VAL A 1 162 ? 15.829 14.430 -8.075 1.00 92.88 162 VAL A C 1
ATOM 1216 O O . VAL A 1 162 ? 15.477 15.404 -8.740 1.00 92.88 162 VAL A O 1
ATOM 1219 N N . VAL A 1 163 ? 14.981 13.496 -7.644 1.00 92.12 163 VAL A N 1
ATOM 1220 C CA . VAL A 1 163 ? 13.523 13.520 -7.829 1.00 92.12 163 VAL A CA 1
ATOM 1221 C C . VAL A 1 163 ? 12.745 13.477 -6.512 1.00 92.12 163 VAL A C 1
ATOM 1223 O O . VAL A 1 163 ? 11.517 13.480 -6.517 1.00 92.12 163 VAL A O 1
ATOM 1226 N N . VAL A 1 164 ? 13.445 13.424 -5.380 1.00 92.94 164 VAL A N 1
ATOM 1227 C CA . VAL A 1 164 ? 12.867 13.465 -4.037 1.00 92.94 164 VAL A CA 1
ATOM 1228 C C . VAL A 1 164 ? 13.580 14.532 -3.220 1.00 92.94 164 VAL A C 1
ATOM 1230 O O . VAL A 1 164 ? 14.806 14.522 -3.122 1.00 92.94 164 VAL A O 1
ATOM 1233 N N . ASP A 1 165 ? 12.828 15.463 -2.639 1.00 92.56 165 ASP A N 1
ATOM 1234 C CA . ASP A 1 165 ? 13.392 16.543 -1.825 1.00 92.56 165 ASP A CA 1
ATOM 1235 C C . ASP A 1 165 ? 13.726 16.113 -0.380 1.00 92.56 165 ASP A C 1
ATOM 1237 O O . ASP A 1 165 ? 13.512 14.972 0.033 1.00 92.56 165 ASP A O 1
ATOM 1241 N N . ALA A 1 166 ? 14.222 17.054 0.431 1.00 92.25 166 ALA A N 1
ATOM 1242 C CA . ALA A 1 166 ? 14.563 16.823 1.841 1.00 92.25 166 ALA A CA 1
ATOM 1243 C C . ALA A 1 166 ? 13.350 16.577 2.772 1.00 92.25 166 ALA A C 1
ATOM 1245 O O . ALA A 1 166 ? 13.513 16.345 3.977 1.00 92.25 166 ALA A O 1
ATOM 1246 N N . TRP A 1 167 ? 12.131 16.644 2.236 1.00 92.00 167 TRP A N 1
ATOM 1247 C CA . TRP A 1 167 ? 10.873 16.344 2.915 1.00 92.00 167 TRP A CA 1
ATOM 1248 C C . TRP A 1 167 ? 10.252 15.029 2.427 1.00 92.00 167 TRP A C 1
ATOM 1250 O O . TRP A 1 167 ? 9.213 14.630 2.952 1.00 92.00 167 TRP A O 1
ATOM 1260 N N . GLY A 1 168 ? 10.888 14.329 1.482 1.00 92.75 168 GLY A N 1
ATOM 1261 C CA . GLY A 1 168 ? 10.374 13.093 0.896 1.00 92.75 168 GLY A CA 1
ATOM 1262 C C . GLY A 1 168 ? 9.321 13.321 -0.191 1.00 92.75 168 GLY A C 1
ATOM 1263 O O . GLY A 1 168 ? 8.625 12.379 -0.567 1.00 92.75 168 GLY A O 1
ATOM 1264 N N . GLN A 1 169 ? 9.165 14.553 -0.682 1.00 92.31 169 GLN A N 1
ATOM 1265 C CA . GLN A 1 169 ? 8.210 14.892 -1.733 1.00 92.31 169 GLN A CA 1
ATOM 1266 C C . GLN A 1 169 ? 8.792 14.570 -3.112 1.00 92.31 169 GLN A C 1
ATOM 1268 O O . GLN A 1 169 ? 9.942 14.895 -3.405 1.00 92.31 169 GLN A O 1
ATOM 1273 N N . TRP A 1 170 ? 7.979 13.958 -3.975 1.00 90.44 170 TRP A N 1
ATOM 1274 C CA . TRP A 1 170 ? 8.369 13.586 -5.336 1.00 90.44 170 TRP A CA 1
ATOM 1275 C C . TRP A 1 170 ? 8.259 14.782 -6.297 1.00 90.44 170 TRP A C 1
ATOM 1277 O O . TRP A 1 170 ? 7.155 15.246 -6.572 1.00 90.44 170 TRP A O 1
ATOM 1287 N N . THR A 1 171 ? 9.384 15.249 -6.848 1.00 82.19 171 THR A N 1
ATOM 1288 C CA . THR A 1 171 ? 9.475 16.357 -7.825 1.00 82.19 171 THR A CA 1
ATOM 1289 C C . THR A 1 171 ? 9.290 15.931 -9.279 1.00 82.19 171 THR A C 1
ATOM 1291 O O . THR A 1 171 ? 9.468 16.756 -10.175 1.00 82.19 171 THR A O 1
ATOM 1294 N N . GLY A 1 172 ? 9.006 14.652 -9.555 1.00 71.50 172 GLY A N 1
ATOM 1295 C CA . GLY A 1 172 ? 8.833 14.174 -10.930 1.00 71.50 172 GLY A CA 1
ATOM 1296 C C . GLY A 1 172 ? 7.618 14.793 -11.638 1.00 71.50 172 GLY A C 1
ATOM 1297 O O . GLY A 1 172 ? 7.132 15.859 -11.286 1.00 71.50 172 GLY A O 1
ATOM 1298 N N . GLU A 1 173 ? 7.086 14.121 -12.658 1.00 65.81 173 GLU A N 1
ATOM 1299 C CA . GLU A 1 173 ? 6.183 14.725 -13.661 1.00 65.81 173 GLU A CA 1
ATOM 1300 C C . GLU A 1 173 ? 4.794 15.221 -13.161 1.00 65.81 173 GLU A C 1
ATOM 1302 O O . GLU A 1 173 ? 3.918 15.482 -13.979 1.00 65.81 173 GLU A O 1
ATOM 1307 N N . ARG A 1 174 ? 4.541 15.347 -11.846 1.00 59.47 174 ARG A N 1
ATOM 1308 C CA . ARG A 1 174 ? 3.189 15.541 -11.282 1.00 59.47 174 ARG A CA 1
ATOM 1309 C C . ARG A 1 174 ? 2.973 16.700 -10.299 1.00 59.47 174 ARG A C 1
ATOM 1311 O O . ARG A 1 174 ? 1.905 16.747 -9.696 1.00 59.47 174 ARG A O 1
ATOM 1318 N N . GLY A 1 175 ? 3.874 17.677 -10.179 1.00 63.47 175 GLY A N 1
ATOM 1319 C CA . GLY A 1 175 ? 3.478 18.972 -9.602 1.00 63.47 175 GLY A CA 1
ATOM 1320 C C . GLY A 1 175 ? 4.545 19.748 -8.842 1.00 63.47 175 GLY A C 1
ATOM 1321 O O . GLY A 1 175 ? 5.682 19.313 -8.689 1.00 63.47 175 GLY A O 1
ATOM 1322 N N . ALA A 1 176 ? 4.143 20.933 -8.377 1.00 79.50 176 ALA A N 1
ATOM 1323 C CA . ALA A 1 176 ? 4.972 21.792 -7.544 1.00 79.50 176 ALA A CA 1
ATOM 1324 C C . ALA A 1 176 ? 5.112 21.204 -6.135 1.00 79.50 176 ALA A C 1
ATOM 1326 O O . ALA A 1 176 ? 4.123 20.812 -5.513 1.00 79.50 176 ALA A O 1
ATOM 1327 N N . LEU A 1 177 ? 6.341 21.185 -5.627 1.00 87.44 177 LEU A N 1
ATOM 1328 C CA . LEU A 1 177 ? 6.605 20.850 -4.235 1.00 87.44 177 LEU A CA 1
ATOM 1329 C C . LEU A 1 177 ? 5.993 21.880 -3.292 1.00 87.44 177 LEU A C 1
ATOM 1331 O O . LEU A 1 177 ? 5.973 23.074 -3.601 1.00 87.44 177 LEU A O 1
ATOM 1335 N N . LEU A 1 178 ? 5.584 21.438 -2.103 1.00 90.19 178 LEU A N 1
ATOM 1336 C CA . LEU A 1 178 ? 5.264 22.368 -1.030 1.00 90.19 178 LEU A CA 1
ATOM 1337 C C . LEU A 1 178 ? 6.558 22.898 -0.415 1.00 90.19 178 LEU A C 1
ATOM 1339 O O . LEU A 1 178 ? 7.433 22.126 -0.021 1.00 90.19 178 LEU A O 1
ATOM 1343 N N . ALA A 1 179 ? 6.652 24.218 -0.279 1.00 92.00 179 ALA A N 1
ATOM 1344 C CA . ALA A 1 179 ? 7.678 24.843 0.539 1.00 92.00 179 ALA A CA 1
ATOM 1345 C C . ALA A 1 179 ? 7.439 24.526 2.024 1.00 92.00 179 ALA A C 1
ATOM 1347 O O . ALA A 1 179 ? 6.298 24.377 2.469 1.00 92.00 179 ALA A O 1
ATOM 1348 N N . GLU A 1 180 ? 8.504 24.511 2.826 1.00 91.94 180 GLU A N 1
ATOM 1349 C CA . GLU A 1 180 ? 8.424 24.251 4.271 1.00 91.94 180 GLU A CA 1
ATOM 1350 C C . GLU A 1 180 ? 7.388 25.141 4.978 1.00 91.94 180 GLU A C 1
ATOM 1352 O O . GLU A 1 180 ? 6.601 24.656 5.793 1.00 91.94 180 GLU A O 1
ATOM 1357 N N . ALA A 1 181 ? 7.331 26.431 4.632 1.00 94.81 181 ALA A N 1
ATOM 1358 C CA . ALA A 1 181 ? 6.356 27.361 5.197 1.00 94.81 181 ALA A CA 1
ATOM 1359 C C . ALA A 1 181 ? 4.903 26.919 4.936 1.00 94.81 181 ALA A C 1
ATOM 1361 O O . ALA A 1 181 ? 4.057 27.044 5.818 1.00 94.81 181 ALA A O 1
ATOM 1362 N N . GLN A 1 182 ? 4.620 26.349 3.759 1.00 94.81 182 GLN A N 1
ATOM 1363 C CA . GLN A 1 182 ? 3.293 25.834 3.411 1.00 94.81 182 GLN A CA 1
ATOM 1364 C C . GLN A 1 182 ? 2.971 24.556 4.193 1.00 94.81 182 GLN A C 1
ATOM 1366 O O . GLN A 1 182 ? 1.861 24.422 4.702 1.00 94.81 182 GLN A O 1
ATOM 1371 N N . VAL A 1 183 ? 3.944 23.650 4.352 1.00 93.38 183 VAL A N 1
ATOM 1372 C CA . VAL A 1 183 ? 3.787 22.434 5.171 1.00 93.38 183 VAL A CA 1
ATOM 1373 C C . VAL A 1 183 ? 3.479 22.799 6.625 1.00 93.38 183 VAL A C 1
ATOM 1375 O O . VAL A 1 183 ? 2.519 22.291 7.207 1.00 93.38 183 VAL A O 1
ATOM 1378 N N . ARG A 1 184 ? 4.244 23.729 7.209 1.00 94.06 184 ARG A N 1
ATOM 1379 C CA . ARG A 1 184 ? 4.039 24.187 8.592 1.00 94.06 184 ARG A CA 1
ATOM 1380 C C . ARG A 1 184 ? 2.714 24.923 8.770 1.00 94.06 184 ARG A C 1
ATOM 1382 O O . ARG A 1 184 ? 2.026 24.678 9.758 1.00 94.06 184 ARG A O 1
ATOM 1389 N N . ALA A 1 185 ? 2.327 25.767 7.812 1.00 95.50 185 ALA A N 1
ATOM 1390 C CA . ALA A 1 185 ? 1.025 26.430 7.825 1.00 95.50 185 ALA A CA 1
ATOM 1391 C C . ALA A 1 185 ? -0.125 25.411 7.776 1.00 95.50 185 ALA A C 1
ATOM 1393 O O . ALA A 1 185 ? -1.067 25.522 8.557 1.00 95.50 185 ALA A O 1
ATOM 1394 N N . ALA A 1 186 ? -0.022 24.378 6.932 1.00 93.50 186 ALA A N 1
ATOM 1395 C CA . ALA A 1 186 ? -1.010 23.304 6.869 1.00 93.50 186 ALA A CA 1
ATOM 1396 C C . ALA A 1 186 ? -1.103 22.518 8.190 1.00 93.50 186 ALA A C 1
ATOM 1398 O O . ALA A 1 186 ? -2.201 22.188 8.631 1.00 93.50 186 ALA A O 1
ATOM 1399 N N . TRP A 1 187 ? 0.026 22.253 8.858 1.00 93.38 187 TRP A N 1
ATOM 1400 C CA . TRP A 1 187 ? 0.026 21.610 10.177 1.00 93.38 187 TRP A CA 1
ATOM 1401 C C . TRP A 1 187 ? -0.606 22.474 11.268 1.00 93.38 187 TRP A C 1
ATOM 1403 O O . TRP A 1 187 ? -1.318 21.933 12.110 1.00 93.38 187 TRP A O 1
ATOM 1413 N N . ALA A 1 188 ? -0.355 23.786 11.257 1.00 92.81 188 ALA A N 1
ATOM 1414 C CA . ALA A 1 188 ? -0.911 24.725 12.230 1.00 92.81 188 ALA A CA 1
ATOM 1415 C C . ALA A 1 188 ? -2.413 24.975 12.021 1.00 92.81 188 ALA A C 1
ATOM 1417 O O . ALA A 1 188 ? -3.147 25.161 12.986 1.00 92.81 188 ALA A O 1
ATOM 1418 N N . ALA A 1 189 ? -2.873 24.958 10.767 1.00 94.56 189 ALA A N 1
ATOM 1419 C CA . ALA A 1 189 ? -4.279 25.129 10.416 1.00 94.56 189 ALA A CA 1
ATOM 1420 C C . ALA A 1 189 ? -5.133 23.887 10.712 1.00 94.56 189 ALA A C 1
ATOM 1422 O O . ALA A 1 189 ? -6.360 23.960 10.669 1.00 94.56 189 ALA A O 1
ATOM 1423 N N . GLU A 1 190 ? -4.512 22.737 10.978 1.00 92.81 190 GLU A N 1
ATOM 1424 C CA . GLU A 1 190 ? -5.238 21.502 11.222 1.00 92.81 190 GLU A CA 1
ATOM 1425 C C . GLU A 1 190 ? -5.902 21.503 12.610 1.00 92.81 190 GLU A C 1
ATOM 1427 O O . GLU A 1 190 ? -5.200 21.575 13.621 1.00 92.81 190 GLU A O 1
ATOM 1432 N N . PRO A 1 191 ? -7.237 21.350 12.702 1.00 89.50 191 PRO A N 1
ATOM 1433 C CA . PRO A 1 191 ? -7.903 21.414 13.998 1.00 89.50 191 PRO A CA 1
ATOM 1434 C C . PRO A 1 191 ? -7.509 20.262 14.930 1.00 89.50 191 PRO A C 1
ATOM 1436 O O . PRO A 1 191 ? -7.465 19.096 14.528 1.00 89.50 191 PRO A O 1
ATOM 1439 N N . ALA A 1 192 ? -7.264 20.601 16.195 1.00 79.19 192 ALA A N 1
ATOM 1440 C CA . ALA A 1 192 ? -6.871 19.644 17.228 1.00 79.19 192 ALA A CA 1
ATOM 1441 C C . ALA A 1 192 ? -8.067 18.964 17.922 1.00 79.19 192 ALA A C 1
ATOM 1443 O O . ALA A 1 192 ? -7.904 17.894 18.504 1.00 79.19 192 ALA A O 1
ATOM 1444 N N . ALA A 1 193 ? -9.256 19.575 17.875 1.00 82.81 193 ALA A N 1
ATOM 1445 C CA . ALA A 1 193 ? -10.441 19.105 18.588 1.00 82.81 193 ALA A CA 1
ATOM 1446 C C . ALA A 1 193 ? -11.340 18.220 17.711 1.00 82.81 193 ALA A C 1
ATOM 1448 O O . ALA A 1 193 ? -11.503 18.466 16.515 1.00 82.81 193 ALA A O 1
ATOM 1449 N N . PHE A 1 194 ? -11.922 17.195 18.332 1.00 88.69 194 PHE A N 1
ATOM 1450 C CA . PHE A 1 194 ? -12.986 16.364 17.777 1.00 88.69 194 PHE A CA 1
ATOM 1451 C C . PHE A 1 194 ? -14.297 16.721 18.487 1.00 88.69 194 PHE A C 1
ATOM 1453 O O . PHE A 1 194 ? -14.378 16.577 19.705 1.00 88.69 194 PHE A O 1
ATOM 1460 N N . ASP A 1 195 ? -15.302 17.158 17.725 1.00 89.00 195 ASP A N 1
ATOM 1461 C CA . ASP A 1 195 ? -16.555 17.728 18.253 1.00 89.00 195 ASP A CA 1
ATOM 1462 C C . ASP A 1 195 ? -17.679 16.692 18.447 1.00 89.00 195 ASP A C 1
ATOM 1464 O O . ASP A 1 195 ? -18.843 17.052 18.611 1.00 89.00 195 ASP A O 1
ATOM 1468 N N . GLY A 1 196 ? -17.340 15.404 18.411 1.00 90.81 196 GLY A N 1
ATOM 1469 C CA . GLY A 1 196 ? -18.304 14.312 18.509 1.00 90.81 196 GLY A CA 1
ATOM 1470 C C . GLY A 1 196 ? -18.761 13.771 17.155 1.00 90.81 196 GLY A C 1
ATOM 1471 O O . GLY A 1 196 ? -18.497 14.348 16.097 1.00 90.81 196 GLY A O 1
ATOM 1472 N N . PHE A 1 197 ? -19.424 12.615 17.181 1.00 93.06 197 PHE A N 1
ATOM 1473 C CA . PHE A 1 197 ? -19.995 12.009 15.978 1.00 93.06 197 PHE A CA 1
ATOM 1474 C C . PHE A 1 197 ? -21.489 12.358 15.875 1.00 93.06 197 PHE A C 1
ATOM 1476 O O . PHE A 1 197 ? -22.278 11.907 16.707 1.00 93.06 197 PHE A O 1
ATOM 1483 N N . PRO A 1 198 ? -21.943 13.104 14.850 1.00 93.62 198 PRO A N 1
ATOM 1484 C CA . PRO A 1 198 ? -23.362 13.425 14.707 1.00 93.62 198 PRO A CA 1
ATOM 1485 C C . PRO A 1 198 ? -24.235 12.162 14.651 1.00 93.62 198 PRO A C 1
ATOM 1487 O O . PRO A 1 198 ? -24.030 11.299 13.800 1.00 93.62 198 PRO A O 1
ATOM 1490 N N . GLY A 1 199 ? -25.208 12.043 15.561 1.00 94.50 199 GLY A N 1
ATOM 1491 C CA . GLY A 1 199 ? -26.125 10.894 15.635 1.00 94.50 199 GLY A CA 1
ATOM 1492 C C . GLY A 1 199 ? -25.510 9.590 16.168 1.00 94.50 199 GLY A C 1
ATOM 1493 O O . GLY A 1 199 ? -26.192 8.565 16.195 1.00 94.50 199 GLY A O 1
ATOM 1494 N N . HIS A 1 200 ? -24.253 9.617 16.608 1.00 96.81 200 HIS A N 1
ATOM 1495 C CA . HIS A 1 200 ? -23.542 8.452 17.125 1.00 96.81 200 HIS A CA 1
ATOM 1496 C C . HIS A 1 200 ? -22.977 8.744 18.518 1.00 96.81 200 HIS A C 1
ATOM 1498 O O . HIS A 1 200 ? -22.923 9.886 18.967 1.00 96.81 200 HIS A O 1
ATOM 1504 N N . THR A 1 201 ? -22.591 7.699 19.239 1.00 95.12 201 THR A N 1
ATOM 1505 C CA . THR A 1 201 ? -21.944 7.831 20.542 1.00 95.12 201 THR A CA 1
ATOM 1506 C C . THR A 1 201 ? -20.517 8.333 20.360 1.00 95.12 201 THR A C 1
ATOM 1508 O O . THR A 1 201 ? -19.800 7.878 19.473 1.00 95.12 201 THR A O 1
ATOM 1511 N N . ASP A 1 202 ? -20.048 9.225 21.230 1.00 92.75 202 ASP A N 1
ATOM 1512 C CA . ASP A 1 202 ? -18.660 9.684 21.128 1.00 92.75 202 ASP A CA 1
ATOM 1513 C C . ASP A 1 202 ? -17.674 8.579 21.505 1.00 92.75 202 ASP A C 1
ATOM 1515 O O . ASP A 1 202 ? -16.614 8.479 20.894 1.00 92.75 202 ASP A O 1
ATOM 1519 N N . ALA A 1 203 ? -18.019 7.733 22.479 1.00 92.31 203 ALA A N 1
ATOM 1520 C CA . ALA A 1 203 ? -17.126 6.697 22.996 1.00 92.31 203 ALA A CA 1
ATOM 1521 C C . ALA A 1 203 ? -16.717 5.675 21.924 1.00 92.31 203 ALA A C 1
ATOM 1523 O O . ALA A 1 203 ? -15.534 5.368 21.797 1.00 92.31 203 ALA A O 1
ATOM 1524 N N . THR A 1 204 ? -17.682 5.173 21.149 1.00 95.50 204 THR A N 1
ATOM 1525 C CA . THR A 1 204 ? -17.444 4.103 20.171 1.00 95.50 204 THR A CA 1
ATOM 1526 C C . THR A 1 204 ? -17.729 4.534 18.738 1.00 95.50 204 THR A C 1
ATOM 1528 O O . THR A 1 204 ? -17.187 3.939 17.818 1.00 95.50 204 THR A O 1
ATOM 1531 N N . GLY A 1 205 ? -18.545 5.562 18.505 1.00 96.19 205 GLY A N 1
ATOM 1532 C CA . GLY A 1 205 ? -19.072 5.870 17.174 1.00 96.19 205 GLY A CA 1
ATOM 1533 C C . GLY A 1 205 ? -20.203 4.929 16.750 1.00 96.19 205 GLY A C 1
ATOM 1534 O O . GLY A 1 205 ? -20.459 4.798 15.555 1.00 96.19 205 GLY A O 1
ATOM 1535 N N . ALA A 1 206 ? -20.856 4.247 17.698 1.00 97.50 206 ALA A N 1
ATOM 1536 C CA . ALA A 1 206 ? -22.056 3.449 17.454 1.00 97.50 206 ALA A CA 1
ATOM 1537 C C . ALA A 1 206 ? -23.301 4.329 17.267 1.00 97.50 206 ALA A C 1
ATOM 1539 O O . ALA A 1 206 ? -23.370 5.445 17.774 1.00 97.50 206 ALA A O 1
ATOM 1540 N N . GLU A 1 207 ? -24.306 3.835 16.550 1.00 97.31 207 GLU A N 1
ATOM 1541 C CA . GLU A 1 207 ? -25.541 4.570 16.264 1.00 97.31 207 GLU A CA 1
ATOM 1542 C C . GLU A 1 207 ? -26.364 4.768 17.550 1.00 97.31 207 GLU A C 1
ATOM 1544 O O . GLU A 1 207 ? -26.936 3.821 18.096 1.00 97.31 207 GLU A O 1
ATOM 1549 N N . ALA A 1 208 ? -26.457 6.013 18.029 1.00 95.88 208 ALA A N 1
ATOM 1550 C CA . ALA A 1 208 ? -27.017 6.321 19.349 1.00 95.88 208 ALA A CA 1
ATOM 1551 C C . ALA A 1 208 ? -28.517 5.991 19.465 1.00 95.88 208 ALA A C 1
ATOM 1553 O O . ALA A 1 208 ? -29.021 5.730 20.556 1.00 95.88 208 ALA A O 1
ATOM 1554 N N . ALA A 1 209 ? -29.233 5.980 18.337 1.00 96.12 209 ALA A N 1
ATOM 1555 C CA . ALA A 1 209 ? -30.659 5.668 18.275 1.00 96.12 209 ALA A CA 1
ATOM 1556 C C . ALA A 1 209 ? -30.965 4.166 18.100 1.00 96.12 209 ALA A C 1
ATOM 1558 O O . ALA A 1 209 ? -32.127 3.773 18.196 1.00 96.12 209 ALA A O 1
ATOM 1559 N N . ALA A 1 210 ? -29.960 3.316 17.852 1.00 96.62 210 ALA A N 1
ATOM 1560 C CA . ALA A 1 210 ? -30.162 1.916 17.472 1.00 96.62 210 ALA A CA 1
ATOM 1561 C C . ALA A 1 210 ? -29.589 0.943 18.510 1.00 96.62 210 ALA A C 1
ATOM 1563 O O . ALA A 1 210 ? -28.567 0.290 18.291 1.00 96.62 210 ALA A O 1
ATOM 1564 N N . ARG A 1 211 ? -30.269 0.816 19.654 1.00 96.81 211 ARG A N 1
ATOM 1565 C CA . ARG A 1 211 ? -29.897 -0.147 20.699 1.00 96.81 211 ARG A CA 1
ATOM 1566 C C . ARG A 1 211 ? -30.516 -1.524 20.443 1.00 96.81 211 ARG A C 1
ATOM 1568 O O . ARG A 1 211 ? -31.728 -1.643 20.302 1.00 96.81 211 ARG A O 1
ATOM 1575 N N . LEU A 1 212 ? -29.692 -2.571 20.437 1.00 96.38 212 LEU A N 1
ATOM 1576 C CA . LEU A 1 212 ? -30.054 -3.963 20.129 1.00 96.38 212 LEU A CA 1
ATOM 1577 C C . LEU A 1 212 ? -30.006 -4.874 21.371 1.00 96.38 212 LEU A C 1
ATOM 1579 O O . LEU A 1 212 ? -29.562 -6.025 21.298 1.00 96.38 212 LEU A O 1
ATOM 1583 N N . GLY A 1 213 ? -30.433 -4.342 22.518 1.00 93.25 213 GLY A N 1
ATOM 1584 C CA . GLY A 1 213 ? -30.477 -5.035 23.809 1.00 93.25 213 GLY A CA 1
ATOM 1585 C C . GLY A 1 213 ? -29.466 -4.510 24.829 1.00 93.25 213 GLY A C 1
ATOM 1586 O O . GLY A 1 213 ? -28.865 -3.449 24.650 1.00 93.25 213 GLY A O 1
ATOM 1587 N N . GLU A 1 214 ? -29.304 -5.252 25.924 1.00 95.44 214 GLU A N 1
ATOM 1588 C CA . GLU A 1 214 ? -28.337 -4.911 26.967 1.00 95.44 214 GLU A CA 1
ATOM 1589 C C . GLU A 1 214 ? -26.892 -5.036 26.463 1.00 95.44 214 GLU A C 1
ATOM 1591 O O . GLU A 1 214 ? -26.558 -5.882 25.622 1.00 95.44 214 GLU A O 1
ATOM 1596 N N . GLY A 1 215 ? -26.037 -4.151 26.975 1.00 95.75 215 GLY A N 1
ATOM 1597 C CA . GLY A 1 215 ? -24.608 -4.170 26.702 1.00 95.75 215 GLY A CA 1
ATOM 1598 C C . GLY A 1 215 ? -23.945 -5.342 27.414 1.00 95.75 215 GLY A C 1
ATOM 1599 O O . GLY A 1 215 ? -24.187 -5.571 28.596 1.00 95.75 215 GLY A O 1
ATOM 1600 N N . THR A 1 216 ? -23.099 -6.083 26.702 1.00 96.88 216 THR A N 1
ATOM 1601 C CA . THR A 1 216 ? -22.389 -7.245 27.272 1.00 96.88 216 THR A CA 1
ATOM 1602 C C . THR A 1 216 ? -21.040 -6.875 27.883 1.00 96.88 216 THR A C 1
ATOM 1604 O O . THR A 1 216 ? -20.346 -7.728 28.428 1.00 96.88 216 THR A O 1
ATOM 1607 N N . GLY A 1 217 ? -20.637 -5.607 27.759 1.00 96.94 217 GLY A N 1
ATOM 1608 C CA . GLY A 1 217 ? -19.292 -5.159 28.092 1.00 96.94 217 GLY A CA 1
ATOM 1609 C C . GLY A 1 217 ? -18.268 -5.381 26.976 1.00 96.94 217 GLY A C 1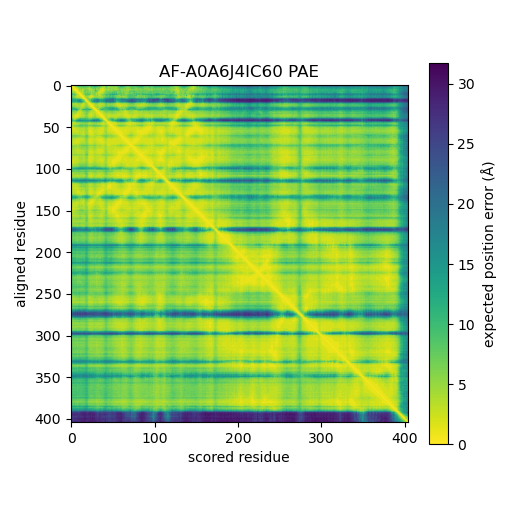
ATOM 1610 O O . GLY A 1 217 ? -17.191 -4.803 27.075 1.00 96.94 217 GLY A O 1
ATOM 1611 N N . PHE A 1 218 ? -18.614 -6.101 25.903 1.00 97.69 218 PHE A N 1
ATOM 1612 C CA . PHE A 1 218 ? -17.741 -6.385 24.759 1.00 97.69 218 PHE A CA 1
ATOM 1613 C C . PHE A 1 218 ? -18.474 -6.238 23.423 1.00 97.69 218 PHE A C 1
ATOM 1615 O O . PHE A 1 218 ? -19.707 -6.299 23.367 1.00 97.69 218 PHE A O 1
ATOM 1622 N N . PHE A 1 219 ? -17.702 -6.085 22.345 1.00 98.31 219 PHE A N 1
ATOM 1623 C CA . PHE A 1 219 ? -18.241 -6.139 20.991 1.00 98.31 219 PHE A CA 1
ATOM 1624 C C . PHE A 1 219 ? -18.797 -7.530 20.672 1.00 98.31 219 PHE A C 1
ATOM 1626 O O . PHE A 1 219 ? -18.240 -8.556 21.065 1.00 98.31 219 PHE A O 1
ATOM 1633 N N . ARG A 1 220 ? -19.901 -7.574 19.925 1.00 98.00 220 ARG A N 1
ATOM 1634 C CA . ARG A 1 220 ? -20.521 -8.820 19.445 1.00 98.00 220 ARG A CA 1
ATOM 1635 C C . ARG A 1 220 ? -21.152 -8.628 18.074 1.00 98.00 220 ARG A C 1
ATOM 1637 O O . ARG A 1 220 ? -21.200 -7.519 17.557 1.00 98.00 220 ARG A O 1
ATOM 1644 N N . VAL A 1 221 ? -21.695 -9.699 17.506 1.00 97.75 221 VAL A N 1
ATOM 1645 C CA . VAL A 1 221 ? -22.504 -9.642 16.282 1.00 97.75 221 VAL A CA 1
ATOM 1646 C C . VAL A 1 221 ? -23.994 -9.745 16.602 1.00 97.75 221 VAL A C 1
ATOM 1648 O O . VAL A 1 221 ? -24.398 -10.410 17.558 1.00 97.75 221 VAL A O 1
ATOM 1651 N N . ALA A 1 222 ? -24.824 -9.095 15.793 1.00 97.25 222 ALA A N 1
ATOM 1652 C CA . ALA A 1 222 ? -26.271 -9.263 15.799 1.00 97.25 222 ALA A CA 1
ATOM 1653 C C . ALA A 1 222 ? -26.830 -9.122 14.387 1.00 97.25 222 ALA A C 1
ATOM 1655 O O . ALA A 1 222 ? -26.242 -8.459 13.530 1.00 97.25 222 ALA A O 1
ATOM 1656 N N . ARG A 1 223 ? -27.996 -9.722 14.158 1.00 97.00 223 ARG A N 1
ATOM 1657 C CA . ARG A 1 223 ? -28.763 -9.505 12.936 1.00 97.00 223 ARG A CA 1
ATOM 1658 C C . ARG A 1 223 ? -29.962 -8.625 13.251 1.00 97.00 223 ARG A C 1
ATOM 1660 O O . ARG A 1 223 ? -30.726 -8.947 14.153 1.00 97.00 223 ARG A O 1
ATOM 1667 N N . ASP A 1 224 ? -30.126 -7.552 12.491 1.00 95.94 224 ASP A N 1
ATOM 1668 C CA . ASP A 1 224 ? -31.237 -6.615 12.642 1.00 95.94 224 ASP A CA 1
ATOM 1669 C C . ASP A 1 224 ? -31.631 -6.019 11.284 1.00 95.94 224 ASP A C 1
ATOM 1671 O O . ASP A 1 224 ? -30.775 -5.747 10.435 1.00 95.94 224 ASP A O 1
ATOM 1675 N N . GLY A 1 225 ? -32.938 -5.897 11.032 1.00 94.06 225 GLY A N 1
ATOM 1676 C CA . GLY A 1 225 ? -33.466 -5.457 9.733 1.00 94.06 225 GLY A CA 1
ATOM 1677 C C . GLY A 1 225 ? -32.954 -6.281 8.540 1.00 94.06 225 GLY A C 1
ATOM 1678 O O . GLY A 1 225 ? -32.747 -5.750 7.451 1.00 94.06 225 GLY A O 1
ATOM 1679 N N . GLY A 1 226 ? -32.661 -7.569 8.751 1.00 96.56 226 GLY A N 1
ATOM 1680 C CA . GLY A 1 226 ? -32.108 -8.469 7.734 1.00 96.56 226 GLY A CA 1
ATOM 1681 C C . GLY A 1 226 ? -30.600 -8.336 7.476 1.00 96.56 226 GLY A C 1
ATOM 1682 O O . GLY A 1 226 ? -30.058 -9.195 6.775 1.00 96.56 226 GLY A O 1
ATOM 1683 N N . ARG A 1 227 ? -29.914 -7.351 8.072 1.00 97.25 227 ARG A N 1
ATOM 1684 C CA . ARG A 1 227 ? -28.472 -7.084 7.913 1.00 97.25 227 ARG A CA 1
ATOM 1685 C C . ARG A 1 227 ? -27.675 -7.544 9.135 1.00 97.25 227 ARG A C 1
ATOM 1687 O O . ARG A 1 227 ? -28.208 -7.602 10.241 1.00 97.25 227 ARG A O 1
ATOM 1694 N N . TRP A 1 228 ? -26.405 -7.880 8.919 1.00 97.81 228 TRP A N 1
ATOM 1695 C CA . TRP A 1 228 ? -25.454 -8.148 9.998 1.00 97.81 228 TRP A CA 1
ATOM 1696 C C . TRP A 1 228 ? -24.827 -6.851 10.484 1.00 97.81 228 TRP A C 1
ATOM 1698 O O . TRP A 1 228 ? -24.420 -6.016 9.677 1.00 97.81 228 TRP A O 1
ATOM 1708 N N . TRP A 1 229 ? -24.730 -6.729 11.800 1.00 97.88 229 TRP A N 1
ATOM 1709 C CA . TRP A 1 229 ? -24.129 -5.599 12.486 1.00 97.88 229 TRP A CA 1
ATOM 1710 C C . TRP A 1 229 ? -23.159 -6.094 13.546 1.00 97.88 229 TRP A C 1
ATOM 1712 O O . TRP A 1 229 ? -23.378 -7.144 14.162 1.00 97.88 229 TRP A O 1
ATOM 1722 N N . LEU A 1 230 ? -22.121 -5.301 13.796 1.00 98.38 230 LEU A N 1
ATOM 1723 C CA . LEU A 1 230 ? -21.470 -5.341 15.093 1.00 98.38 230 LEU A CA 1
ATOM 1724 C C . LEU A 1 230 ? -22.375 -4.624 16.101 1.00 98.38 230 LEU A C 1
ATOM 1726 O O . LEU A 1 230 ? -23.198 -3.780 15.744 1.00 98.38 230 LEU A O 1
ATOM 1730 N N . VAL A 1 231 ? -22.230 -4.970 17.368 1.00 98.44 231 VAL A N 1
ATOM 1731 C CA . VAL A 1 231 ? -22.872 -4.295 18.491 1.00 98.44 231 VAL A CA 1
ATOM 1732 C C . VAL A 1 231 ? -21.780 -3.926 19.471 1.00 98.44 231 VAL A C 1
ATOM 1734 O O . VAL A 1 231 ? -20.949 -4.776 19.789 1.00 98.44 231 VAL A O 1
ATOM 1737 N N . ASP A 1 232 ? -21.769 -2.672 19.900 1.00 98.44 232 ASP A N 1
ATOM 1738 C CA . ASP A 1 232 ? -20.779 -2.154 20.832 1.00 98.44 232 ASP A CA 1
ATOM 1739 C C . ASP A 1 232 ? -20.995 -2.688 22.269 1.00 98.44 232 ASP A C 1
ATOM 1741 O O . ASP A 1 232 ? -22.014 -3.335 22.559 1.00 98.44 232 ASP A O 1
ATOM 1745 N N . PRO A 1 233 ? -20.038 -2.455 23.185 1.00 97.94 233 PRO A N 1
ATOM 1746 C CA . PRO A 1 233 ? -20.112 -2.927 24.568 1.00 97.94 233 PRO A CA 1
ATOM 1747 C C . PRO A 1 233 ? -21.357 -2.487 25.351 1.00 97.94 233 PRO A C 1
ATOM 1749 O O . PRO A 1 233 ? -21.714 -3.141 26.334 1.00 97.94 233 PRO A O 1
ATOM 1752 N N . GLU A 1 234 ? -22.002 -1.396 24.946 1.00 97.94 234 GLU A N 1
ATOM 1753 C CA . GLU A 1 234 ? -23.169 -0.765 25.565 1.00 97.94 234 GLU A CA 1
ATOM 1754 C C . GLU A 1 234 ? -24.502 -1.259 24.964 1.00 97.94 234 GLU A C 1
ATOM 1756 O O . GLU A 1 234 ? -25.576 -1.059 25.557 1.00 97.94 234 GLU A O 1
ATOM 1761 N N . GLY A 1 235 ? -24.433 -1.965 23.832 1.00 98.06 235 GLY A N 1
ATOM 1762 C CA . GLY A 1 235 ? -25.561 -2.599 23.157 1.00 98.06 235 GLY A CA 1
ATOM 1763 C C . GLY A 1 235 ? -26.046 -1.857 21.910 1.00 98.06 235 GLY A C 1
ATOM 1764 O O . GLY A 1 235 ? -27.108 -2.203 21.393 1.00 98.06 235 GLY A O 1
ATOM 1765 N N . TYR A 1 236 ? -25.322 -0.852 21.421 1.00 98.44 236 TYR A N 1
ATOM 1766 C CA . TYR A 1 236 ? -25.692 -0.075 20.238 1.00 98.44 236 TYR A CA 1
ATOM 1767 C C . TYR A 1 236 ? -25.137 -0.684 18.957 1.00 98.44 236 TYR A C 1
ATOM 1769 O O . TYR A 1 236 ? -24.049 -1.257 18.925 1.00 98.44 236 TYR A O 1
ATOM 1777 N N . ARG A 1 237 ? -25.898 -0.551 17.873 1.00 98.06 237 ARG A N 1
ATOM 1778 C CA . ARG A 1 237 ? -25.485 -0.968 16.537 1.00 98.06 237 ARG A CA 1
ATOM 1779 C C . ARG A 1 237 ? -24.210 -0.228 16.130 1.00 98.06 237 ARG A C 1
ATOM 1781 O O . ARG A 1 237 ? -24.132 0.995 16.207 1.00 98.06 237 ARG A O 1
ATOM 1788 N N . PHE A 1 238 ? -23.230 -0.978 15.650 1.00 98.44 238 PHE A N 1
ATOM 1789 C CA . PHE A 1 238 ? -21.912 -0.482 15.297 1.00 98.44 238 PHE A CA 1
ATOM 1790 C C . PHE A 1 238 ? -21.528 -0.929 13.883 1.00 98.44 238 PHE A C 1
ATOM 1792 O O . PHE A 1 238 ? -21.728 -2.082 13.489 1.00 98.44 238 PHE A O 1
ATOM 1799 N N . PHE A 1 239 ? -20.955 -0.004 13.118 1.00 97.12 239 PHE A N 1
ATOM 1800 C CA . PHE A 1 239 ? -20.320 -0.277 11.834 1.00 97.12 239 PHE A CA 1
ATOM 1801 C C . PHE A 1 239 ? -18.854 0.120 11.943 1.00 97.12 239 PHE A C 1
ATOM 1803 O O . PHE A 1 239 ? -18.557 1.283 12.196 1.00 97.12 239 PHE A O 1
ATOM 1810 N N . SER A 1 240 ? -17.946 -0.838 11.772 1.00 97.62 240 SER A N 1
ATOM 1811 C CA . SER A 1 240 ? -16.514 -0.571 11.876 1.00 97.62 240 SER A CA 1
ATOM 1812 C C . SER A 1 240 ? -16.002 0.085 10.596 1.00 97.62 240 SER A C 1
ATOM 1814 O O . SER A 1 240 ? -16.044 -0.518 9.524 1.00 97.62 240 SER A O 1
ATOM 1816 N N . ALA A 1 241 ? -15.515 1.318 10.716 1.00 97.25 241 ALA A N 1
ATOM 1817 C CA . ALA A 1 241 ? -14.861 2.050 9.642 1.00 97.25 241 ALA A CA 1
ATOM 1818 C C . ALA A 1 241 ? -13.500 2.561 10.123 1.00 97.25 241 ALA A C 1
ATOM 1820 O O . ALA A 1 241 ? -13.418 3.342 11.076 1.00 97.25 241 ALA A O 1
ATOM 1821 N N . GLY A 1 242 ? -12.434 2.151 9.438 1.00 96.25 242 GLY A N 1
ATOM 1822 C CA . GLY A 1 242 ? -11.063 2.536 9.757 1.00 96.25 242 GLY A CA 1
ATOM 1823 C C . GLY A 1 242 ? -10.121 2.401 8.564 1.00 96.25 242 GLY A C 1
ATOM 1824 O O . GLY A 1 242 ? -10.495 1.877 7.517 1.00 96.25 242 GLY A O 1
ATOM 1825 N N . CYS A 1 243 ? -8.896 2.891 8.742 1.00 95.56 243 CYS A N 1
ATOM 1826 C CA . CYS A 1 243 ? -7.793 2.739 7.797 1.00 95.56 243 CYS A CA 1
ATOM 1827 C C . CYS A 1 243 ? -6.753 1.791 8.400 1.00 95.56 243 CYS A C 1
ATOM 1829 O O . CYS A 1 243 ? -6.430 1.928 9.582 1.00 95.56 243 CYS A O 1
ATOM 1831 N N . ASP A 1 244 ? -6.256 0.836 7.616 1.00 95.12 244 ASP A N 1
ATOM 1832 C CA . ASP A 1 244 ? -5.190 -0.071 8.047 1.00 95.12 244 ASP A CA 1
ATOM 1833 C C . ASP A 1 244 ? -3.829 0.640 8.055 1.00 95.12 244 ASP A C 1
ATOM 1835 O O . ASP A 1 244 ? -3.645 1.695 7.442 1.00 95.12 244 ASP A O 1
ATOM 1839 N N . CYS A 1 245 ? -2.840 0.029 8.709 1.00 94.31 245 CYS A N 1
ATOM 1840 C CA . CYS A 1 245 ? -1.446 0.478 8.681 1.00 94.31 245 CYS A CA 1
ATOM 1841 C C . CYS A 1 245 ? -1.242 1.920 9.186 1.00 94.31 245 CYS A C 1
ATOM 1843 O O . CYS A 1 245 ? -0.324 2.608 8.733 1.00 94.31 245 CYS A O 1
ATOM 1845 N N . VAL A 1 246 ? -2.053 2.388 10.144 1.00 95.62 246 VAL A N 1
ATOM 1846 C CA . VAL A 1 246 ? -1.866 3.713 10.751 1.00 95.62 246 VAL A CA 1
ATOM 1847 C C . VAL A 1 246 ? -0.648 3.667 11.668 1.00 95.62 246 VAL A C 1
ATOM 1849 O O . VAL A 1 246 ? -0.725 3.227 12.815 1.00 95.62 246 VAL A O 1
ATOM 1852 N N . ARG A 1 247 ? 0.497 4.100 11.140 1.00 94.19 247 ARG A N 1
ATOM 1853 C CA . ARG A 1 247 ? 1.801 4.040 11.806 1.00 94.19 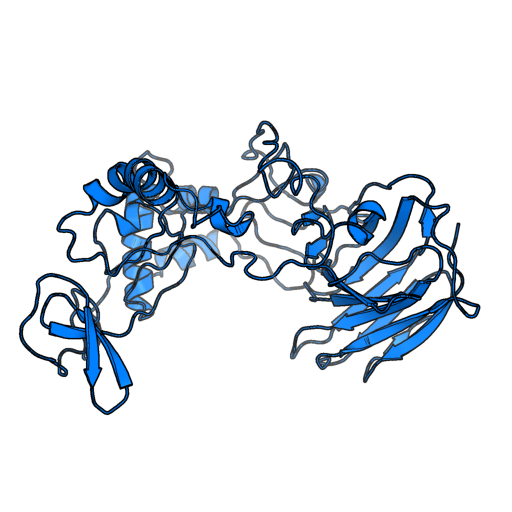247 ARG A CA 1
ATOM 1854 C C . ARG A 1 247 ? 2.539 5.373 11.707 1.00 94.19 247 ARG A C 1
ATOM 1856 O O . ARG A 1 247 ? 2.372 6.074 10.711 1.00 94.19 247 ARG A O 1
ATOM 1863 N N . PRO A 1 248 ? 3.417 5.704 12.667 1.00 93.88 248 PRO A N 1
ATOM 1864 C CA . PRO A 1 248 ? 4.250 6.900 12.619 1.00 93.88 248 PRO A CA 1
ATOM 1865 C C . PRO A 1 248 ? 5.511 6.693 11.770 1.00 93.88 248 PRO A C 1
ATOM 1867 O O . PRO A 1 248 ? 6.552 7.295 12.032 1.00 93.88 248 PRO A O 1
ATOM 1870 N N . LYS A 1 249 ? 5.434 5.809 10.773 1.00 91.38 249 LYS A N 1
ATOM 1871 C CA . LYS A 1 249 ? 6.555 5.420 9.926 1.00 91.38 249 LYS A CA 1
ATOM 1872 C C . LYS A 1 249 ? 6.105 4.973 8.543 1.00 91.38 249 LYS A C 1
ATOM 1874 O O . LYS A 1 249 ? 5.034 4.388 8.395 1.00 91.38 249 LYS A O 1
ATOM 1879 N N . SER A 1 250 ? 6.943 5.231 7.548 1.00 90.31 250 SER A N 1
ATOM 1880 C CA . SER A 1 250 ? 6.762 4.799 6.159 1.00 90.31 250 SER A CA 1
ATOM 1881 C C . SER A 1 250 ? 8.128 4.618 5.496 1.00 90.31 250 SER A C 1
ATOM 1883 O O . SER A 1 250 ? 8.522 5.367 4.601 1.00 90.31 250 SER A O 1
ATOM 1885 N N . GLU A 1 251 ? 8.854 3.617 5.978 1.00 88.94 251 GLU A N 1
ATOM 1886 C CA . GLU A 1 251 ? 10.233 3.310 5.601 1.00 88.94 251 GLU A CA 1
ATOM 1887 C C . GLU A 1 251 ? 10.332 2.844 4.137 1.00 88.94 251 GLU A C 1
ATOM 1889 O O . GLU A 1 251 ? 9.521 2.038 3.670 1.00 88.94 251 GLU A O 1
ATOM 1894 N N . GLY A 1 252 ? 11.346 3.326 3.414 1.00 88.75 252 GLY A N 1
ATOM 1895 C CA . GLY A 1 252 ? 11.608 2.975 2.018 1.00 88.75 252 GLY A CA 1
ATOM 1896 C C . GLY A 1 252 ? 13.049 2.497 1.784 1.00 88.75 252 GLY A C 1
ATOM 1897 O O . GLY A 1 252 ? 13.972 3.097 2.341 1.00 88.75 252 GLY A O 1
ATOM 1898 N N . PRO A 1 253 ? 13.261 1.450 0.960 1.00 89.31 253 PRO A N 1
ATOM 1899 C CA . PRO A 1 253 ? 14.596 0.971 0.606 1.00 89.31 253 PRO A CA 1
ATOM 1900 C C . PRO A 1 253 ? 15.302 1.943 -0.349 1.00 89.31 253 PRO A C 1
ATOM 1902 O O . PRO A 1 253 ? 14.664 2.505 -1.247 1.00 89.31 253 PRO A O 1
ATOM 1905 N N . LEU A 1 254 ? 16.616 2.100 -0.187 1.00 91.56 254 LEU A N 1
ATOM 1906 C CA . LEU A 1 254 ? 17.422 3.080 -0.919 1.00 91.56 254 LEU A CA 1
ATOM 1907 C C . LEU A 1 254 ? 18.478 2.487 -1.847 1.00 91.56 254 LEU A C 1
ATOM 1909 O O . LEU A 1 254 ? 18.934 3.220 -2.718 1.00 91.56 254 LEU A O 1
ATOM 1913 N N . ASP A 1 255 ? 18.820 1.204 -1.725 1.00 89.81 255 ASP A N 1
ATOM 1914 C CA . ASP A 1 255 ? 19.873 0.605 -2.552 1.00 89.81 255 ASP A CA 1
ATOM 1915 C C . ASP A 1 255 ? 19.571 0.803 -4.052 1.00 89.81 255 ASP A C 1
ATOM 1917 O O . ASP A 1 255 ? 18.466 0.503 -4.533 1.00 89.81 255 ASP A O 1
ATOM 1921 N N . GLY A 1 256 ? 20.536 1.370 -4.782 1.00 91.38 256 GLY A N 1
ATOM 1922 C CA . GLY A 1 256 ? 20.429 1.706 -6.207 1.00 91.38 256 GLY A CA 1
ATOM 1923 C C . GLY A 1 256 ? 19.536 2.916 -6.519 1.00 91.38 256 GLY A C 1
ATOM 1924 O O . GLY A 1 256 ? 19.199 3.150 -7.681 1.00 91.38 256 GLY A O 1
ATOM 1925 N N . ARG A 1 257 ? 19.099 3.664 -5.501 1.00 93.12 257 ARG A N 1
ATOM 1926 C CA . ARG A 1 257 ? 18.215 4.841 -5.603 1.00 93.12 257 ARG A CA 1
ATOM 1927 C C . ARG A 1 257 ? 18.795 6.076 -4.928 1.00 93.12 257 ARG A C 1
ATOM 1929 O O . ARG A 1 257 ? 18.130 7.104 -4.906 1.00 93.12 257 ARG A O 1
ATOM 1936 N N . GLU A 1 258 ? 19.996 6.002 -4.378 1.00 94.69 258 GLU A N 1
ATOM 1937 C CA . GLU A 1 258 ? 20.605 7.032 -3.539 1.00 94.69 258 GLU A CA 1
ATOM 1938 C C . GLU A 1 258 ? 20.646 8.386 -4.258 1.00 94.69 258 GLU A C 1
ATOM 1940 O O . GLU A 1 258 ? 20.294 9.419 -3.694 1.00 94.69 258 GLU A O 1
ATOM 1945 N N . THR A 1 259 ? 20.956 8.365 -5.555 1.00 94.25 259 THR A N 1
ATOM 1946 C CA . THR A 1 259 ? 21.020 9.550 -6.423 1.00 94.25 259 THR A CA 1
ATOM 1947 C C . THR A 1 259 ? 19.667 10.224 -6.673 1.00 94.25 259 THR A C 1
ATOM 1949 O O . THR A 1 259 ? 19.622 11.305 -7.258 1.00 94.25 259 THR A O 1
ATOM 1952 N N . LEU A 1 260 ? 18.555 9.584 -6.296 1.00 94.12 260 LEU A N 1
ATOM 1953 C CA . LEU A 1 260 ? 17.210 10.134 -6.465 1.00 94.12 260 LEU A CA 1
ATOM 1954 C C . LEU A 1 260 ? 16.830 11.128 -5.365 1.00 94.12 260 LEU A C 1
ATOM 1956 O O . LEU A 1 260 ? 15.848 11.849 -5.531 1.00 94.12 260 LEU A O 1
ATOM 1960 N N . PHE A 1 261 ? 17.577 11.183 -4.263 1.00 94.81 261 PHE A N 1
ATOM 1961 C CA . PHE A 1 261 ? 17.207 11.944 -3.074 1.00 94.81 261 PHE A CA 1
ATOM 1962 C C . PHE A 1 261 ? 18.135 13.139 -2.861 1.00 94.81 261 PHE A C 1
ATOM 1964 O O . PHE A 1 261 ? 19.352 13.027 -2.967 1.00 94.81 261 PHE A O 1
ATOM 1971 N N . ALA A 1 262 ? 17.553 14.287 -2.518 1.00 93.88 262 ALA A N 1
ATOM 1972 C CA . ALA A 1 262 ? 18.295 15.504 -2.198 1.00 93.88 262 ALA A CA 1
ATOM 1973 C C . ALA A 1 262 ? 19.006 15.422 -0.837 1.00 93.88 262 ALA A C 1
ATOM 1975 O O . ALA A 1 262 ? 19.994 16.115 -0.614 1.00 93.88 262 ALA A O 1
ATOM 1976 N N . ASP A 1 263 ? 18.475 14.617 0.088 1.00 93.62 263 ASP A N 1
ATOM 1977 C CA . ASP A 1 263 ? 18.975 14.496 1.455 1.00 93.62 263 ASP A CA 1
ATOM 1978 C C . ASP A 1 263 ? 18.764 13.074 1.988 1.00 93.62 263 ASP A C 1
ATOM 1980 O O . ASP A 1 263 ? 17.630 12.630 2.171 1.00 93.62 263 ASP A O 1
ATOM 1984 N N . LEU A 1 264 ? 19.874 12.390 2.269 1.00 94.50 264 LEU A N 1
ATOM 1985 C CA . LEU A 1 264 ? 19.928 11.059 2.879 1.00 94.50 264 LEU A CA 1
ATOM 1986 C C . LEU A 1 264 ? 20.686 11.055 4.211 1.00 94.50 264 LEU A C 1
ATOM 1988 O O . LEU A 1 264 ? 21.088 10.004 4.694 1.00 94.50 264 LEU A O 1
ATOM 1992 N N . THR A 1 265 ? 20.864 12.214 4.849 1.00 91.88 265 THR A N 1
ATOM 1993 C CA . THR A 1 265 ? 21.592 12.320 6.131 1.00 91.88 265 THR A CA 1
ATOM 1994 C C . THR A 1 265 ? 20.940 11.536 7.278 1.00 91.88 265 THR A C 1
ATOM 1996 O O . THR A 1 265 ? 21.566 11.318 8.306 1.00 91.88 265 THR A O 1
ATOM 1999 N N . HIS A 1 266 ? 19.676 11.136 7.109 1.00 88.50 266 HIS A N 1
ATOM 2000 C CA . HIS A 1 266 ? 18.878 10.380 8.081 1.00 88.50 266 HIS A CA 1
ATOM 2001 C C . HIS A 1 266 ? 18.651 8.936 7.620 1.00 88.50 266 HIS A C 1
ATOM 2003 O O . HIS A 1 266 ? 17.787 8.247 8.161 1.00 88.50 266 HIS A O 1
ATOM 2009 N N . ALA A 1 267 ? 19.344 8.510 6.561 1.00 93.06 267 ALA A N 1
ATOM 2010 C CA . ALA A 1 267 ? 19.293 7.134 6.125 1.00 93.06 267 ALA A CA 1
ATOM 2011 C C . ALA A 1 267 ? 20.034 6.249 7.133 1.00 93.06 267 ALA A C 1
ATOM 2013 O O . ALA A 1 267 ? 21.083 6.619 7.658 1.00 93.06 267 ALA A O 1
ATOM 2014 N N . GLU A 1 268 ? 19.472 5.079 7.393 1.00 91.00 268 GLU A N 1
ATOM 2015 C CA . GLU A 1 268 ? 20.009 4.105 8.329 1.00 91.00 268 GLU A CA 1
ATOM 2016 C C . GLU A 1 268 ? 20.449 2.863 7.568 1.00 91.00 268 GLU A C 1
ATOM 2018 O O . GLU A 1 268 ? 19.730 2.347 6.705 1.00 91.00 268 GLU A O 1
ATOM 2023 N N . GLU A 1 269 ? 21.631 2.369 7.918 1.00 89.69 269 GLU A N 1
ATOM 2024 C CA . GLU A 1 269 ? 22.097 1.068 7.466 1.00 89.69 269 GLU A CA 1
ATOM 2025 C C . GLU A 1 269 ? 21.506 -0.027 8.347 1.00 89.69 269 GLU A C 1
ATOM 2027 O O . GLU A 1 269 ? 21.421 0.100 9.570 1.00 89.69 269 GLU A O 1
ATOM 2032 N N . ARG A 1 270 ? 21.075 -1.112 7.713 1.00 84.06 270 ARG A N 1
ATOM 2033 C CA . ARG A 1 270 ? 20.481 -2.268 8.372 1.00 84.06 270 ARG A CA 1
ATOM 2034 C C . ARG A 1 270 ? 21.079 -3.525 7.779 1.00 84.06 270 ARG A C 1
ATOM 2036 O O . ARG A 1 270 ? 21.250 -3.618 6.564 1.00 84.06 270 ARG A O 1
ATOM 2043 N N . GLU A 1 271 ? 21.337 -4.503 8.637 1.00 77.25 271 GLU A N 1
ATOM 2044 C CA . GLU A 1 271 ? 21.675 -5.843 8.177 1.00 77.25 271 GLU A CA 1
ATOM 2045 C C . GLU A 1 271 ? 20.507 -6.393 7.347 1.00 77.25 271 GLU A C 1
ATOM 2047 O O . GLU A 1 271 ? 19.370 -6.430 7.843 1.00 77.25 271 GLU A O 1
ATOM 2052 N N . PRO A 1 272 ? 20.739 -6.798 6.086 1.00 66.62 272 PRO A N 1
ATOM 2053 C CA . PRO A 1 272 ? 19.704 -7.412 5.275 1.00 66.62 272 PRO A CA 1
ATOM 2054 C C . PRO A 1 272 ? 19.183 -8.663 5.987 1.00 66.62 272 PRO A C 1
ATOM 2056 O O . PRO A 1 272 ? 19.901 -9.642 6.180 1.00 66.62 272 PRO A O 1
ATOM 2059 N N . THR A 1 273 ? 17.920 -8.645 6.406 1.00 57.81 273 THR A N 1
ATOM 2060 C CA . THR A 1 273 ? 17.311 -9.840 6.999 1.00 57.81 273 THR A CA 1
ATOM 2061 C C . THR A 1 273 ? 16.905 -10.799 5.885 1.00 57.81 273 THR A C 1
ATOM 2063 O O . THR A 1 273 ? 16.219 -10.404 4.946 1.00 57.81 273 THR A O 1
ATOM 2066 N N . VAL A 1 274 ? 17.274 -12.079 6.010 1.00 49.22 274 VAL A N 1
ATOM 2067 C CA . VAL A 1 274 ? 16.886 -13.152 5.065 1.00 49.22 274 VAL A CA 1
ATOM 2068 C C . VAL A 1 274 ? 15.355 -13.281 4.944 1.00 49.22 274 VAL A C 1
ATOM 2070 O O . VAL A 1 274 ? 14.839 -13.719 3.923 1.00 49.22 274 VAL A O 1
ATOM 2073 N N . ALA A 1 275 ? 14.615 -12.862 5.977 1.00 43.19 275 ALA A N 1
ATOM 2074 C CA . ALA A 1 275 ? 13.150 -12.855 6.021 1.00 43.19 275 ALA A CA 1
ATOM 2075 C C . ALA A 1 275 ? 12.504 -11.557 5.485 1.00 43.19 275 ALA A C 1
ATOM 2077 O O . ALA A 1 275 ? 11.274 -11.436 5.454 1.00 43.19 275 ALA A O 1
ATOM 2078 N N . GLY A 1 276 ? 13.301 -10.555 5.107 1.00 49.81 276 GLY A N 1
ATOM 2079 C CA . GLY A 1 276 ? 12.809 -9.273 4.623 1.00 49.81 276 GLY A CA 1
ATOM 2080 C C . GLY A 1 276 ? 12.231 -9.393 3.215 1.00 49.81 276 GLY A C 1
ATOM 2081 O O . GLY A 1 276 ? 12.924 -9.769 2.279 1.00 49.81 276 GLY A O 1
ATOM 2082 N N . ARG A 1 277 ? 10.969 -8.984 3.021 1.00 56.41 277 ARG A N 1
ATOM 2083 C CA . ARG A 1 277 ? 10.351 -8.892 1.676 1.00 56.41 277 ARG A CA 1
ATOM 2084 C C . ARG A 1 277 ? 11.078 -7.917 0.737 1.00 56.41 277 ARG A C 1
ATOM 2086 O O . ARG A 1 277 ? 10.833 -7.927 -0.464 1.00 56.41 277 ARG A O 1
ATOM 2093 N N . TRP A 1 278 ? 11.955 -7.074 1.279 1.00 64.56 278 TRP A N 1
ATOM 2094 C CA . TRP A 1 278 ? 12.731 -6.084 0.545 1.00 64.56 278 TRP A CA 1
ATOM 2095 C C . TRP A 1 278 ? 14.194 -6.193 0.977 1.00 64.56 278 TRP A C 1
ATOM 2097 O O . TRP A 1 278 ? 14.523 -5.940 2.135 1.00 64.56 278 TRP A O 1
ATOM 2107 N N . HIS A 1 279 ? 15.061 -6.572 0.043 1.00 71.50 279 HIS A N 1
ATOM 2108 C CA . HIS A 1 279 ? 16.498 -6.673 0.265 1.00 71.50 279 HIS A CA 1
ATOM 2109 C C . HIS A 1 279 ? 17.112 -5.296 0.022 1.00 71.50 279 HIS A C 1
ATOM 2111 O O . HIS A 1 279 ? 17.273 -4.883 -1.123 1.00 71.50 279 HIS A O 1
ATOM 2117 N N . SER A 1 280 ? 17.356 -4.557 1.101 1.00 82.56 280 SER A N 1
ATOM 2118 C CA . SER A 1 280 ? 18.040 -3.266 1.057 1.00 82.56 280 SER A CA 1
ATOM 2119 C C . SER A 1 280 ? 18.881 -3.120 2.312 1.00 82.56 280 SER A C 1
ATOM 2121 O O . SER A 1 280 ? 18.396 -3.410 3.410 1.00 82.56 280 SER A O 1
ATOM 2123 N N . ARG A 1 281 ? 20.119 -2.667 2.155 1.00 87.56 281 ARG A N 1
ATOM 2124 C CA . ARG A 1 281 ? 21.021 -2.318 3.250 1.00 87.56 281 ARG A CA 1
ATOM 2125 C C . ARG A 1 281 ? 20.730 -0.912 3.752 1.00 87.56 281 ARG A C 1
ATOM 2127 O O . ARG A 1 281 ? 20.754 -0.683 4.954 1.00 87.56 281 ARG A O 1
ATOM 2134 N N . LEU A 1 282 ? 20.415 0.017 2.853 1.00 90.38 282 LEU A N 1
ATOM 2135 C CA . LEU A 1 282 ? 20.140 1.408 3.198 1.00 90.38 282 LEU A CA 1
ATOM 2136 C C . LEU A 1 282 ? 18.633 1.704 3.183 1.00 90.38 282 LEU A C 1
ATOM 2138 O O . LEU A 1 282 ? 17.920 1.297 2.261 1.00 90.38 282 LEU A O 1
ATOM 2142 N N . TRP A 1 283 ? 18.145 2.418 4.199 1.00 92.06 283 TRP A N 1
ATOM 2143 C CA . TRP A 1 283 ? 16.728 2.750 4.385 1.00 92.06 283 TRP A CA 1
ATOM 2144 C C . TRP A 1 283 ? 16.543 4.207 4.795 1.00 92.06 283 TRP A C 1
ATOM 2146 O O . TRP A 1 283 ? 17.356 4.736 5.542 1.00 92.06 283 TRP A O 1
ATOM 2156 N N . ALA A 1 284 ? 15.451 4.847 4.375 1.00 93.56 284 ALA A N 1
ATOM 2157 C CA . ALA A 1 284 ? 15.046 6.151 4.904 1.00 93.56 284 ALA A CA 1
ATOM 2158 C C . ALA A 1 284 ? 13.557 6.196 5.246 1.00 93.56 284 ALA A C 1
ATOM 2160 O O . ALA A 1 284 ? 12.731 5.555 4.595 1.00 93.56 284 ALA A O 1
ATOM 2161 N N . ASP A 1 285 ? 13.218 7.016 6.242 1.00 94.25 285 ASP A N 1
ATOM 2162 C CA . ASP A 1 285 ? 11.842 7.295 6.642 1.00 94.25 285 ASP A CA 1
ATOM 2163 C C . ASP A 1 285 ? 11.589 8.802 6.755 1.00 94.25 285 ASP A C 1
ATOM 2165 O O . ASP A 1 285 ? 11.698 9.426 7.817 1.00 94.25 285 ASP A O 1
ATOM 2169 N N . PHE A 1 286 ? 11.227 9.405 5.623 1.00 94.88 286 PHE A N 1
ATOM 2170 C CA . PHE A 1 286 ? 10.847 10.814 5.582 1.00 94.88 286 PHE A CA 1
ATOM 2171 C C . PHE A 1 286 ? 9.561 11.087 6.370 1.00 94.88 286 PHE A C 1
ATOM 2173 O O . PHE A 1 286 ? 9.399 12.186 6.896 1.00 94.88 286 PHE A O 1
ATOM 2180 N N . HIS A 1 287 ? 8.661 10.107 6.501 1.00 94.44 287 HIS A N 1
ATOM 2181 C CA . HIS A 1 287 ? 7.422 10.283 7.250 1.00 94.44 287 HIS A CA 1
ATOM 2182 C C . HIS A 1 287 ? 7.706 10.431 8.747 1.00 94.44 287 HIS A C 1
ATOM 2184 O O . HIS A 1 287 ? 7.333 11.447 9.332 1.00 94.44 287 HIS A O 1
ATOM 2190 N N . ALA A 1 288 ? 8.439 9.490 9.345 1.00 93.00 288 ALA A N 1
ATOM 2191 C CA . ALA A 1 288 ? 8.842 9.553 10.748 1.00 93.00 288 ALA A CA 1
ATOM 2192 C C . ALA A 1 288 ? 9.668 10.815 11.041 1.00 93.00 288 ALA A C 1
ATOM 2194 O O . ALA A 1 288 ? 9.422 11.513 12.028 1.00 93.00 288 ALA A O 1
ATOM 2195 N N . ARG A 1 289 ? 10.597 11.173 10.144 1.00 92.75 289 ARG A N 1
ATOM 2196 C CA . ARG A 1 289 ? 11.370 12.420 10.246 1.00 92.75 289 ARG A CA 1
ATOM 2197 C C . ARG A 1 289 ? 10.463 13.652 10.269 1.00 92.75 289 ARG A C 1
ATOM 2199 O O . ARG A 1 289 ? 10.617 14.521 11.126 1.00 92.75 289 ARG A O 1
ATOM 2206 N N . ASN A 1 290 ? 9.495 13.730 9.359 1.00 94.25 290 ASN A N 1
ATOM 2207 C CA . ASN A 1 290 ? 8.555 14.847 9.302 1.00 94.25 290 ASN A CA 1
ATOM 2208 C C . ASN A 1 290 ? 7.616 14.878 10.519 1.00 94.25 290 ASN A C 1
ATOM 2210 O O . ASN A 1 290 ? 7.270 15.962 10.985 1.00 94.25 290 ASN A O 1
ATOM 2214 N N . LEU A 1 291 ? 7.252 13.724 11.086 1.00 93.69 291 LEU A N 1
ATOM 2215 C CA . LEU A 1 291 ? 6.495 13.664 12.336 1.00 93.69 291 LEU A CA 1
ATOM 2216 C C . LEU A 1 291 ? 7.289 14.211 13.526 1.00 93.69 291 LEU A C 1
ATOM 2218 O O . LEU A 1 291 ? 6.714 14.955 14.316 1.00 93.69 291 LEU A O 1
ATOM 2222 N N . ARG A 1 292 ? 8.595 13.936 13.626 1.00 92.19 292 ARG A N 1
ATOM 2223 C CA . ARG A 1 292 ? 9.469 14.558 14.641 1.00 92.19 292 ARG A CA 1
ATOM 2224 C C . ARG A 1 292 ? 9.565 16.072 14.445 1.00 92.19 292 ARG A C 1
ATOM 2226 O O . ARG A 1 292 ? 9.358 16.833 15.382 1.00 92.19 292 ARG A O 1
ATOM 2233 N N . ARG A 1 293 ? 9.731 16.541 13.201 1.00 92.69 293 ARG A N 1
ATOM 2234 C CA . ARG A 1 293 ? 9.693 17.986 12.881 1.00 92.69 293 ARG A CA 1
ATOM 2235 C C . ARG A 1 293 ? 8.369 18.653 13.271 1.00 92.69 293 ARG A C 1
ATOM 2237 O O . ARG A 1 293 ? 8.361 19.840 13.596 1.00 92.69 293 ARG A O 1
ATOM 2244 N N . ARG A 1 294 ? 7.251 17.921 13.192 1.00 92.75 294 ARG A N 1
ATOM 2245 C CA . ARG A 1 294 ? 5.909 18.414 13.538 1.00 92.75 294 ARG A CA 1
ATOM 2246 C C . ARG A 1 294 ? 5.651 18.405 15.038 1.00 92.75 294 ARG A C 1
ATOM 2248 O O . ARG A 1 294 ? 5.094 19.355 15.575 1.00 92.75 294 ARG A O 1
ATOM 2255 N N . HIS A 1 295 ? 5.979 17.296 15.683 1.00 91.00 295 HIS A N 1
ATOM 2256 C CA . HIS A 1 295 ? 5.605 17.007 17.056 1.00 91.00 295 HIS A CA 1
ATOM 2257 C C . HIS A 1 295 ? 6.780 17.177 18.020 1.00 91.00 295 HIS A C 1
ATOM 2259 O O . HIS A 1 295 ? 6.657 16.712 19.139 1.00 91.00 295 HIS A O 1
ATOM 2265 N N . GLY A 1 296 ? 7.876 17.829 17.633 1.00 86.38 296 GLY A N 1
ATOM 2266 C CA . GLY A 1 296 ? 9.078 18.001 18.455 1.00 86.38 296 GLY A CA 1
ATOM 2267 C C . GLY A 1 296 ? 10.040 16.815 18.346 1.00 86.38 296 GLY A C 1
ATOM 2268 O O . GLY A 1 296 ? 9.615 15.676 18.170 1.00 86.38 296 GLY A O 1
ATOM 2269 N N . GLU A 1 297 ? 11.341 17.086 18.440 1.00 78.81 297 GLU A N 1
ATOM 2270 C CA . GLU A 1 297 ? 12.384 16.050 18.358 1.00 78.81 297 GLU A CA 1
ATOM 2271 C C . GLU A 1 297 ? 12.592 15.297 19.687 1.00 78.81 297 GLU A C 1
ATOM 2273 O O . GLU A 1 297 ? 13.225 14.242 19.705 1.00 78.81 297 GLU A O 1
ATOM 2278 N N . ASP A 1 298 ? 11.999 15.798 20.776 1.00 78.44 298 ASP A N 1
ATOM 2279 C CA . ASP A 1 298 ? 12.061 15.219 22.120 1.00 78.44 298 ASP A CA 1
ATOM 2280 C C . ASP A 1 298 ? 11.206 13.943 22.279 1.00 78.44 298 ASP A C 1
ATOM 2282 O O . ASP A 1 298 ? 10.344 13.611 21.460 1.00 78.44 298 ASP A O 1
ATOM 2286 N N . GLY A 1 299 ? 11.429 13.221 23.382 1.00 71.38 299 GLY A N 1
ATOM 2287 C CA . GLY A 1 299 ? 11.012 11.826 23.586 1.00 71.38 299 GLY A CA 1
ATOM 2288 C C . GLY A 1 299 ? 9.510 11.494 23.581 1.00 71.38 299 GLY A C 1
ATOM 2289 O O . GLY A 1 299 ? 9.174 10.313 23.587 1.00 71.38 299 GLY A O 1
ATOM 2290 N N . ASP A 1 300 ? 8.596 12.467 23.547 1.0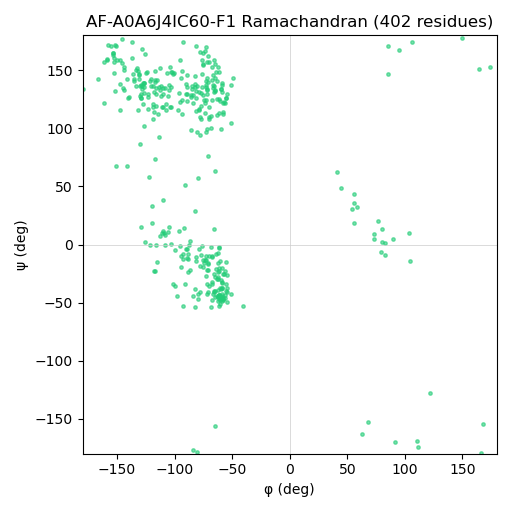0 84.62 300 ASP A N 1
ATOM 2291 C CA . ASP A 1 300 ? 7.141 12.237 23.574 1.00 84.62 300 ASP A CA 1
ATOM 2292 C C . ASP A 1 300 ? 6.419 12.563 22.251 1.00 84.62 300 ASP A C 1
ATOM 2294 O O . ASP A 1 300 ? 5.188 12.563 22.184 1.00 84.62 300 ASP A O 1
ATOM 2298 N N . TRP A 1 301 ? 7.147 12.779 21.152 1.00 90.38 301 TRP A N 1
ATOM 2299 C CA . TRP A 1 301 ? 6.542 13.041 19.836 1.00 90.38 301 TRP A CA 1
ATOM 2300 C C . TRP A 1 301 ? 5.561 11.943 19.383 1.00 90.38 301 TRP A C 1
ATOM 2302 O O . TRP A 1 301 ? 4.531 12.242 18.776 1.00 90.38 301 TRP A O 1
ATOM 2312 N N . HIS A 1 302 ? 5.834 10.682 19.733 1.00 89.81 302 HIS A N 1
ATOM 2313 C CA . HIS A 1 302 ? 4.993 9.526 19.408 1.00 89.81 302 HIS A CA 1
ATOM 2314 C C . HIS A 1 302 ? 3.642 9.557 20.146 1.00 89.81 302 HIS A C 1
ATOM 2316 O O . HIS A 1 302 ? 2.605 9.171 19.597 1.00 89.81 302 HIS A O 1
ATOM 2322 N N . GLU A 1 303 ? 3.634 10.076 21.380 1.00 89.00 303 GLU A N 1
ATOM 2323 C CA . GLU A 1 303 ? 2.417 10.326 22.160 1.00 89.00 303 GLU A CA 1
ATOM 2324 C C . GLU A 1 303 ? 1.523 11.331 21.447 1.00 89.00 303 GLU A C 1
ATOM 2326 O O . GLU A 1 303 ? 0.336 11.085 21.208 1.00 89.00 303 GLU A O 1
ATOM 2331 N N . ARG A 1 304 ? 2.126 12.475 21.111 1.00 89.94 304 ARG A N 1
ATOM 2332 C CA . ARG A 1 304 ? 1.449 13.591 20.461 1.00 89.94 304 ARG A CA 1
ATOM 2333 C C . ARG A 1 304 ? 0.898 13.161 19.111 1.00 89.94 304 ARG A C 1
ATOM 2335 O O . ARG A 1 304 ? -0.267 13.431 18.832 1.00 89.94 304 ARG A O 1
ATOM 2342 N N . TRP A 1 305 ? 1.687 12.426 18.329 1.00 92.88 305 TRP A N 1
ATOM 2343 C CA . TRP A 1 305 ? 1.233 11.828 17.079 1.00 92.88 305 TRP A CA 1
ATOM 2344 C C . TRP A 1 305 ? 0.038 10.890 17.286 1.00 92.88 305 TRP A C 1
ATOM 2346 O O . TRP A 1 305 ? -0.941 11.009 16.553 1.00 92.88 305 TRP A O 1
ATOM 2356 N N . SER A 1 306 ? 0.074 10.000 18.285 1.00 92.75 306 SER A N 1
ATOM 2357 C CA . SER A 1 306 ? -1.002 9.022 18.519 1.00 92.75 306 SER A CA 1
ATOM 2358 C C . SER A 1 306 ? -2.328 9.715 18.843 1.00 92.75 306 SER A C 1
ATOM 2360 O O . SER A 1 306 ? -3.351 9.434 18.219 1.00 92.75 306 SER A O 1
ATOM 2362 N N . ARG A 1 307 ? -2.316 10.681 19.773 1.00 90.81 307 ARG A N 1
ATOM 2363 C CA . ARG A 1 307 ? -3.520 11.447 20.147 1.00 90.81 307 ARG A CA 1
ATOM 2364 C C . ARG A 1 307 ? -4.038 12.293 18.989 1.00 90.81 307 ARG A C 1
ATOM 2366 O O . ARG A 1 307 ? -5.237 12.288 18.717 1.00 90.81 307 ARG A O 1
ATOM 2373 N N . HIS A 1 308 ? -3.134 12.982 18.289 1.00 92.06 308 HIS A N 1
ATOM 2374 C CA . HIS A 1 308 ? -3.477 13.790 17.118 1.00 92.06 308 HIS A CA 1
ATOM 2375 C C . HIS A 1 308 ? -4.107 12.924 16.024 1.00 92.06 308 HIS A C 1
ATOM 2377 O O . HIS A 1 308 ? -5.133 13.285 15.454 1.00 92.06 308 HIS A O 1
ATOM 2383 N N . THR A 1 309 ? -3.516 11.764 15.742 1.00 94.31 309 THR A N 1
ATOM 2384 C CA . THR A 1 309 ? -3.981 10.845 14.699 1.00 94.31 309 THR A CA 1
ATOM 2385 C C . THR A 1 309 ? -5.338 10.243 15.045 1.00 94.31 309 THR A C 1
ATOM 2387 O O . THR A 1 309 ? -6.216 10.239 14.186 1.00 94.31 309 THR A O 1
ATOM 2390 N N . ALA A 1 310 ? -5.566 9.826 16.294 1.00 93.56 310 ALA A N 1
ATOM 2391 C CA . ALA A 1 310 ? -6.884 9.370 16.737 1.00 93.56 310 ALA A CA 1
ATOM 2392 C C . ALA A 1 310 ? -7.950 10.472 16.581 1.00 93.56 310 ALA A C 1
ATOM 2394 O O . ALA A 1 310 ? -9.016 10.228 16.019 1.00 93.56 310 ALA A O 1
ATOM 2395 N N . ALA A 1 311 ? -7.650 11.712 16.988 1.00 92.62 311 ALA A N 1
ATOM 2396 C CA . ALA A 1 311 ? -8.560 12.841 16.791 1.00 92.62 311 ALA A CA 1
ATOM 2397 C C . ALA A 1 311 ? -8.842 13.100 15.301 1.00 92.62 311 ALA A C 1
ATOM 2399 O O . ALA A 1 311 ? -9.995 13.279 14.911 1.00 92.62 311 ALA A O 1
ATOM 2400 N N . ARG A 1 312 ? -7.811 13.060 14.447 1.00 95.06 312 ARG A N 1
ATOM 2401 C CA . ARG A 1 312 ? -7.951 13.204 12.992 1.00 95.06 312 ARG A CA 1
ATOM 2402 C C . ARG A 1 312 ? -8.863 12.130 12.402 1.00 95.06 312 ARG A C 1
ATOM 2404 O O . ARG A 1 312 ? -9.772 12.473 11.654 1.00 95.06 312 ARG A O 1
ATOM 2411 N N . LEU A 1 313 ? -8.644 10.861 12.749 1.00 95.75 313 LEU A N 1
ATOM 2412 C CA . LEU A 1 313 ? -9.466 9.748 12.271 1.00 95.75 313 LEU A CA 1
ATOM 2413 C C . LEU A 1 313 ? -10.940 9.948 12.647 1.00 95.75 313 LEU A C 1
ATOM 2415 O O . LEU A 1 313 ? -11.800 9.872 11.772 1.00 95.75 313 LEU A O 1
ATOM 2419 N N . ARG A 1 314 ? -11.226 10.319 13.902 1.00 94.88 314 ARG A N 1
ATOM 2420 C CA . ARG A 1 314 ? -12.598 10.604 14.362 1.00 94.88 314 ARG A CA 1
ATOM 2421 C C . ARG A 1 314 ? -13.234 11.770 13.614 1.00 94.88 314 ARG A C 1
ATOM 2423 O O . ARG A 1 314 ? -14.370 11.667 13.167 1.00 94.88 314 ARG A O 1
ATOM 2430 N N . ARG A 1 315 ? -12.489 12.856 13.391 1.00 94.50 315 ARG A N 1
ATOM 2431 C CA . ARG A 1 315 ? -12.960 14.010 12.602 1.00 94.50 315 ARG A CA 1
ATOM 2432 C C . ARG A 1 315 ? -13.248 13.659 11.143 1.00 94.50 315 ARG A C 1
ATOM 2434 O O . ARG A 1 315 ? -14.103 14.286 10.530 1.00 94.50 315 ARG A O 1
ATOM 2441 N N . TRP A 1 316 ? -12.543 12.679 10.583 1.00 95.19 316 TRP A N 1
ATOM 2442 C CA . TRP A 1 316 ? -12.809 12.150 9.242 1.00 95.19 316 TRP A CA 1
ATOM 2443 C C . TRP A 1 316 ? -13.994 11.176 9.197 1.00 95.19 316 TRP A C 1
ATOM 2445 O O . TRP A 1 316 ? -14.372 10.738 8.115 1.00 95.19 316 TRP A O 1
ATOM 2455 N N . GLY A 1 317 ? -14.589 10.849 10.347 1.00 94.69 317 GLY A N 1
ATOM 2456 C CA . GLY A 1 317 ? -15.707 9.915 10.456 1.00 94.69 317 GLY A CA 1
ATOM 2457 C C . GLY A 1 317 ? -15.290 8.458 10.659 1.00 94.69 317 GLY A C 1
ATOM 2458 O O . GLY A 1 317 ? -16.156 7.589 10.705 1.00 94.69 317 GLY A O 1
ATOM 2459 N N . PHE A 1 318 ? -13.994 8.164 10.810 1.00 97.44 318 PHE A N 1
ATOM 2460 C CA . PHE A 1 318 ? -13.551 6.830 11.208 1.00 97.44 318 PHE A CA 1
ATOM 2461 C C . PHE A 1 318 ? -13.782 6.621 12.701 1.00 97.44 318 PHE A C 1
ATOM 2463 O O . PHE A 1 318 ? -13.447 7.471 13.524 1.00 97.44 318 PHE A O 1
ATOM 2470 N N . ASN A 1 319 ? -14.309 5.456 13.055 1.00 96.94 319 ASN A N 1
ATOM 2471 C CA . ASN A 1 319 ? -14.599 5.072 14.434 1.00 96.94 319 ASN A CA 1
ATOM 2472 C C . ASN A 1 319 ? -13.769 3.868 14.903 1.00 96.94 319 ASN A C 1
ATOM 2474 O O . ASN A 1 319 ? -13.893 3.453 16.048 1.00 96.94 319 ASN A O 1
ATOM 2478 N N . THR A 1 320 ? -12.920 3.315 14.032 1.00 97.94 320 THR A N 1
ATOM 2479 C CA . THR A 1 320 ? -12.077 2.158 14.332 1.00 97.94 320 THR A CA 1
ATOM 2480 C C . THR A 1 320 ? -10.616 2.428 13.977 1.00 97.94 320 THR A C 1
ATOM 2482 O O . THR A 1 320 ? -10.319 2.885 12.872 1.00 97.94 320 THR A O 1
ATOM 2485 N N . ILE A 1 321 ? -9.687 2.088 14.876 1.00 97.75 321 ILE A N 1
ATOM 2486 C CA . ILE A 1 321 ? -8.278 1.880 14.513 1.00 97.75 321 ILE A CA 1
ATOM 2487 C C . ILE A 1 321 ? -8.172 0.497 13.865 1.00 97.75 321 ILE A C 1
ATOM 2489 O O . ILE A 1 321 ? -8.369 -0.516 14.541 1.00 97.75 321 ILE A O 1
ATOM 2493 N N . ALA A 1 322 ? -7.934 0.459 12.552 1.00 96.44 322 ALA A N 1
ATOM 2494 C CA . ALA A 1 322 ? -7.941 -0.791 11.801 1.00 96.44 322 ALA A CA 1
ATOM 2495 C C . ALA A 1 322 ? -6.592 -1.527 11.878 1.00 96.44 322 ALA A C 1
ATOM 2497 O O . ALA A 1 322 ? -5.681 -1.133 12.617 1.00 96.44 322 ALA A O 1
ATOM 2498 N N . ASN A 1 323 ? -6.487 -2.642 11.161 1.00 94.75 323 ASN A N 1
ATOM 2499 C CA . ASN A 1 323 ? -5.452 -3.637 11.380 1.00 94.75 323 ASN A CA 1
ATOM 2500 C C . ASN A 1 323 ? -4.048 -3.094 11.067 1.00 94.75 323 ASN A C 1
ATOM 2502 O O . ASN A 1 323 ? -3.872 -2.115 10.341 1.00 94.75 323 ASN A O 1
ATOM 2506 N N . TRP A 1 324 ? -3.024 -3.735 11.634 1.00 92.69 324 TRP A N 1
ATOM 2507 C CA . TRP A 1 324 ? -1.615 -3.346 11.491 1.00 92.69 324 TRP A CA 1
ATOM 2508 C C . TRP A 1 324 ? -1.295 -1.901 11.898 1.00 92.69 324 TRP A C 1
ATOM 2510 O O . TRP A 1 324 ? -0.244 -1.389 11.514 1.00 92.69 324 TRP A O 1
ATOM 2520 N N . SER A 1 325 ? -2.148 -1.237 12.670 1.00 94.94 325 SER A N 1
ATOM 2521 C CA . SER A 1 325 ? -1.863 0.091 13.216 1.00 94.94 325 SER A CA 1
ATOM 2522 C C . SER A 1 325 ? -0.917 0.022 14.420 1.00 94.94 325 SER A C 1
ATOM 2524 O O . SER A 1 325 ? -0.664 -1.048 14.967 1.00 94.94 325 SER A O 1
ATOM 2526 N N . GLU A 1 326 ? -0.362 1.167 14.805 1.00 93.00 326 GLU A N 1
ATOM 2527 C CA . GLU A 1 326 ? 0.604 1.288 15.900 1.00 93.00 326 GLU A CA 1
ATOM 2528 C C . GLU A 1 326 ? 0.017 0.897 17.269 1.00 93.00 326 GLU A C 1
ATOM 2530 O O . GLU A 1 326 ? -1.105 1.283 17.611 1.00 93.00 326 GLU A O 1
ATOM 2535 N N . ASP A 1 327 ? 0.804 0.205 18.099 1.00 89.69 327 ASP A N 1
ATOM 2536 C CA . ASP A 1 327 ? 0.368 -0.284 19.416 1.00 89.69 327 ASP A CA 1
ATOM 2537 C C . ASP A 1 327 ? -0.082 0.850 20.354 1.00 89.69 327 ASP A C 1
ATOM 2539 O O . ASP A 1 327 ? -0.969 0.663 21.189 1.00 89.69 327 ASP A O 1
ATOM 2543 N N . THR A 1 328 ? 0.492 2.051 20.224 1.00 89.88 328 THR A N 1
ATOM 2544 C CA . THR A 1 328 ? 0.113 3.216 21.044 1.00 89.88 328 THR A CA 1
ATOM 2545 C C . THR A 1 328 ? -1.261 3.785 20.704 1.00 89.88 328 THR A C 1
ATOM 2547 O O . THR A 1 328 ? -1.807 4.546 21.506 1.00 89.88 328 THR A O 1
ATOM 2550 N N . LEU A 1 329 ? -1.833 3.426 19.551 1.00 90.25 329 LEU A N 1
ATOM 2551 C CA . LEU A 1 329 ? -3.222 3.730 19.208 1.00 90.25 329 LEU A CA 1
ATOM 2552 C C . LEU A 1 329 ? -4.172 2.683 19.798 1.00 90.25 329 LEU A C 1
ATOM 2554 O O . LEU A 1 329 ? -5.201 3.045 20.367 1.00 90.25 329 LEU A O 1
ATOM 2558 N N . THR A 1 330 ? -3.813 1.402 19.686 1.00 87.94 330 THR A N 1
ATOM 2559 C CA . THR A 1 330 ? -4.683 0.269 20.035 1.00 87.94 330 THR A CA 1
ATOM 2560 C C . THR A 1 330 ? -4.679 -0.034 21.535 1.00 87.94 330 THR A C 1
ATOM 2562 O O . THR A 1 330 ? -5.725 0.031 22.170 1.00 87.94 330 THR A O 1
ATOM 2565 N N . ARG A 1 331 ? -3.514 -0.238 22.167 1.00 79.56 331 ARG A N 1
ATOM 2566 C CA . ARG A 1 331 ? -3.413 -0.594 23.604 1.00 79.56 331 ARG A CA 1
ATOM 2567 C C . ARG A 1 331 ? -3.844 0.508 24.570 1.00 79.56 331 ARG A C 1
ATOM 2569 O O . ARG A 1 331 ? -3.936 0.282 25.772 1.00 79.56 331 ARG A O 1
ATOM 2576 N N . ARG A 1 332 ? -4.072 1.719 24.067 1.00 78.25 332 ARG A N 1
ATOM 2577 C CA . ARG A 1 332 ? -4.577 2.839 24.866 1.00 78.25 332 ARG A CA 1
ATOM 2578 C C . ARG A 1 332 ? -6.086 2.974 24.856 1.00 78.25 332 ARG A C 1
ATOM 2580 O O . ARG A 1 332 ? -6.592 3.826 25.582 1.00 78.25 332 ARG A O 1
ATOM 2587 N N . GLY A 1 333 ? -6.779 2.204 24.017 1.00 79.00 333 GLY A N 1
ATOM 2588 C CA . GLY A 1 333 ? -8.226 2.308 23.871 1.00 79.00 333 GLY A CA 1
ATOM 2589 C C . GLY A 1 333 ? -8.675 3.724 23.501 1.00 79.00 333 GLY A C 1
ATOM 2590 O O . GLY A 1 333 ? -9.709 4.175 23.982 1.00 79.00 333 GLY A O 1
ATOM 2591 N N . LEU A 1 334 ? -7.892 4.454 22.689 1.00 87.94 334 LEU A N 1
ATOM 2592 C CA . LEU A 1 334 ? -8.253 5.819 22.266 1.00 87.94 334 LEU A CA 1
ATOM 2593 C C . LEU A 1 334 ? -9.558 5.839 21.455 1.00 87.94 334 LEU A C 1
ATOM 2595 O O . LEU A 1 334 ? -10.252 6.856 21.418 1.00 87.94 334 LEU A O 1
ATOM 2599 N N . MET A 1 335 ? -9.843 4.724 20.783 1.00 93.81 335 MET A N 1
ATOM 2600 C CA . MET A 1 335 ? -11.018 4.421 19.973 1.00 93.81 335 MET A CA 1
ATOM 2601 C C . MET A 1 335 ? -11.209 2.894 19.968 1.00 93.81 335 MET A C 1
ATOM 2603 O O . MET A 1 335 ? -10.250 2.174 20.277 1.00 93.81 335 MET A O 1
ATOM 2607 N N . PRO A 1 336 ? -12.382 2.382 19.554 1.00 97.56 336 PRO A N 1
ATOM 2608 C CA . PRO A 1 336 ? -12.518 0.986 19.167 1.00 97.56 336 PRO A CA 1
ATOM 2609 C C . PRO A 1 336 ? -11.429 0.558 18.185 1.00 97.56 336 PRO A C 1
ATOM 2611 O O . PRO A 1 336 ? -11.015 1.336 17.320 1.00 97.56 336 PRO A O 1
ATOM 2614 N N . TYR A 1 337 ? -10.952 -0.674 18.304 1.00 97.69 337 TYR A N 1
ATOM 2615 C CA . TYR A 1 337 ? -9.855 -1.144 17.474 1.00 97.69 337 TYR A CA 1
ATOM 2616 C C . TYR A 1 337 ? -9.908 -2.637 17.195 1.00 97.69 337 TYR A C 1
ATOM 2618 O O . TYR A 1 337 ? -10.505 -3.428 17.923 1.00 97.69 337 TYR A O 1
ATOM 2626 N N . VAL A 1 338 ? -9.230 -3.010 16.123 1.00 96.75 338 VAL A N 1
ATOM 2627 C CA . VAL A 1 338 ? -8.884 -4.387 15.785 1.00 96.75 338 VAL A CA 1
ATOM 2628 C C . VAL A 1 338 ? -7.367 -4.505 15.788 1.00 96.75 338 VAL A C 1
ATOM 2630 O O . VAL A 1 338 ? -6.652 -3.544 15.507 1.00 96.75 338 VAL A O 1
ATOM 2633 N N . THR A 1 339 ? -6.861 -5.683 16.118 1.00 94.19 339 THR A N 1
ATOM 2634 C CA . THR A 1 339 ? -5.431 -5.995 16.007 1.00 94.19 339 THR A CA 1
ATOM 2635 C C . THR A 1 339 ? -5.263 -7.390 15.420 1.00 94.19 339 THR A C 1
ATOM 2637 O O . THR A 1 339 ? -6.250 -8.089 15.198 1.00 94.19 339 THR A O 1
ATOM 2640 N N . ASN A 1 340 ? -4.042 -7.816 15.130 1.00 92.69 340 ASN A N 1
ATOM 2641 C CA . ASN A 1 340 ? -3.768 -9.151 14.614 1.00 92.69 340 ASN A CA 1
ATOM 2642 C C . ASN A 1 340 ? -2.984 -9.988 15.619 1.00 92.69 340 ASN A C 1
ATOM 2644 O O . ASN A 1 340 ? -2.186 -9.456 16.383 1.00 92.69 340 ASN A O 1
ATOM 2648 N N . ILE A 1 341 ? -3.168 -11.304 15.541 1.00 92.50 341 ILE A N 1
ATOM 2649 C CA . ILE A 1 341 ? -2.321 -12.274 16.233 1.00 92.50 341 ILE A CA 1
ATOM 2650 C C . ILE A 1 341 ? -1.022 -12.407 15.430 1.00 92.50 341 ILE A C 1
ATOM 2652 O O . ILE A 1 341 ? -0.956 -13.126 14.429 1.00 92.50 341 ILE A O 1
ATOM 2656 N N . GLN A 1 342 ? -0.007 -11.638 15.810 1.00 89.00 342 GLN A N 1
ATOM 2657 C CA . GLN A 1 342 ? 1.302 -11.556 15.167 1.00 89.00 342 GLN A CA 1
ATOM 2658 C C . GLN A 1 342 ? 2.013 -12.902 15.146 1.00 89.00 342 GLN A C 1
ATOM 2660 O O . GLN A 1 342 ? 2.627 -13.251 14.136 1.00 89.00 342 GLN A O 1
ATOM 2665 N N . SER A 1 343 ? 1.880 -13.683 16.215 1.00 88.44 343 SER A N 1
ATOM 2666 C CA . SER A 1 343 ? 2.469 -15.017 16.303 1.00 88.44 343 SER A CA 1
ATOM 2667 C C . SER A 1 343 ? 1.943 -15.991 15.237 1.00 88.44 343 SER A C 1
ATOM 2669 O O . SER A 1 343 ? 2.651 -16.911 14.832 1.00 88.44 343 SER A O 1
ATOM 2671 N N . LEU A 1 344 ? 0.750 -15.735 14.689 1.00 86.88 344 LEU A N 1
ATOM 2672 C CA . LEU A 1 344 ? 0.160 -16.481 13.573 1.00 86.88 344 LEU A CA 1
ATOM 2673 C C . LEU A 1 344 ? 0.400 -15.825 12.199 1.00 86.88 344 LEU A C 1
ATOM 2675 O O . LEU A 1 344 ? -0.171 -16.245 11.193 1.00 86.88 344 LEU A O 1
ATOM 2679 N N . GLY A 1 345 ? 1.278 -14.824 12.115 1.00 80.69 345 GLY A N 1
ATOM 2680 C CA . GLY A 1 345 ? 1.709 -14.207 10.859 1.00 80.69 345 GLY A CA 1
ATOM 2681 C C . GLY A 1 345 ? 2.260 -15.187 9.805 1.00 80.69 345 GLY A C 1
ATOM 2682 O O . GLY A 1 345 ? 1.945 -15.010 8.627 1.00 80.69 345 GLY A O 1
ATOM 2683 N N . PRO A 1 346 ? 3.013 -16.249 10.160 1.00 78.25 346 PRO A N 1
ATOM 2684 C CA . PRO A 1 346 ? 3.513 -17.223 9.183 1.00 78.25 346 PRO A CA 1
ATOM 2685 C C . PRO A 1 346 ? 2.435 -17.949 8.361 1.00 78.25 346 PRO A C 1
ATOM 2687 O O . PRO A 1 346 ? 2.740 -18.408 7.259 1.00 78.25 346 PRO A O 1
ATOM 2690 N N . LEU A 1 347 ? 1.173 -17.978 8.823 1.00 77.38 347 LEU A N 1
ATOM 2691 C CA . LEU A 1 347 ? 0.046 -18.557 8.075 1.00 77.38 347 LEU A CA 1
ATOM 2692 C C . LEU A 1 347 ? -0.106 -17.962 6.667 1.00 77.38 347 LEU A C 1
ATOM 2694 O O . LEU A 1 347 ? -0.611 -18.633 5.773 1.00 77.38 347 LEU A O 1
ATOM 2698 N N . CYS A 1 348 ? 0.355 -16.723 6.452 1.00 68.94 348 CYS A N 1
ATOM 2699 C CA . CYS A 1 348 ? 0.320 -16.063 5.145 1.00 68.94 348 CYS A CA 1
ATOM 2700 C C . CYS A 1 348 ? 1.091 -16.850 4.068 1.00 68.94 348 CYS A C 1
ATOM 2702 O O . CYS A 1 348 ? 0.683 -16.867 2.913 1.00 68.94 348 CYS A O 1
ATOM 2704 N N . GLY A 1 349 ? 2.220 -17.465 4.441 1.00 65.56 349 GLY A N 1
ATOM 2705 C CA . GLY A 1 349 ? 3.126 -18.159 3.519 1.00 65.56 349 GLY A CA 1
ATOM 2706 C C . GLY A 1 349 ? 2.970 -19.678 3.528 1.00 65.56 349 GLY A C 1
ATOM 2707 O O . GLY A 1 349 ? 3.118 -20.312 2.486 1.00 65.56 349 GLY A O 1
ATOM 2708 N N . HIS A 1 350 ? 2.650 -20.254 4.690 1.00 70.19 350 HIS A N 1
ATOM 2709 C CA . HIS A 1 350 ? 2.609 -21.700 4.891 1.00 70.19 350 HIS A CA 1
ATOM 2710 C C . HIS A 1 350 ? 1.421 -22.089 5.769 1.00 70.19 350 HIS A C 1
ATOM 2712 O O . HIS A 1 350 ? 1.274 -21.592 6.887 1.00 70.19 350 HIS A O 1
ATOM 2718 N N . LEU A 1 351 ? 0.590 -23.006 5.275 1.00 77.94 351 LEU A N 1
ATOM 2719 C CA . LEU A 1 351 ? -0.477 -23.593 6.076 1.00 77.94 351 LEU A CA 1
ATOM 2720 C C . LEU A 1 351 ? 0.106 -24.713 6.953 1.00 77.94 351 LEU A C 1
ATOM 2722 O O . LEU A 1 351 ? 0.767 -25.605 6.420 1.00 77.94 351 LEU A O 1
ATOM 2726 N N . PRO A 1 352 ? -0.108 -24.683 8.279 1.00 80.50 352 PRO A N 1
ATOM 2727 C CA . PRO A 1 352 ? 0.309 -25.758 9.164 1.00 80.50 352 PRO A CA 1
ATOM 2728 C C . PRO A 1 352 ? -0.573 -26.990 8.946 1.00 80.50 352 PRO A C 1
ATOM 2730 O O . PRO A 1 352 ? -1.725 -26.871 8.520 1.00 80.50 352 PRO A O 1
ATOM 2733 N N . ASP A 1 353 ? -0.063 -28.166 9.309 1.00 85.00 353 ASP A N 1
ATOM 2734 C CA . ASP A 1 353 ? -0.905 -29.352 9.434 1.00 85.00 353 ASP A CA 1
ATOM 2735 C C . ASP A 1 353 ? -1.856 -29.187 10.630 1.00 85.00 353 ASP A C 1
ATOM 2737 O O . ASP A 1 353 ? -1.483 -29.363 11.792 1.00 85.00 353 ASP A O 1
ATOM 2741 N N . VAL A 1 354 ? -3.101 -28.819 10.331 1.00 87.38 354 VAL A N 1
ATOM 2742 C CA . VAL A 1 354 ? -4.162 -28.627 11.328 1.00 87.38 354 VAL A CA 1
ATOM 2743 C C . VAL A 1 354 ? -4.689 -29.946 11.908 1.00 87.38 354 VAL A C 1
ATOM 2745 O O . VAL A 1 354 ? -5.439 -29.913 12.883 1.00 87.38 354 VAL A O 1
ATOM 2748 N N . PHE A 1 355 ? -4.311 -31.096 11.335 1.00 89.12 355 PHE A N 1
ATOM 2749 C CA . PHE A 1 355 ? -4.683 -32.430 11.816 1.00 89.12 355 PHE A CA 1
ATOM 2750 C C . PHE A 1 355 ? -3.629 -33.051 12.735 1.00 89.12 355 PHE A C 1
ATOM 2752 O O . PHE A 1 355 ? -3.912 -34.066 13.380 1.00 89.12 355 PHE A O 1
ATOM 2759 N N . ALA A 1 356 ? -2.442 -32.445 12.839 1.00 92.75 356 ALA A N 1
ATOM 2760 C CA . ALA A 1 356 ? -1.414 -32.891 13.765 1.00 92.75 356 ALA A CA 1
ATOM 2761 C C . ALA A 1 356 ? -1.983 -32.951 15.202 1.00 92.75 356 ALA A C 1
ATOM 2763 O O . ALA A 1 356 ? -2.559 -31.964 15.674 1.00 92.75 356 ALA A O 1
ATOM 2764 N N . PRO A 1 357 ? -1.810 -34.066 15.943 1.00 94.50 357 PRO A N 1
ATOM 2765 C CA . PRO A 1 357 ? -2.422 -34.234 17.264 1.00 94.50 357 PRO A CA 1
ATOM 2766 C C . PRO A 1 357 ? -2.050 -33.145 18.280 1.00 94.50 357 PRO A C 1
ATOM 2768 O O . PRO A 1 357 ? -2.803 -32.884 19.218 1.00 94.50 357 PRO A O 1
ATOM 2771 N N . ASP A 1 358 ? -0.889 -32.504 18.111 1.00 93.44 358 ASP A N 1
ATOM 2772 C CA . ASP A 1 358 ? -0.403 -31.452 19.000 1.00 93.44 358 ASP A CA 1
ATOM 2773 C C . ASP A 1 358 ? -0.720 -30.021 18.530 1.00 93.44 358 ASP A C 1
ATOM 2775 O O . ASP A 1 358 ? -0.419 -29.071 19.261 1.00 93.44 358 ASP A O 1
ATOM 2779 N N . PHE A 1 359 ? -1.373 -29.851 17.373 1.00 90.00 359 PHE A N 1
ATOM 2780 C CA . PHE A 1 359 ? -1.701 -28.546 16.794 1.00 90.00 359 PHE A CA 1
ATOM 2781 C C . PHE A 1 359 ? -2.484 -27.634 17.761 1.00 90.00 359 PHE A C 1
ATOM 2783 O O . PHE A 1 359 ? -2.023 -26.514 18.000 1.00 90.00 359 PHE A O 1
ATOM 2790 N N . PRO A 1 360 ? -3.581 -28.075 18.421 1.00 93.44 360 PRO A N 1
ATOM 2791 C CA . PRO A 1 360 ? -4.318 -27.212 19.349 1.00 93.44 360 PRO A CA 1
ATOM 2792 C C . PRO A 1 360 ? -3.468 -26.722 20.528 1.00 93.44 360 PRO A C 1
ATOM 2794 O O . PRO A 1 360 ? -3.590 -25.572 20.952 1.00 93.44 360 PRO A O 1
ATOM 2797 N N . ARG A 1 361 ? -2.583 -27.582 21.055 1.00 95.94 361 ARG A N 1
ATOM 2798 C CA . ARG A 1 361 ? -1.674 -27.214 22.147 1.00 95.94 361 ARG A CA 1
ATOM 2799 C C . ARG A 1 361 ? -0.651 -26.187 21.666 1.00 95.94 361 ARG A C 1
ATOM 2801 O O . ARG A 1 361 ? -0.489 -25.171 22.327 1.00 95.94 361 ARG A O 1
ATOM 2808 N N . ARG A 1 362 ? -0.021 -26.419 20.510 1.00 91.50 362 ARG A N 1
ATOM 2809 C CA . ARG A 1 362 ? 0.960 -25.494 19.918 1.00 91.50 362 ARG A CA 1
ATOM 2810 C C . ARG A 1 362 ? 0.371 -24.110 19.656 1.00 91.50 362 ARG A C 1
ATOM 2812 O O . ARG A 1 362 ? 1.009 -23.121 19.994 1.00 91.50 362 ARG A O 1
ATOM 2819 N N . VAL A 1 363 ? -0.841 -24.037 19.100 1.00 92.06 363 VAL A N 1
ATOM 2820 C CA . VAL A 1 363 ? -1.525 -22.755 18.866 1.00 92.06 363 VAL A CA 1
ATOM 2821 C C . VAL A 1 363 ? -1.797 -22.036 20.186 1.00 92.06 363 VAL A C 1
ATOM 2823 O O . VAL A 1 363 ? -1.510 -20.850 20.290 1.00 92.06 363 VAL A O 1
ATOM 2826 N N . ARG A 1 364 ? -2.298 -22.732 21.214 1.00 94.19 364 ARG A N 1
ATOM 2827 C CA . ARG A 1 364 ? -2.521 -22.121 22.533 1.00 94.19 364 ARG A CA 1
ATOM 2828 C C . ARG A 1 364 ? -1.226 -21.586 23.144 1.00 94.19 364 ARG A C 1
ATOM 2830 O O . ARG A 1 364 ? -1.199 -20.421 23.518 1.00 94.19 364 ARG A O 1
ATOM 2837 N N . ASP A 1 365 ? -0.177 -22.407 23.206 1.00 94.38 365 ASP A N 1
ATOM 2838 C CA . ASP A 1 365 ? 1.110 -22.041 23.819 1.00 94.38 365 ASP A CA 1
ATOM 2839 C C . ASP A 1 365 ? 1.724 -20.801 23.133 1.00 94.38 365 ASP A C 1
ATOM 2841 O O . ASP A 1 365 ? 2.384 -19.985 23.772 1.00 94.38 365 ASP A O 1
ATOM 2845 N N . LEU A 1 366 ? 1.471 -20.651 21.829 1.00 91.75 366 LEU A N 1
ATOM 2846 C CA . LEU A 1 366 ? 1.936 -19.538 21.010 1.00 91.75 366 LEU A CA 1
ATOM 2847 C C . LEU A 1 366 ? 1.093 -18.260 21.183 1.00 91.75 366 LEU A C 1
ATOM 2849 O O . LEU A 1 366 ? 1.646 -17.166 21.255 1.00 91.75 366 LEU A O 1
ATOM 2853 N N . VAL A 1 367 ? -0.235 -18.391 21.236 1.00 95.00 367 VAL A N 1
ATOM 2854 C CA . VAL A 1 367 ? -1.178 -17.260 21.181 1.00 95.00 367 VAL A CA 1
ATOM 2855 C C . VAL A 1 367 ? -1.533 -16.716 22.564 1.00 95.00 367 VAL A C 1
ATOM 2857 O O . VAL A 1 367 ? -1.747 -15.514 22.711 1.00 95.00 367 VAL A O 1
ATOM 2860 N N . GLU A 1 368 ? -1.610 -17.566 23.589 1.00 95.62 368 GLU A N 1
ATOM 2861 C CA . GLU A 1 368 ? -2.073 -17.175 24.927 1.00 95.62 368 GLU A CA 1
ATOM 2862 C C . GLU A 1 368 ? -1.280 -16.003 25.538 1.00 95.62 368 GLU A C 1
ATOM 2864 O O . GLU A 1 368 ? -1.923 -15.050 25.990 1.00 95.62 368 GLU A O 1
ATOM 2869 N N . PRO A 1 369 ? 0.071 -15.974 25.494 1.00 95.44 369 PRO A N 1
ATOM 2870 C CA . PRO A 1 369 ? 0.842 -14.840 26.010 1.00 95.44 369 PRO A CA 1
ATOM 2871 C C . PRO A 1 369 ? 0.565 -13.527 25.267 1.00 95.44 369 PRO A C 1
ATOM 2873 O O . PRO A 1 369 ? 0.672 -12.453 25.855 1.00 95.44 369 PRO A O 1
ATOM 2876 N N . GLU A 1 370 ? 0.208 -13.611 23.984 1.00 93.00 370 GLU A N 1
ATOM 2877 C CA . GLU A 1 370 ? -0.061 -12.456 23.129 1.00 93.00 370 GLU A CA 1
ATOM 2878 C C . GLU A 1 370 ? -1.449 -11.858 23.394 1.00 93.00 370 GLU A C 1
ATOM 2880 O O . GLU A 1 370 ? -1.597 -10.638 23.447 1.00 93.00 370 GLU A O 1
ATOM 2885 N N . VAL A 1 371 ? -2.470 -12.699 23.597 1.00 94.06 371 VAL A N 1
ATOM 2886 C CA . VAL A 1 371 ? -3.858 -12.239 23.790 1.00 94.06 371 VAL A CA 1
ATOM 2887 C C . VAL A 1 371 ? -4.203 -11.949 25.252 1.00 94.06 371 VAL A C 1
ATOM 2889 O O . VAL A 1 371 ? -5.114 -11.166 25.520 1.00 94.06 371 VAL A O 1
ATOM 2892 N N . ALA A 1 372 ? -3.487 -12.542 26.215 1.00 94.88 372 ALA A N 1
ATOM 2893 C CA . ALA A 1 372 ? -3.756 -12.360 27.643 1.00 94.88 372 ALA A CA 1
ATOM 2894 C C . ALA A 1 372 ? -3.771 -10.885 28.109 1.00 94.88 372 ALA A C 1
ATOM 2896 O O . ALA A 1 372 ? -4.677 -10.542 28.876 1.00 94.88 372 ALA A O 1
ATOM 2897 N N . PRO A 1 373 ? -2.869 -9.992 27.642 1.00 92.94 373 PRO A N 1
ATOM 2898 C CA . PRO A 1 373 ? -2.887 -8.574 28.012 1.00 92.94 373 PRO A CA 1
ATOM 2899 C C . PRO A 1 373 ? -4.157 -7.817 27.602 1.00 92.94 373 PRO A C 1
ATOM 2901 O O . PRO A 1 373 ? -4.451 -6.776 28.179 1.00 92.94 373 PRO A O 1
ATOM 2904 N N . TYR A 1 374 ? -4.921 -8.333 26.636 1.00 92.88 374 TYR A N 1
ATOM 2905 C CA . TYR A 1 374 ? -6.153 -7.714 26.137 1.00 92.88 374 TYR A CA 1
ATOM 2906 C C . TYR A 1 374 ? -7.402 -8.115 26.935 1.00 92.88 374 TYR A C 1
ATOM 2908 O O . TYR A 1 374 ? -8.517 -7.687 26.627 1.00 92.88 374 TYR A O 1
ATOM 2916 N N . ARG A 1 375 ? -7.255 -8.967 27.958 1.00 93.19 375 ARG A N 1
ATOM 2917 C CA . ARG A 1 375 ? -8.383 -9.442 28.764 1.00 93.19 375 ARG A CA 1
ATOM 2918 C C . ARG A 1 375 ? -9.125 -8.264 29.400 1.00 93.19 375 ARG A C 1
ATOM 2920 O O . ARG A 1 375 ? -8.567 -7.532 30.209 1.00 93.19 375 ARG A O 1
ATOM 2927 N N . GLY A 1 376 ? -10.418 -8.154 29.098 1.00 93.75 376 GLY A N 1
ATOM 2928 C CA . GLY A 1 376 ? -11.280 -7.110 29.656 1.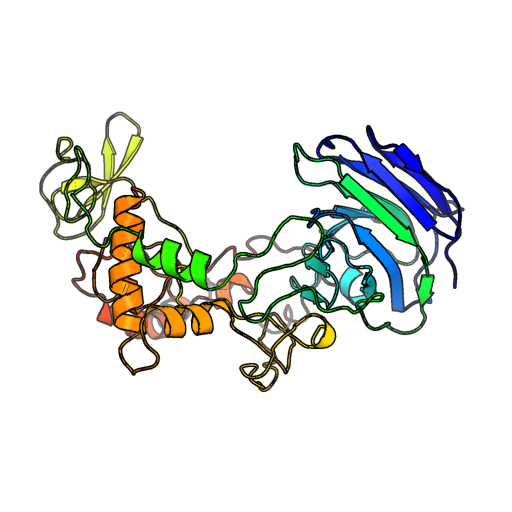00 93.75 376 GLY A CA 1
ATOM 2929 C C . GLY A 1 376 ? -11.205 -5.769 28.926 1.00 93.75 376 GLY A C 1
ATOM 2930 O O . GLY A 1 376 ? -11.902 -4.841 29.332 1.00 93.75 376 GLY A O 1
ATOM 2931 N N . ASP A 1 377 ? -10.416 -5.657 27.853 1.00 95.62 377 ASP A N 1
ATOM 2932 C CA . ASP A 1 377 ? -10.419 -4.456 27.026 1.00 95.62 377 ASP A CA 1
ATOM 2933 C C . ASP A 1 377 ? -11.740 -4.356 26.253 1.00 95.62 377 ASP A C 1
ATOM 2935 O O . ASP A 1 377 ? -12.026 -5.136 25.344 1.00 95.62 377 ASP A O 1
ATOM 2939 N N . ARG A 1 378 ? -12.563 -3.379 26.640 1.00 96.06 378 ARG A N 1
ATOM 2940 C CA . ARG A 1 378 ? -13.883 -3.141 26.048 1.00 96.06 378 ARG A CA 1
ATOM 2941 C C . ARG A 1 378 ? -13.791 -2.482 24.671 1.00 96.06 378 ARG A C 1
ATOM 2943 O O . ARG A 1 378 ? -14.766 -2.532 23.932 1.00 96.06 378 ARG A O 1
ATOM 2950 N N . MET A 1 379 ? -12.663 -1.852 24.332 1.00 97.00 379 MET A N 1
ATOM 2951 C CA . MET A 1 379 ? -12.451 -1.186 23.041 1.00 97.00 379 MET A CA 1
ATOM 2952 C C . MET A 1 379 ? -11.901 -2.136 21.972 1.00 97.00 379 MET A C 1
ATOM 2954 O O . MET A 1 379 ? -11.943 -1.807 20.786 1.00 97.00 379 MET A O 1
ATOM 2958 N N . LEU A 1 380 ? -11.439 -3.328 22.356 1.00 97.19 380 LEU A N 1
ATOM 2959 C CA . LEU A 1 380 ? -11.042 -4.354 21.403 1.00 97.19 380 LEU A CA 1
ATOM 2960 C C . LEU A 1 380 ? -12.280 -4.985 20.747 1.00 97.19 380 LEU A C 1
ATOM 2962 O O . LEU A 1 380 ? -13.047 -5.707 21.383 1.00 97.19 380 LEU A O 1
ATOM 2966 N N . ILE A 1 381 ? -12.438 -4.754 19.447 1.00 97.88 381 ILE A N 1
ATOM 2967 C CA . ILE A 1 381 ? -13.479 -5.374 18.619 1.00 97.88 381 ILE A CA 1
ATOM 2968 C C . ILE A 1 381 ? -13.154 -6.853 18.385 1.00 97.88 381 ILE A C 1
ATOM 2970 O O . ILE A 1 381 ? -14.040 -7.704 18.442 1.00 97.88 381 ILE A O 1
ATOM 2974 N N . GLY A 1 382 ? -11.885 -7.166 18.109 1.00 95.94 382 GLY A N 1
ATOM 2975 C CA . GLY A 1 382 ? -11.432 -8.534 17.886 1.00 95.94 382 GLY A CA 1
ATOM 2976 C C . GLY A 1 382 ? -10.044 -8.637 17.258 1.00 95.94 382 GLY A C 1
ATOM 2977 O O . GLY A 1 382 ? -9.385 -7.634 16.973 1.00 95.94 382 GLY A O 1
ATOM 2978 N N . PHE A 1 383 ? -9.624 -9.884 17.037 1.00 95.38 383 PHE A N 1
ATOM 2979 C CA . PHE A 1 383 ? -8.328 -10.227 16.460 1.00 95.38 383 PHE A CA 1
ATOM 2980 C C . PHE A 1 383 ? -8.459 -10.762 15.031 1.00 95.38 383 PHE A C 1
ATOM 2982 O O . PHE A 1 383 ? -9.264 -11.656 14.768 1.00 95.38 383 PHE A O 1
ATOM 2989 N N . PHE A 1 384 ? -7.606 -10.290 14.126 1.00 94.31 384 PHE A N 1
ATOM 2990 C CA . PHE A 1 384 ? -7.338 -10.945 12.849 1.00 94.31 384 PHE A CA 1
ATOM 2991 C C . PHE A 1 384 ? -6.306 -12.066 13.009 1.00 94.31 384 PHE A C 1
ATOM 2993 O O . PHE A 1 384 ? -5.353 -11.951 13.781 1.00 94.31 384 PHE A O 1
ATOM 3000 N N . VAL A 1 385 ? -6.468 -13.138 12.232 1.00 89.88 385 VAL A N 1
ATOM 3001 C CA . VAL A 1 385 ? -5.558 -14.291 12.204 1.00 89.88 385 VAL A CA 1
ATOM 3002 C C . VAL A 1 385 ? -4.962 -14.429 10.806 1.00 89.88 385 VAL A C 1
ATOM 3004 O O . VAL A 1 385 ? -5.697 -14.596 9.834 1.00 89.88 385 VAL A O 1
ATOM 3007 N N . GLY A 1 386 ? -3.631 -14.375 10.710 1.00 84.56 386 GLY A N 1
ATOM 3008 C CA . GLY A 1 386 ? -2.921 -14.383 9.428 1.00 84.56 386 GLY A CA 1
ATOM 3009 C C . GLY A 1 386 ? -3.256 -13.170 8.545 1.00 84.56 386 GLY A C 1
ATOM 3010 O O . GLY A 1 386 ? -3.763 -12.153 9.016 1.00 84.56 386 GLY A O 1
ATOM 3011 N N . ASN A 1 387 ? -2.938 -13.274 7.256 1.00 84.00 387 ASN A N 1
ATOM 3012 C CA . ASN A 1 387 ? -3.330 -12.332 6.209 1.00 84.00 387 ASN A CA 1
ATOM 3013 C C . ASN A 1 387 ? -3.185 -13.002 4.839 1.00 84.00 387 ASN A C 1
ATOM 3015 O O . ASN A 1 387 ? -2.086 -13.420 4.490 1.00 84.00 387 ASN A O 1
ATOM 3019 N N . GLU A 1 388 ? -4.268 -13.078 4.065 1.00 82.06 388 GLU A N 1
ATOM 3020 C CA . GLU A 1 388 ? -4.255 -13.640 2.702 1.00 82.06 388 GLU A CA 1
ATOM 3021 C C . GLU A 1 388 ? -3.469 -14.966 2.574 1.00 82.06 388 GLU A C 1
ATOM 3023 O O . GLU A 1 388 ? -2.612 -15.088 1.695 1.00 82.06 388 GLU A O 1
ATOM 3028 N N . PRO A 1 389 ? -3.702 -15.962 3.453 1.00 75.44 389 PRO A N 1
ATOM 3029 C CA . PRO A 1 389 ? -2.943 -17.200 3.394 1.00 75.44 389 PRO A CA 1
ATOM 3030 C C . PRO A 1 389 ? -3.184 -17.901 2.056 1.00 75.44 389 PRO A C 1
ATOM 3032 O O . PRO A 1 389 ? -4.260 -17.809 1.451 1.00 75.44 389 PRO A O 1
ATOM 3035 N N . HIS A 1 390 ? -2.168 -18.616 1.586 1.00 69.69 390 HIS A N 1
ATOM 3036 C CA . HIS A 1 390 ? -2.238 -19.387 0.351 1.00 69.69 390 HIS A CA 1
ATOM 3037 C C . HIS A 1 390 ? -3.142 -20.624 0.529 1.00 69.69 390 HIS A C 1
ATOM 3039 O O . HIS A 1 390 ? -2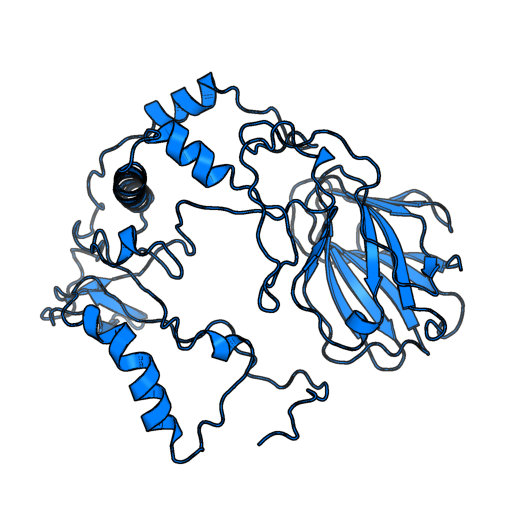.666 -21.744 0.665 1.00 69.69 390 HIS A O 1
ATOM 3045 N N . TRP A 1 391 ? -4.467 -20.419 0.526 1.00 67.31 391 TRP A N 1
ATOM 3046 C CA . TRP A 1 391 ? -5.488 -21.470 0.681 1.00 67.31 391 TRP A CA 1
ATOM 3047 C C . TRP A 1 391 ? -5.506 -22.495 -0.457 1.00 67.31 391 TRP A C 1
ATOM 3049 O O . TRP A 1 391 ? -6.031 -23.592 -0.298 1.00 67.31 391 TRP A O 1
ATOM 3059 N N . THR A 1 392 ? -4.965 -22.128 -1.619 1.00 54.75 392 THR A N 1
ATOM 3060 C CA . THR A 1 392 ? -4.842 -23.014 -2.775 1.00 54.75 392 THR A CA 1
ATOM 3061 C C . THR A 1 392 ? -3.371 -23.226 -3.087 1.00 54.75 392 THR A C 1
ATOM 3063 O O . THR A 1 392 ? -2.585 -22.276 -3.115 1.00 54.75 392 THR A O 1
ATOM 3066 N N . PHE A 1 393 ? -3.009 -24.483 -3.336 1.00 47.38 393 PHE A N 1
ATOM 3067 C CA . PHE A 1 393 ? -1.729 -24.847 -3.919 1.00 47.38 393 PHE A CA 1
ATOM 3068 C C . PHE A 1 393 ? -1.637 -24.177 -5.295 1.00 47.38 393 PHE A C 1
ATOM 3070 O O . PHE A 1 393 ? -2.218 -24.657 -6.267 1.00 47.38 393 PHE A O 1
ATOM 3077 N N . GLY A 1 394 ? -0.938 -23.045 -5.399 1.00 43.38 394 GLY A N 1
ATOM 3078 C CA . GLY A 1 394 ? -0.402 -22.635 -6.693 1.00 43.38 394 GLY A CA 1
ATOM 3079 C C . GLY A 1 394 ? 0.499 -23.778 -7.147 1.00 43.38 394 GLY A C 1
ATOM 3080 O O . GLY A 1 394 ? 1.462 -24.073 -6.449 1.00 43.38 394 GLY A O 1
ATOM 3081 N N . GLY A 1 395 ? 0.109 -24.486 -8.209 1.00 39.59 395 GLY A N 1
ATOM 3082 C CA . GLY A 1 395 ? 0.637 -25.789 -8.626 1.00 39.59 395 GLY A CA 1
ATOM 3083 C C . GLY A 1 395 ? 2.104 -25.797 -9.059 1.00 39.59 395 GLY A C 1
ATOM 3084 O O . GLY A 1 395 ? 2.412 -26.122 -10.202 1.00 39.59 395 GLY A O 1
ATOM 3085 N N . VAL A 1 396 ? 3.013 -25.486 -8.142 1.00 45.47 396 VAL A N 1
ATOM 3086 C CA . VAL A 1 396 ? 4.454 -25.644 -8.297 1.00 45.47 396 VAL A CA 1
ATOM 3087 C C . VAL A 1 396 ? 4.943 -26.409 -7.079 1.00 45.47 396 VAL A C 1
ATOM 3089 O O . VAL A 1 396 ? 4.592 -26.077 -5.948 1.00 45.47 396 VAL A O 1
ATOM 3092 N N . ALA A 1 397 ? 5.703 -27.473 -7.324 1.00 40.53 397 ALA A N 1
ATOM 3093 C CA . ALA A 1 397 ? 6.353 -28.262 -6.293 1.00 40.53 397 ALA A CA 1
ATOM 3094 C C . ALA A 1 397 ? 7.132 -27.331 -5.353 1.00 40.53 397 ALA A C 1
ATOM 3096 O O . ALA A 1 397 ? 8.181 -26.806 -5.712 1.00 40.53 397 ALA A O 1
ATOM 3097 N N . HIS A 1 398 ? 6.596 -27.105 -4.156 1.00 41.22 398 HIS A N 1
ATOM 3098 C CA . HIS A 1 398 ? 7.336 -26.443 -3.100 1.00 41.22 398 HIS A CA 1
ATOM 3099 C C . HIS A 1 398 ? 8.392 -27.447 -2.605 1.00 41.22 398 HIS A C 1
ATOM 3101 O O . HIS A 1 398 ? 8.024 -28.586 -2.291 1.00 41.22 398 HIS A O 1
ATOM 3107 N N . PRO A 1 399 ? 9.682 -27.077 -2.501 1.00 38.16 399 PRO A N 1
ATOM 3108 C CA . PRO A 1 399 ? 10.765 -27.997 -2.125 1.00 38.16 399 PRO A CA 1
ATOM 3109 C C . PRO A 1 399 ? 10.615 -28.613 -0.719 1.00 38.16 399 PRO A C 1
ATOM 3111 O O . PRO A 1 399 ? 11.400 -29.474 -0.338 1.00 38.16 399 PRO A O 1
ATOM 3114 N N . PHE A 1 400 ? 9.584 -28.225 0.037 1.00 39.44 400 PHE A N 1
ATOM 3115 C CA . PHE A 1 400 ? 9.281 -28.744 1.373 1.00 39.44 400 PHE A CA 1
ATOM 3116 C C . PHE A 1 400 ? 8.091 -29.714 1.448 1.00 39.44 400 PHE A C 1
ATOM 3118 O O . PHE A 1 400 ? 7.723 -30.107 2.550 1.00 39.44 400 PHE A O 1
ATOM 3125 N N . ASN A 1 401 ? 7.552 -30.200 0.320 1.00 36.66 401 ASN A N 1
ATOM 3126 C CA . ASN A 1 401 ? 6.631 -31.355 0.333 1.00 36.66 401 ASN A CA 1
ATOM 3127 C C . ASN A 1 401 ? 7.274 -32.652 0.886 1.00 36.66 401 ASN A C 1
ATOM 3129 O O . ASN A 1 401 ? 6.600 -33.671 0.967 1.00 36.66 401 ASN A O 1
ATOM 3133 N N . ALA A 1 402 ? 8.562 -32.634 1.248 1.00 31.19 402 ALA A N 1
ATOM 3134 C CA . ALA A 1 402 ? 9.294 -33.775 1.794 1.00 31.19 402 ALA A CA 1
ATOM 3135 C C . ALA A 1 402 ? 9.638 -33.659 3.295 1.00 31.19 402 ALA A C 1
ATOM 3137 O O . ALA A 1 402 ? 10.417 -34.473 3.783 1.00 31.19 402 ALA A O 1
ATOM 3138 N N . VAL A 1 403 ? 9.125 -32.656 4.027 1.00 31.94 403 VAL A N 1
ATOM 3139 C CA . VAL A 1 403 ? 9.509 -32.432 5.444 1.00 31.94 403 VAL A CA 1
ATOM 3140 C C . VAL A 1 403 ? 8.375 -32.681 6.452 1.00 31.94 403 VAL A C 1
ATOM 3142 O O . VAL A 1 403 ? 8.582 -32.496 7.647 1.00 31.94 403 VAL A O 1
ATOM 3145 N N . PHE A 1 404 ? 7.222 -33.202 6.025 1.00 34.44 404 PHE A N 1
ATOM 3146 C CA . PHE A 1 404 ? 6.217 -33.744 6.949 1.00 34.44 404 PHE A CA 1
ATOM 3147 C C . PHE A 1 404 ? 5.658 -35.070 6.451 1.00 34.44 404 PHE A C 1
ATOM 3149 O O . PHE A 1 404 ? 5.231 -35.114 5.275 1.00 34.44 404 PHE A O 1
#

InterPro domains:
  IPR017853 Glycoside hydrolase superfamily [SSF51445] (221-393)

Organism: NCBI:txid157466

Foldseek 3Di:
DQFWWFKDWWPDWDWDDTTQFKIKIKDQQDDFGTFMKTFGPDQFAALPLFFKKKKKKAKQAQFFKWKWWQWPVGIKIKTKGFDHGFIKIDIDGLVCLQPVAFFEDAQGITMHGIGLHRHPNGGITMIIITGRDGDNGMMMMMMHNIDGHNDGDHMATPDQAAQAEPLRDGNGNDDDDDDPVRVLVVLVPDDQDAPADVCAHRLQRFRPVAFQDAFCLAWDWDADPNDIFIAANRRGTDDADEDAQAEQWDKDACVNNVSHYPDCVQKDADDQDPPDSYGHRIMDTSSNVVLCVSQPVDDCSVVVSLSSVLSVCVNVVGQEHEENHDCSNVVVSSGQYEYAQVLQQCQQEDPDPPVPPCNVVVCCVRRVVVCVSCPSVSSYNYYDGYDNGCPDPSPDDDVCPPPD

Nearest PDB structures (foldseek):
  4bq3-assembly4_D  TM=6.086E-01  e=1.653E-18  Saccharophagus degradans 2-40
  4bq3-assembly2_B  TM=5.870E-01  e=6.626E-18  Saccharophagus degradans 2-40
  4bq5-assembly1_A  TM=5.857E-01  e=7.038E-18  Saccharophagus degradans 2-40
  4bq5-assembly2_B  TM=5.864E-01  e=1.287E-17  Saccharophagus degradans 2-40
  4bq2-assembly1_A  TM=5.802E-01  e=2.500E-17  Sacchar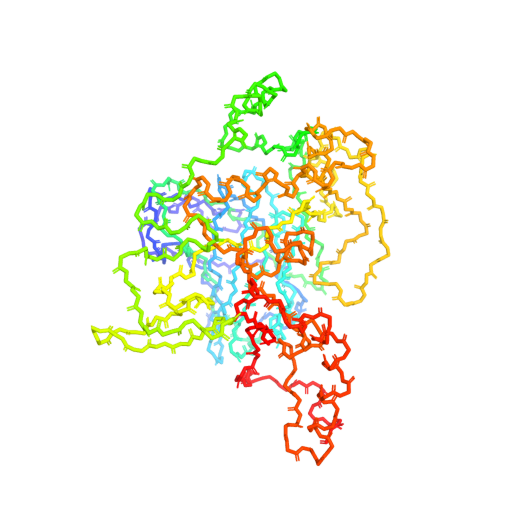ophagus degradans 2-40

Radius of gyration: 25.5 Å; Cα contacts (8 Å, |Δi|>4): 870; chains: 1; bounding box: 57×62×65 Å